Protein AF-F3FBZ5-F1 (afdb_monomer)

Organism: NCBI:txid629262

Mean predicted aligned error: 12.64 Å

Structure (mmCIF, N/CA/C/O backbone):
data_AF-F3FBZ5-F1
#
_entry.id   AF-F3FBZ5-F1
#
loop_
_atom_site.group_PDB
_atom_site.id
_atom_site.type_symbol
_atom_site.label_atom_id
_atom_site.label_alt_id
_atom_site.label_comp_id
_atom_site.label_asym_id
_atom_site.label_entity_id
_atom_site.label_seq_id
_atom_site.pdbx_PDB_ins_code
_atom_site.Cartn_x
_atom_site.Cartn_y
_atom_site.Cartn_z
_atom_site.occupancy
_atom_site.B_iso_or_equiv
_atom_site.auth_seq_id
_atom_site.auth_comp_id
_atom_site.auth_asym_id
_atom_site.auth_atom_id
_atom_site.pdbx_PDB_model_num
ATOM 1 N N . ASP A 1 1 ? -15.862 28.572 31.949 1.00 46.25 1 ASP A N 1
ATOM 2 C CA . ASP A 1 1 ? -16.581 29.637 32.684 1.00 46.25 1 ASP A CA 1
ATOM 3 C C . ASP A 1 1 ? -18.050 29.341 33.018 1.00 46.25 1 ASP A C 1
ATOM 5 O O . ASP A 1 1 ? -18.909 30.178 32.792 1.00 46.25 1 ASP A O 1
ATOM 9 N N . TYR A 1 2 ? -18.361 28.212 33.669 1.00 31.55 2 TYR A N 1
ATOM 10 C CA . TYR A 1 2 ? -19.702 27.983 34.256 1.00 31.55 2 TYR A CA 1
ATOM 11 C C . TYR A 1 2 ? -19.659 27.581 35.746 1.00 31.55 2 TYR A C 1
ATOM 13 O O . TYR A 1 2 ? -20.684 27.385 36.381 1.00 31.55 2 TYR A O 1
ATOM 21 N N . ILE A 1 3 ? -18.457 27.513 36.335 1.00 35.94 3 ILE A N 1
ATOM 22 C CA . ILE A 1 3 ? -18.234 27.136 37.746 1.00 35.94 3 ILE A CA 1
ATOM 23 C C . ILE A 1 3 ? -17.811 28.351 38.606 1.00 35.94 3 ILE A C 1
ATOM 25 O O . ILE A 1 3 ? -17.748 28.268 39.826 1.00 35.94 3 ILE A O 1
ATOM 29 N N . LYS A 1 4 ? -17.599 29.534 38.005 1.00 37.12 4 LYS A N 1
ATOM 30 C CA . LYS A 1 4 ? -17.203 30.766 38.724 1.00 37.12 4 LYS A CA 1
ATOM 31 C C . LYS A 1 4 ? -18.361 31.710 39.095 1.00 37.12 4 LYS A C 1
ATOM 33 O O . LYS A 1 4 ? -18.104 32.760 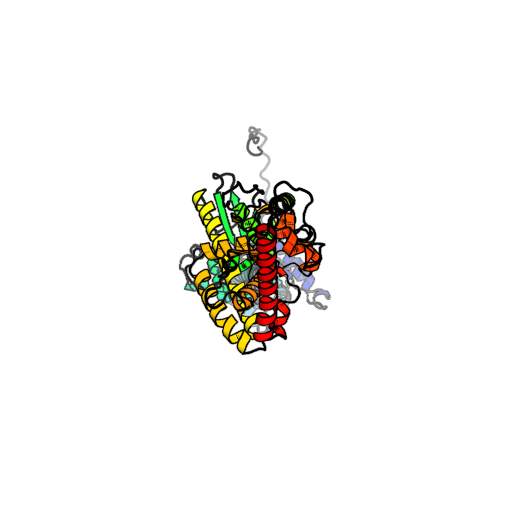39.676 1.00 37.12 4 LYS A O 1
ATOM 38 N N . SER A 1 5 ? -19.619 31.372 38.797 1.00 37.28 5 SER A N 1
ATOM 39 C CA . SER A 1 5 ? -20.770 32.271 39.019 1.00 37.28 5 SER A CA 1
ATOM 40 C C . SER A 1 5 ? -21.733 31.855 40.139 1.00 37.28 5 SER A C 1
ATOM 42 O O . SER A 1 5 ? -22.726 32.548 40.359 1.00 37.28 5 SER A O 1
ATOM 44 N N . TYR A 1 6 ? -21.453 30.799 40.910 1.00 31.30 6 TYR A N 1
ATOM 45 C CA . TYR A 1 6 ? -22.328 30.432 42.027 1.00 31.30 6 TYR A CA 1
ATOM 46 C C . TYR A 1 6 ? -21.930 31.165 43.319 1.00 31.30 6 TYR A C 1
ATOM 48 O O . TYR A 1 6 ? -20.992 30.777 44.012 1.00 31.30 6 TYR A O 1
ATOM 56 N N . LYS A 1 7 ? -22.649 32.248 43.647 1.00 34.09 7 LYS A N 1
ATOM 57 C CA . LYS A 1 7 ? -22.625 32.882 44.977 1.00 34.09 7 LYS A CA 1
ATOM 58 C C . LYS A 1 7 ? -23.801 32.350 45.809 1.00 34.09 7 LYS A C 1
ATOM 60 O O . LYS A 1 7 ? -24.941 32.498 45.365 1.00 34.09 7 LYS A O 1
ATOM 65 N N . PRO A 1 8 ? -23.580 31.785 47.008 1.00 29.28 8 PRO A N 1
ATOM 66 C CA . PRO A 1 8 ? -24.676 31.358 47.868 1.00 29.28 8 PRO A CA 1
ATOM 67 C C . PRO A 1 8 ? -25.412 32.591 48.414 1.00 29.28 8 PRO A C 1
ATOM 69 O O . PRO A 1 8 ? -24.795 33.520 48.938 1.00 29.28 8 PRO A O 1
ATOM 72 N N . LYS A 1 9 ? -26.741 32.623 48.265 1.00 29.53 9 LYS A N 1
ATOM 73 C CA . LYS A 1 9 ? -27.587 33.672 48.848 1.00 29.53 9 LYS A CA 1
ATOM 74 C C . LYS A 1 9 ? -27.689 33.492 50.364 1.00 29.53 9 LYS A C 1
ATOM 76 O O . LYS A 1 9 ? -27.865 32.382 50.858 1.00 29.53 9 LYS A O 1
ATOM 81 N N . ALA A 1 10 ? -27.591 34.618 51.067 1.00 31.08 10 ALA A N 1
ATOM 82 C CA . ALA A 1 10 ? -27.672 34.737 52.514 1.00 31.08 10 ALA A CA 1
ATOM 83 C C . ALA A 1 10 ? -29.004 34.224 53.089 1.00 31.08 10 ALA A C 1
ATOM 85 O O . ALA A 1 10 ? -30.070 34.374 52.491 1.00 31.08 10 ALA A O 1
ATOM 86 N N . SER A 1 11 ? -28.903 33.662 54.292 1.00 33.62 11 SER A N 1
ATOM 87 C CA . SER A 1 11 ? -29.987 33.144 55.122 1.00 33.62 11 SER A CA 1
ATOM 88 C C . SER A 1 11 ? -31.075 34.191 55.386 1.00 33.62 11 SER A C 1
ATOM 90 O O . SER A 1 11 ? -30.853 35.167 56.105 1.00 33.62 11 SER A O 1
ATOM 92 N N . SER A 1 12 ? -32.273 33.943 54.863 1.00 30.59 12 SER A N 1
ATOM 93 C CA . SER A 1 12 ? -33.505 34.590 55.309 1.00 30.59 12 SER A CA 1
ATOM 94 C C . SER A 1 12 ? -34.101 33.756 56.446 1.00 30.59 12 SER A C 1
ATOM 96 O O . SER A 1 12 ? -34.449 32.592 56.257 1.00 30.59 12 SER A O 1
ATOM 98 N N . LYS A 1 13 ? -34.188 34.347 57.645 1.00 39.72 13 LYS A N 1
ATOM 99 C CA . LYS A 1 13 ? -35.047 33.855 58.727 1.00 39.72 13 LYS A CA 1
ATOM 100 C C . LYS A 1 13 ? -36.498 33.968 58.257 1.00 39.72 13 LYS A C 1
ATOM 102 O O . LYS A 1 13 ? -37.010 35.079 58.151 1.00 39.72 13 LYS A O 1
ATOM 107 N N . ALA A 1 14 ? -37.154 32.835 58.040 1.00 30.44 14 ALA A N 1
ATOM 108 C CA . ALA A 1 14 ? -38.600 32.759 57.908 1.00 30.44 14 ALA A CA 1
ATOM 109 C C . ALA A 1 14 ? -39.141 31.652 58.819 1.00 30.44 14 ALA A C 1
ATOM 111 O O . ALA A 1 14 ? -38.542 30.589 58.954 1.00 30.44 14 ALA A O 1
ATOM 112 N N . ALA A 1 15 ? -40.234 32.022 59.480 1.00 28.08 15 ALA A N 1
ATOM 113 C CA . ALA A 1 15 ? -41.061 31.343 60.463 1.00 28.08 15 ALA A CA 1
ATOM 114 C C . ALA A 1 15 ? -41.006 29.808 60.517 1.00 28.08 15 ALA A C 1
ATOM 116 O O . ALA A 1 15 ? -41.005 29.125 59.498 1.00 28.08 15 ALA A O 1
ATOM 117 N N . ALA A 1 16 ? -41.093 29.293 61.746 1.00 42.84 16 ALA A N 1
ATOM 118 C CA . ALA A 1 16 ? -41.450 27.915 62.041 1.00 42.84 16 ALA A CA 1
ATOM 119 C C . ALA A 1 16 ? -42.744 27.533 61.299 1.00 42.84 16 ALA A C 1
ATOM 121 O O . ALA A 1 16 ? -43.846 27.833 61.756 1.00 42.84 16 ALA A O 1
ATOM 122 N N . SER A 1 17 ? -42.606 26.889 60.139 1.00 31.41 17 SER A N 1
ATOM 123 C CA . SER A 1 17 ? -43.688 26.133 59.525 1.00 31.41 17 SER A CA 1
ATOM 124 C C . SER A 1 17 ? -43.663 24.743 60.134 1.00 31.41 17 SER A C 1
ATOM 126 O O . SER A 1 17 ? -42.606 24.112 60.183 1.00 31.41 17 SER A O 1
ATOM 128 N N . ALA A 1 18 ? -44.824 24.305 60.611 1.00 34.53 18 ALA A N 1
ATOM 129 C CA . ALA A 1 18 ? -45.062 22.986 61.166 1.00 34.53 18 ALA A CA 1
ATOM 130 C C . ALA A 1 18 ? -44.298 21.897 60.403 1.00 34.53 18 ALA A C 1
ATOM 132 O O . ALA A 1 18 ? -44.297 21.869 59.170 1.00 34.53 18 ALA A O 1
ATOM 133 N N . THR A 1 19 ? -43.661 21.007 61.159 1.00 31.11 19 THR A N 1
ATOM 134 C CA . THR A 1 19 ? -43.176 19.716 60.680 1.00 31.11 19 THR A CA 1
ATOM 135 C C . THR A 1 19 ? -44.240 19.127 59.751 1.00 31.11 19 THR A C 1
ATOM 137 O O . THR A 1 19 ? -45.377 18.954 60.203 1.00 31.11 19 THR A O 1
ATOM 140 N N . PRO A 1 20 ? -43.941 18.843 58.469 1.00 36.41 20 PRO A N 1
ATOM 141 C CA . PRO A 1 20 ? -44.863 18.063 57.671 1.00 36.41 20 PRO A CA 1
ATOM 142 C C . PRO A 1 20 ? -44.982 16.723 58.388 1.00 36.41 20 PRO A C 1
ATOM 144 O O . PRO A 1 20 ? -43.991 16.020 58.591 1.00 36.41 20 PRO A O 1
ATOM 147 N N . VAL A 1 21 ? -46.188 16.417 58.858 1.00 38.22 21 VAL A N 1
ATOM 148 C CA . VAL A 1 21 ? -46.515 15.088 59.355 1.00 38.22 21 VAL A CA 1
ATOM 149 C C . VAL A 1 21 ? -46.357 14.165 58.154 1.00 38.22 21 VAL A C 1
ATOM 151 O O . VAL A 1 21 ? -47.223 14.112 57.285 1.00 38.22 21 VAL A O 1
ATOM 154 N N . VAL A 1 22 ? -45.202 13.506 58.066 1.00 35.50 22 VAL A N 1
ATOM 155 C CA . VAL A 1 22 ? -44.998 12.377 57.164 1.00 35.50 22 VAL A CA 1
ATOM 156 C C . VAL A 1 22 ? -46.048 11.343 57.577 1.00 35.50 22 VAL A C 1
ATOM 158 O O . VAL A 1 22 ? -46.073 10.965 58.755 1.00 35.50 22 VAL A O 1
ATOM 161 N N . PRO A 1 23 ? -46.970 10.937 56.685 1.00 35.12 23 PRO A N 1
ATOM 162 C CA . PRO A 1 23 ? -47.897 9.862 56.999 1.00 35.12 23 PRO A CA 1
ATOM 163 C C . PRO A 1 23 ? -47.077 8.628 57.392 1.00 35.12 23 PRO A C 1
ATOM 165 O O . PRO A 1 23 ? -46.009 8.420 56.816 1.00 35.12 23 PRO A O 1
ATOM 168 N N . PRO A 1 24 ? -47.524 7.806 58.353 1.00 39.53 24 PRO A N 1
ATOM 169 C CA . PRO A 1 24 ? -46.829 6.560 58.653 1.00 39.53 24 PRO A CA 1
ATOM 170 C C . PRO A 1 24 ? -46.652 5.752 57.358 1.00 39.53 24 PRO A C 1
ATOM 172 O O . PRO A 1 24 ? -47.611 5.607 56.602 1.00 39.53 24 PRO A O 1
ATOM 175 N N . ASP A 1 25 ? -45.443 5.225 57.131 1.00 46.66 25 ASP A N 1
ATOM 176 C CA . ASP A 1 25 ? -44.967 4.437 55.967 1.00 46.66 25 ASP A CA 1
ATOM 177 C C . ASP A 1 25 ? -45.866 3.248 55.535 1.00 46.66 25 ASP A C 1
ATOM 179 O O . ASP A 1 25 ? -45.538 2.490 54.626 1.00 46.66 25 ASP A O 1
ATOM 183 N N . SER A 1 26 ? -47.002 3.031 56.195 1.00 48.47 26 SER A N 1
ATOM 184 C CA . SER A 1 26 ? -47.896 1.891 56.023 1.00 48.47 26 SER A CA 1
ATOM 185 C C . SER A 1 26 ? -49.050 2.100 55.034 1.00 48.47 26 SER A C 1
ATOM 187 O O . SER A 1 26 ? -49.854 1.183 54.894 1.00 48.47 26 SER A O 1
ATOM 189 N N . THR A 1 27 ? -49.189 3.262 54.380 1.00 50.16 27 THR A N 1
ATOM 190 C CA . THR A 1 27 ? -50.349 3.546 53.498 1.00 50.16 27 THR A CA 1
ATOM 191 C C . THR A 1 27 ? -50.022 4.023 52.082 1.00 50.16 27 THR A C 1
ATOM 193 O O . THR A 1 27 ? -50.947 4.266 51.308 1.00 50.16 27 THR A O 1
ATOM 196 N N . ILE A 1 28 ? -48.746 4.140 51.704 1.00 59.41 28 ILE A N 1
ATOM 197 C CA . ILE A 1 28 ? -48.353 4.518 50.340 1.00 59.41 28 ILE A CA 1
ATOM 198 C C . ILE A 1 28 ? -47.790 3.280 49.637 1.00 59.41 28 ILE A C 1
ATOM 200 O O . ILE A 1 28 ? -46.712 2.801 49.984 1.00 59.41 28 ILE A O 1
ATOM 204 N N . ASP A 1 29 ? -48.529 2.765 48.650 1.00 69.06 29 ASP A N 1
ATOM 205 C CA . ASP A 1 29 ? -48.036 1.721 47.747 1.00 69.06 29 ASP A CA 1
ATOM 206 C C . ASP A 1 29 ? -46.796 2.254 47.016 1.00 69.06 29 ASP A C 1
ATOM 208 O O . ASP A 1 29 ? -46.857 3.301 46.356 1.00 69.06 29 ASP A O 1
ATOM 212 N N . SER A 1 30 ? -45.674 1.538 47.113 1.00 84.31 30 SER A N 1
ATOM 213 C CA . SER A 1 30 ? -44.502 1.841 46.291 1.00 84.31 30 SER A CA 1
ATOM 214 C C . SER A 1 30 ? -44.839 1.647 44.809 1.00 84.31 30 SER A C 1
ATOM 216 O O . SER A 1 30 ? -45.759 0.907 44.457 1.00 84.31 30 SER A O 1
ATOM 218 N N . GLU A 1 31 ? -44.085 2.274 43.906 1.00 87.81 31 GLU A N 1
ATOM 219 C CA . GLU A 1 31 ? -44.289 2.056 42.465 1.00 87.81 31 GLU A CA 1
ATOM 220 C C . GLU A 1 31 ? -44.129 0.577 42.075 1.00 87.81 31 GLU A C 1
ATOM 222 O O . GLU A 1 31 ? -44.831 0.092 41.189 1.00 87.81 31 GLU A O 1
ATOM 227 N N . LEU A 1 32 ? -43.286 -0.173 42.795 1.00 88.94 32 LEU A N 1
ATOM 228 C CA . LEU A 1 32 ? -43.174 -1.619 42.625 1.00 88.94 32 LEU A CA 1
ATOM 229 C C . LEU A 1 32 ? -44.436 -2.355 43.106 1.00 88.94 32 LEU A C 1
ATOM 231 O O . LEU A 1 32 ? -44.909 -3.246 42.405 1.00 88.94 32 LEU A O 1
ATOM 235 N N . ASP A 1 33 ? -45.023 -1.962 44.244 1.00 90.75 33 ASP A N 1
ATOM 236 C CA . ASP A 1 33 ? -46.295 -2.529 44.723 1.00 90.75 33 ASP A CA 1
ATOM 237 C C . ASP A 1 33 ? -47.406 -2.318 43.680 1.00 90.75 33 ASP A C 1
ATOM 239 O O . ASP A 1 33 ? -48.132 -3.255 43.342 1.00 90.75 33 ASP A O 1
ATOM 243 N N . LYS A 1 34 ? -47.495 -1.107 43.110 1.00 91.25 34 LYS A N 1
ATOM 244 C CA . LYS A 1 34 ? -48.460 -0.767 42.050 1.00 91.25 34 LYS A CA 1
ATOM 245 C C . LYS A 1 34 ? -48.224 -1.578 40.778 1.00 91.25 34 LYS A C 1
ATOM 247 O O . LYS A 1 34 ? -49.185 -2.075 40.193 1.00 91.25 34 LYS A O 1
ATOM 252 N N . ALA A 1 35 ? -46.968 -1.735 40.357 1.00 91.75 35 ALA A N 1
ATOM 253 C CA . ALA A 1 35 ? -46.614 -2.522 39.179 1.00 91.75 35 ALA A CA 1
ATOM 254 C C . ALA A 1 35 ? -46.997 -3.999 39.352 1.00 91.75 35 ALA A C 1
ATOM 256 O O . ALA A 1 35 ? -47.665 -4.565 38.487 1.00 91.75 35 ALA A O 1
ATOM 257 N N . MET A 1 36 ? -46.660 -4.603 40.495 1.00 93.19 36 MET A N 1
ATOM 258 C CA . MET A 1 36 ? -47.002 -5.998 40.792 1.00 93.19 36 MET A CA 1
ATOM 259 C C . MET A 1 36 ? -48.513 -6.200 40.945 1.00 93.19 36 MET A C 1
ATOM 261 O O . MET A 1 36 ? -49.038 -7.228 40.526 1.00 93.19 36 MET A O 1
ATOM 265 N N . LYS A 1 37 ? -49.232 -5.201 41.468 1.00 94.00 37 LYS A N 1
ATOM 266 C CA . LYS A 1 37 ? -50.700 -5.192 41.526 1.00 94.00 37 LYS A CA 1
ATOM 267 C C . LYS A 1 37 ? -51.357 -5.075 40.155 1.00 94.00 37 LYS A C 1
ATOM 269 O O . LYS A 1 37 ? -52.371 -5.710 39.895 1.00 94.00 37 LYS A O 1
ATOM 274 N N . SER A 1 38 ? -50.775 -4.293 39.253 1.00 92.06 38 SER A N 1
ATOM 275 C CA . SER A 1 38 ? -51.217 -4.256 37.858 1.00 92.06 38 SER A CA 1
ATOM 276 C C . SER A 1 38 ? -50.981 -5.606 37.172 1.00 92.06 38 SER A C 1
ATOM 278 O O . SER A 1 38 ? -51.856 -6.112 36.470 1.00 92.06 38 SER A O 1
ATOM 280 N N . LEU A 1 39 ? -49.827 -6.229 37.437 1.00 92.38 39 LEU A N 1
ATOM 281 C CA . LEU A 1 39 ? -49.468 -7.531 36.883 1.00 92.38 39 LEU A CA 1
ATOM 282 C C . LEU A 1 39 ? -50.390 -8.659 37.384 1.00 92.38 39 LEU A C 1
ATOM 284 O O . LEU A 1 39 ? -50.782 -9.504 36.580 1.00 92.38 39 LEU A O 1
ATOM 288 N N . SER A 1 40 ? -50.783 -8.650 38.664 1.00 93.25 40 SER A N 1
ATOM 289 C CA . SER A 1 40 ? -51.740 -9.619 39.227 1.00 93.25 40 SER A CA 1
ATOM 290 C C . SER A 1 40 ? -53.143 -9.470 38.636 1.00 93.25 40 SER A C 1
ATOM 292 O O . SER A 1 40 ? -53.798 -10.453 38.308 1.00 93.25 40 SER A O 1
ATOM 294 N N . VAL A 1 41 ? -53.611 -8.237 38.424 1.00 92.06 41 VAL A N 1
ATOM 295 C CA . VAL A 1 41 ? -54.899 -8.002 37.755 1.00 92.06 41 VAL A CA 1
ATOM 296 C C . VAL A 1 41 ? -54.837 -8.454 36.297 1.00 92.06 41 VAL A C 1
ATOM 298 O O . VAL A 1 41 ? -55.771 -9.091 35.811 1.00 92.06 41 VAL A O 1
ATOM 301 N N . TRP A 1 42 ? -53.739 -8.153 35.598 1.00 90.38 42 TRP A N 1
ATOM 302 C CA . TRP A 1 42 ? -53.556 -8.536 34.202 1.00 90.38 42 TRP A CA 1
ATOM 303 C C . TRP A 1 42 ? -53.537 -10.057 34.007 1.00 90.38 42 TRP A C 1
ATOM 305 O O . TRP A 1 42 ? -54.186 -10.548 33.080 1.00 90.38 42 TRP A O 1
ATOM 315 N N . SER A 1 43 ? -52.849 -10.814 34.866 1.00 88.19 43 SER A N 1
ATOM 316 C CA . SER A 1 43 ? -52.697 -12.266 34.695 1.00 88.19 43 SER A CA 1
ATOM 317 C C . SER A 1 43 ? -54.020 -13.032 34.812 1.00 88.19 43 SER A C 1
ATOM 319 O O . SER A 1 43 ? -54.164 -14.096 34.208 1.00 88.19 43 SER A O 1
ATOM 321 N N . LEU A 1 44 ? -55.021 -12.461 35.488 1.00 87.75 44 LEU A N 1
ATOM 322 C CA . LEU A 1 44 ? -56.380 -13.004 35.586 1.00 87.75 44 LEU A CA 1
ATOM 323 C C . LEU A 1 44 ? -57.267 -12.696 34.364 1.00 87.75 44 LEU A C 1
ATOM 325 O O . LEU A 1 44 ? -58.348 -13.272 34.228 1.00 87.75 44 LEU A O 1
ATOM 329 N N . THR A 1 45 ? -56.845 -11.800 33.466 1.00 84.94 45 THR A N 1
ATOM 330 C CA . THR A 1 45 ? -57.630 -11.441 32.274 1.00 84.94 45 THR A CA 1
ATOM 331 C C . THR A 1 45 ? -57.583 -12.527 31.198 1.00 84.94 45 THR A C 1
ATOM 333 O O . THR A 1 45 ? -56.635 -13.297 31.099 1.00 84.94 45 THR A O 1
ATOM 336 N N . SER A 1 46 ? -58.579 -12.568 30.308 1.00 77.25 46 SER A N 1
ATOM 337 C CA . SER A 1 46 ? -58.554 -13.469 29.143 1.00 77.25 46 SER A CA 1
ATOM 338 C C . SER A 1 46 ? -57.395 -13.180 28.180 1.00 77.25 46 SER A C 1
ATOM 340 O O . SER A 1 46 ? -56.971 -14.080 27.459 1.00 77.25 46 SER A O 1
ATOM 342 N N . GLN A 1 47 ? -56.860 -11.952 28.188 1.00 74.06 47 GLN A N 1
ATOM 343 C CA . GLN A 1 47 ? -55.725 -11.544 27.358 1.00 74.06 47 GLN A CA 1
ATOM 344 C C . GLN A 1 47 ? -54.402 -12.191 27.787 1.00 74.06 47 GLN A C 1
ATOM 346 O O . GLN A 1 47 ? -53.525 -12.341 26.945 1.00 74.06 47 GLN A O 1
ATOM 351 N N . SER A 1 48 ? -54.243 -12.593 29.055 1.00 74.44 48 SER A N 1
ATOM 352 C CA . SER A 1 48 ? -53.017 -13.261 29.526 1.00 74.44 48 SER A CA 1
ATOM 353 C C . SER A 1 48 ? -52.852 -14.680 28.975 1.00 74.44 48 SER A C 1
ATOM 355 O O . SER A 1 48 ? -51.753 -15.224 28.996 1.00 74.44 48 SER A O 1
ATOM 357 N N . LYS A 1 49 ? -53.944 -15.270 28.473 1.00 75.38 49 LYS A N 1
ATOM 358 C CA . LYS A 1 49 ? -54.013 -16.632 27.924 1.00 75.38 49 LYS A CA 1
ATOM 359 C C . LYS A 1 49 ? -54.039 -16.660 26.392 1.00 75.38 49 LYS A C 1
ATOM 361 O O . LYS A 1 49 ? -54.210 -17.729 25.811 1.00 75.38 49 LYS A O 1
ATOM 366 N N . GLN A 1 50 ? -53.953 -15.499 25.737 1.00 71.88 50 GLN A N 1
ATOM 367 C CA . GLN A 1 50 ? -53.984 -15.385 24.279 1.00 71.88 50 GLN A CA 1
ATOM 368 C C . GLN A 1 50 ? -52.568 -15.244 23.708 1.00 71.88 50 GLN A C 1
ATOM 370 O O . GLN A 1 50 ? -51.791 -14.449 24.233 1.00 71.88 50 GLN A O 1
ATOM 375 N N . PRO A 1 51 ? -52.243 -15.945 22.606 1.00 65.69 51 PRO A N 1
ATOM 376 C CA . PRO A 1 51 ? -50.962 -15.779 21.938 1.00 65.69 51 PRO A CA 1
ATOM 377 C C . PRO A 1 51 ? -50.865 -14.399 21.257 1.00 65.69 51 PRO A C 1
ATOM 379 O O . PRO A 1 51 ? -51.869 -13.901 20.735 1.00 65.69 51 PRO A O 1
ATOM 382 N N . PRO A 1 52 ? -49.665 -13.797 21.185 1.00 70.88 52 PRO A N 1
ATOM 383 C CA . PRO A 1 52 ? -48.395 -14.301 21.715 1.00 70.88 52 PRO A CA 1
ATOM 384 C C . PRO A 1 52 ? -48.286 -14.147 23.240 1.00 70.88 52 PRO A C 1
ATOM 386 O O . PRO A 1 52 ? -48.737 -13.145 23.799 1.00 70.88 52 PRO A O 1
ATOM 389 N N . ASP A 1 53 ? -47.636 -15.117 23.890 1.00 76.25 53 ASP A N 1
ATOM 390 C CA . ASP A 1 53 ? -47.343 -15.059 25.325 1.00 76.25 53 ASP A CA 1
ATOM 391 C C . ASP A 1 53 ? -46.556 -13.783 25.644 1.00 76.25 53 ASP A C 1
ATOM 393 O O . ASP A 1 53 ? -45.505 -13.507 25.059 1.00 76.25 53 ASP A O 1
ATOM 397 N N . ARG A 1 54 ? -47.081 -12.974 26.570 1.00 81.12 54 ARG A N 1
ATOM 398 C CA . ARG A 1 54 ? -46.411 -11.746 27.006 1.00 81.12 54 ARG A CA 1
ATOM 399 C C . ARG A 1 54 ? -45.395 -12.067 28.096 1.00 81.12 54 ARG A C 1
ATOM 401 O O . ARG A 1 54 ? -45.732 -12.709 29.087 1.00 81.12 54 ARG A O 1
ATOM 408 N N . ALA A 1 55 ? -44.180 -11.555 27.930 1.00 84.50 55 ALA A N 1
ATOM 409 C CA . ALA A 1 55 ? -43.146 -11.554 28.955 1.00 84.50 55 ALA A CA 1
ATOM 410 C C . ALA A 1 55 ? -42.988 -10.143 29.536 1.00 84.50 55 ALA A C 1
ATOM 412 O O . ALA A 1 55 ? -43.040 -9.150 28.808 1.00 84.50 55 ALA A O 1
ATOM 413 N N . PHE A 1 56 ? -42.782 -10.064 30.847 1.00 90.56 56 PHE A N 1
ATOM 414 C CA . PHE A 1 56 ? -42.540 -8.825 31.575 1.00 90.56 56 PHE A CA 1
ATOM 415 C C . PHE A 1 56 ? -41.114 -8.820 32.104 1.00 90.56 56 PHE A C 1
ATOM 417 O O . PHE A 1 56 ? -40.629 -9.832 32.608 1.00 90.56 56 PHE A O 1
ATOM 424 N N . SER A 1 57 ? -40.465 -7.663 32.040 1.00 89.50 57 SER A N 1
ATOM 425 C CA . SER A 1 57 ? -39.109 -7.479 32.549 1.00 89.50 57 SER A CA 1
ATOM 426 C C . SER A 1 57 ? -39.093 -6.406 33.628 1.00 89.50 57 SER A C 1
ATOM 428 O O . SER A 1 57 ? -39.577 -5.295 33.411 1.00 89.50 57 SER A O 1
ATOM 430 N N . LEU A 1 58 ? -38.507 -6.729 34.778 1.00 89.19 58 LEU A N 1
ATOM 431 C CA . LEU A 1 58 ? -38.206 -5.777 35.843 1.00 89.19 58 LEU A CA 1
ATOM 432 C C . LEU A 1 58 ? -36.693 -5.553 35.884 1.00 89.19 58 LEU A C 1
ATOM 434 O O . LEU A 1 58 ? -35.937 -6.496 36.105 1.00 89.19 58 LEU A O 1
ATOM 438 N N . ILE A 1 59 ? -36.259 -4.312 35.665 1.00 86.31 59 ILE A N 1
ATOM 439 C CA . ILE A 1 59 ? -34.841 -3.934 35.687 1.00 86.31 59 ILE A CA 1
ATOM 440 C C . ILE A 1 59 ? -34.536 -3.253 37.021 1.00 86.31 59 ILE A C 1
ATOM 442 O O . ILE A 1 59 ? -35.169 -2.255 37.364 1.00 86.31 59 ILE A O 1
ATOM 446 N N . LEU A 1 60 ? -33.573 -3.789 37.769 1.00 85.12 60 LEU A N 1
ATOM 447 C CA . LEU A 1 60 ? -33.175 -3.311 39.097 1.00 85.12 60 LEU A CA 1
ATOM 448 C C . LEU A 1 60 ? -31.685 -2.944 39.114 1.00 85.12 60 LEU A C 1
ATOM 450 O O . LEU A 1 60 ? -30.900 -3.493 38.347 1.00 85.12 60 LEU A O 1
ATOM 454 N N . LEU A 1 61 ? -31.288 -2.019 39.993 1.00 79.31 61 LEU A N 1
ATOM 455 C CA . LEU A 1 61 ? -29.905 -1.514 40.083 1.00 79.31 61 LEU A CA 1
ATOM 456 C C . LEU A 1 61 ? -28.919 -2.481 40.770 1.00 79.31 61 LEU A C 1
ATOM 458 O O . LEU A 1 61 ? -27.722 -2.232 40.726 1.00 79.31 61 LEU A O 1
ATOM 462 N N . GLY A 1 62 ? -29.421 -3.549 41.393 1.00 81.25 62 GLY A N 1
ATOM 463 C CA . GLY A 1 62 ? -28.646 -4.558 42.116 1.00 81.25 62 GLY A CA 1
ATOM 464 C C . GLY A 1 62 ? -29.575 -5.570 42.793 1.00 81.25 62 GLY A C 1
ATOM 465 O O . GLY A 1 62 ? -30.761 -5.286 42.999 1.00 81.25 62 GLY A O 1
ATOM 466 N N . LEU A 1 63 ? -29.068 -6.762 43.119 1.00 83.06 63 LEU A N 1
ATOM 467 C CA . LEU A 1 63 ? -29.857 -7.828 43.763 1.00 83.06 63 LEU A CA 1
ATOM 468 C C . LEU A 1 63 ? -29.965 -7.635 45.287 1.00 83.06 63 LEU A C 1
ATOM 470 O O . LEU A 1 63 ? -30.892 -8.124 45.929 1.00 83.06 63 LEU A O 1
ATOM 474 N N . GLU A 1 64 ? -29.054 -6.871 45.872 1.00 85.00 64 GLU A N 1
ATOM 475 C CA . GLU A 1 64 ? -28.985 -6.526 47.290 1.00 85.00 64 GLU A CA 1
ATOM 476 C C . GLU A 1 64 ? -29.986 -5.440 47.713 1.00 85.00 64 GLU A C 1
ATOM 478 O O . GLU A 1 64 ? -30.212 -5.234 48.906 1.00 85.00 64 GLU A O 1
ATOM 483 N N . VAL A 1 65 ? -30.616 -4.761 46.749 1.00 85.50 65 VAL A N 1
ATOM 484 C CA . VAL A 1 65 ? -31.585 -3.694 47.014 1.00 85.50 65 VAL A CA 1
ATOM 485 C C . VAL A 1 65 ? -32.765 -4.247 47.810 1.00 85.50 65 VAL A C 1
ATOM 487 O O . VAL A 1 65 ? -33.448 -5.175 47.372 1.00 85.50 65 VAL A O 1
ATOM 490 N N . VAL A 1 66 ? -33.032 -3.652 48.974 1.00 88.44 66 VAL A N 1
ATOM 491 C CA . VAL A 1 66 ? -34.229 -3.944 49.770 1.00 88.44 66 VAL A CA 1
ATOM 492 C C . VAL A 1 66 ? -35.437 -3.320 49.080 1.00 88.44 66 VAL A C 1
ATOM 494 O O . VAL A 1 66 ? -35.515 -2.103 48.932 1.00 88.44 66 VAL A O 1
ATOM 497 N N . ILE A 1 67 ? -36.382 -4.159 48.665 1.00 87.00 67 ILE A N 1
ATOM 498 C CA . ILE A 1 67 ? -37.596 -3.744 47.956 1.00 87.00 67 ILE A CA 1
ATOM 499 C C . ILE A 1 67 ? -38.802 -3.587 48.889 1.00 87.00 67 ILE A C 1
ATOM 501 O O . ILE A 1 67 ? -39.726 -2.839 48.576 1.00 87.00 67 ILE A O 1
ATOM 505 N N . LYS A 1 68 ? -38.809 -4.263 50.047 1.00 86.44 68 LYS A N 1
ATOM 506 C CA . LYS A 1 68 ? -39.879 -4.150 51.052 1.00 86.44 68 LYS A CA 1
ATOM 507 C C . LYS A 1 68 ? -39.406 -4.621 52.427 1.00 86.44 68 LYS A C 1
ATOM 509 O O . LYS A 1 68 ? -38.534 -5.477 52.519 1.00 86.44 68 LYS A O 1
ATOM 514 N N . GLY A 1 69 ? -40.050 -4.139 53.487 1.00 79.56 69 GLY A N 1
ATOM 515 C CA . GLY A 1 69 ? -39.972 -4.725 54.829 1.00 79.56 69 GLY A CA 1
ATOM 516 C C . GLY A 1 69 ? -39.049 -3.995 55.807 1.00 79.56 69 GLY A C 1
ATOM 517 O O . GLY A 1 69 ? -38.390 -3.015 55.473 1.00 79.56 69 GLY A O 1
ATOM 518 N N . LYS A 1 70 ? -39.066 -4.460 57.059 1.00 77.69 70 LYS A N 1
ATOM 519 C CA . LYS A 1 70 ? -38.231 -3.974 58.174 1.00 77.69 70 LYS A CA 1
ATOM 520 C C . LYS A 1 70 ? -37.028 -4.915 58.363 1.00 77.69 70 LYS A C 1
ATOM 522 O O . LYS A 1 70 ? -37.075 -6.020 57.836 1.00 77.69 70 LYS A O 1
ATOM 527 N N . PRO A 1 71 ? -35.991 -4.559 59.145 1.00 67.12 71 PRO A N 1
ATOM 528 C CA . PRO A 1 71 ? -34.760 -5.356 59.268 1.00 67.12 71 PRO A CA 1
ATOM 529 C C . PRO A 1 71 ? -34.933 -6.840 59.648 1.00 67.12 71 PRO A C 1
ATOM 531 O O . PRO A 1 71 ? -34.039 -7.631 59.374 1.00 67.12 71 PRO A O 1
ATOM 534 N N . SER A 1 72 ? -36.058 -7.231 60.258 1.00 68.75 72 SER A N 1
ATOM 535 C CA . SER A 1 72 ? -36.373 -8.626 60.603 1.00 68.75 72 SER A CA 1
ATOM 536 C C . SER A 1 72 ? -37.148 -9.401 59.527 1.00 68.75 72 SER A C 1
ATOM 538 O O . SER A 1 72 ? -37.126 -10.622 59.560 1.00 68.75 72 SER A O 1
ATOM 540 N N . ASP A 1 73 ? -37.806 -8.712 58.585 1.00 75.94 73 ASP A N 1
ATOM 541 C CA . ASP A 1 73 ? -38.712 -9.280 57.566 1.00 75.94 73 ASP A CA 1
ATOM 542 C C . ASP A 1 73 ? -38.537 -8.562 56.213 1.00 75.94 73 ASP A C 1
ATOM 544 O O . ASP A 1 73 ? -39.508 -8.165 55.560 1.00 75.94 73 ASP A O 1
ATOM 548 N N . PHE A 1 74 ? -37.292 -8.291 55.818 1.00 86.19 74 PHE A N 1
ATOM 549 C CA . PHE A 1 74 ? -37.016 -7.577 54.575 1.00 86.19 74 PHE A CA 1
ATOM 550 C C . PHE A 1 74 ? -36.995 -8.520 53.368 1.00 86.19 74 PHE A C 1
ATOM 552 O O . PHE A 1 74 ? -36.628 -9.694 53.442 1.00 86.19 74 PHE A O 1
ATOM 559 N N . ILE A 1 75 ? -37.381 -7.972 52.224 1.00 90.00 75 ILE A N 1
ATOM 560 C CA . ILE A 1 75 ? -37.350 -8.616 50.921 1.00 90.00 75 ILE A CA 1
ATOM 561 C C . ILE A 1 75 ? -36.338 -7.854 50.089 1.00 90.00 75 ILE A C 1
ATOM 563 O O . ILE A 1 75 ? -36.436 -6.633 49.957 1.00 90.00 75 ILE A O 1
ATOM 567 N N . THR A 1 76 ? -35.369 -8.569 49.535 1.00 90.00 76 THR A N 1
ATOM 568 C CA . THR A 1 76 ? -34.426 -8.020 48.564 1.00 90.00 76 THR A CA 1
ATOM 569 C C . THR A 1 76 ? -34.864 -8.360 47.148 1.00 90.00 76 THR A C 1
ATOM 571 O O . THR A 1 76 ? -35.654 -9.282 46.921 1.00 90.00 76 THR A O 1
ATOM 574 N N . ALA A 1 77 ? -34.314 -7.637 46.180 1.00 87.62 77 ALA A N 1
ATOM 575 C CA . ALA A 1 77 ? -34.416 -7.983 44.771 1.00 87.62 77 ALA A CA 1
ATOM 576 C C . ALA A 1 77 ? -33.952 -9.428 44.498 1.00 87.62 77 ALA A C 1
ATOM 578 O O . ALA A 1 77 ? -34.590 -10.123 43.710 1.00 87.62 77 ALA A O 1
ATOM 579 N N . ASN A 1 78 ? -32.922 -9.915 45.203 1.00 88.00 78 ASN A N 1
ATOM 580 C CA . ASN A 1 78 ? -32.452 -11.297 45.116 1.00 88.00 78 ASN A CA 1
ATOM 581 C C . ASN A 1 78 ? -33.523 -12.307 45.538 1.00 88.00 78 ASN A C 1
ATOM 583 O O . ASN A 1 78 ? -33.750 -13.293 44.844 1.00 88.00 78 ASN A O 1
ATOM 587 N N . HIS A 1 79 ? -34.218 -12.046 46.653 1.00 91.12 79 HIS A N 1
ATOM 588 C CA . HIS A 1 79 ? -35.299 -12.919 47.118 1.00 91.12 79 HIS A CA 1
ATO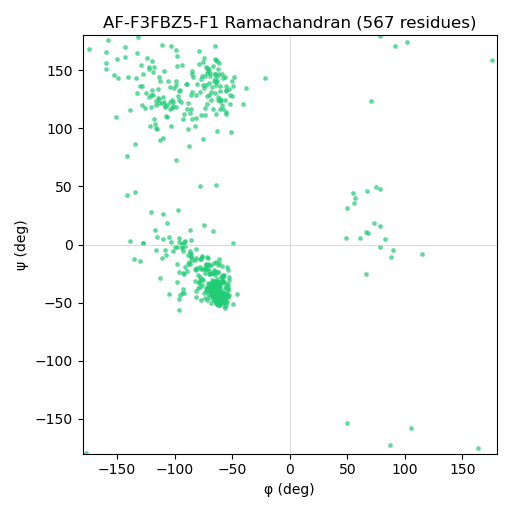M 589 C C . HIS A 1 79 ? -36.402 -13.030 46.061 1.00 91.12 79 HIS A C 1
ATOM 591 O O . HIS A 1 79 ? -36.879 -14.126 45.779 1.00 91.12 79 HIS A O 1
ATOM 597 N N . LEU A 1 80 ? -36.777 -11.908 45.438 1.00 90.50 80 LEU A N 1
ATOM 598 C CA . LEU A 1 80 ? -37.778 -11.895 44.373 1.00 90.50 80 LEU A CA 1
ATOM 599 C C . LEU A 1 80 ? -37.274 -12.575 43.085 1.00 90.50 80 LEU A C 1
ATOM 601 O O . LEU A 1 80 ? -38.039 -13.288 42.437 1.00 90.50 80 LEU A O 1
ATOM 605 N N . HIS A 1 81 ? -36.001 -12.391 42.724 1.00 89.44 81 HIS A N 1
ATOM 606 C CA . HIS A 1 81 ? -35.373 -13.009 41.551 1.00 89.44 81 HIS A CA 1
ATOM 607 C C . HIS A 1 81 ? -35.325 -14.537 41.674 1.00 89.44 81 HIS A C 1
ATOM 609 O O . HIS A 1 81 ? -35.837 -15.238 40.797 1.00 89.44 81 HIS A O 1
ATOM 615 N N . GLU A 1 82 ? -34.826 -15.060 42.796 1.00 88.88 82 GLU A N 1
ATOM 616 C CA . GLU A 1 82 ? -34.830 -16.500 43.080 1.00 88.88 82 GLU A CA 1
ATOM 617 C C . GLU A 1 82 ? -36.250 -17.068 43.133 1.00 88.88 82 GLU A C 1
ATOM 619 O O . GLU A 1 82 ? -36.517 -18.138 42.584 1.00 88.88 82 GLU A O 1
ATOM 624 N N . PHE A 1 83 ? -37.195 -16.330 43.722 1.00 91.12 83 PHE A N 1
ATOM 625 C CA . PHE A 1 83 ? -38.597 -16.736 43.757 1.00 91.12 83 PHE A CA 1
ATOM 626 C C . PHE A 1 83 ? -39.208 -16.855 42.350 1.00 91.12 83 PHE A C 1
ATOM 628 O O . PHE A 1 83 ? -39.887 -17.840 42.049 1.00 91.12 83 PHE A O 1
ATOM 635 N N . CYS A 1 84 ? -38.920 -15.908 41.450 1.00 90.81 84 CYS A N 1
ATOM 636 C CA . CYS A 1 84 ? -39.342 -15.990 40.048 1.00 90.81 84 CYS A CA 1
ATOM 637 C C . CYS A 1 84 ? -38.703 -17.188 39.331 1.00 90.81 84 CYS A C 1
ATOM 639 O O . CYS A 1 84 ? -39.387 -17.902 38.595 1.00 90.81 84 CYS A O 1
ATOM 641 N N . ARG A 1 85 ? -37.410 -17.449 39.568 1.00 89.12 85 ARG A N 1
ATOM 642 C CA . ARG A 1 85 ? -36.686 -18.592 38.988 1.00 89.12 85 ARG A CA 1
ATOM 643 C C . ARG A 1 85 ? -37.264 -19.928 39.453 1.00 89.12 85 ARG A C 1
ATOM 645 O O . ARG A 1 85 ? -37.458 -20.821 38.632 1.00 89.12 85 ARG A O 1
ATOM 652 N N . LEU A 1 86 ? -37.607 -20.043 40.737 1.00 90.12 86 LEU A N 1
ATOM 653 C CA . LEU A 1 86 ? -38.310 -21.203 41.291 1.00 90.12 86 LEU A CA 1
ATOM 654 C C . LEU A 1 86 ? -39.659 -21.412 40.594 1.00 90.12 86 LEU A C 1
ATOM 656 O O . LEU A 1 86 ? -39.934 -22.516 40.133 1.00 90.12 86 LEU A O 1
ATOM 660 N N . CYS A 1 87 ? -40.465 -20.355 40.433 1.00 90.19 87 CYS A N 1
ATOM 661 C CA . CYS A 1 87 ? -41.776 -20.427 39.773 1.00 90.19 87 CYS A CA 1
ATOM 662 C C . CYS A 1 87 ? -41.713 -20.922 38.316 1.00 90.19 87 CYS A C 1
ATOM 664 O O . CYS A 1 87 ? -42.680 -21.520 37.835 1.00 90.19 87 CYS A O 1
ATOM 666 N N . LYS A 1 88 ? -40.585 -20.701 37.624 1.00 89.25 88 LYS A N 1
ATOM 667 C CA . LYS A 1 88 ? -40.333 -21.139 36.240 1.00 89.25 88 LYS A CA 1
ATOM 668 C C . LYS A 1 88 ? -39.974 -22.620 36.099 1.00 89.25 88 LYS A C 1
ATOM 670 O O . LYS A 1 88 ? -40.009 -23.125 34.983 1.00 89.25 88 LYS A O 1
ATOM 675 N N . GLN A 1 89 ? -39.665 -23.325 37.187 1.00 89.38 89 GLN A N 1
ATOM 676 C CA . GLN A 1 89 ? -39.339 -24.750 37.127 1.00 89.38 89 GLN A CA 1
ATOM 677 C C . GLN A 1 89 ? -40.593 -25.590 36.837 1.00 89.38 89 GLN A C 1
ATOM 679 O O . GLN A 1 89 ? -41.612 -25.490 37.530 1.00 89.38 89 GLN A O 1
ATOM 684 N N . ASP A 1 90 ? -40.518 -26.453 35.821 1.00 81.88 90 ASP A N 1
ATOM 685 C CA . ASP A 1 90 ? -41.663 -27.269 35.397 1.00 81.88 90 ASP A CA 1
ATOM 686 C C . ASP A 1 90 ? -42.116 -28.260 36.481 1.00 81.88 90 ASP A C 1
ATOM 688 O O . ASP A 1 90 ? -43.317 -28.462 36.661 1.00 81.88 90 ASP A O 1
ATOM 692 N N . GLY A 1 91 ? -41.174 -28.795 37.265 1.00 84.44 91 GLY A N 1
ATOM 693 C CA . GLY A 1 91 ? -41.422 -29.750 38.354 1.00 84.44 91 GLY A CA 1
ATOM 694 C C . GLY A 1 91 ? -41.748 -29.141 39.723 1.00 84.44 91 GLY A C 1
ATOM 695 O O . GLY A 1 91 ? -41.693 -29.856 40.720 1.00 84.44 91 GLY A O 1
ATOM 696 N N . LEU A 1 92 ? -42.033 -27.839 39.811 1.00 85.69 92 LEU A N 1
ATOM 697 C CA . LEU A 1 92 ? -42.328 -27.186 41.089 1.00 85.69 92 LEU A CA 1
ATOM 698 C C . LEU A 1 92 ? -43.651 -27.693 41.694 1.00 85.69 92 LEU A C 1
ATOM 700 O O . LEU A 1 92 ? -44.724 -27.441 41.142 1.00 85.69 92 LEU A O 1
ATOM 704 N N . ASP A 1 93 ? -43.573 -28.333 42.861 1.00 88.44 93 ASP A N 1
ATOM 705 C CA . ASP A 1 93 ? -44.735 -28.706 43.675 1.00 88.44 93 ASP A CA 1
ATOM 706 C C . ASP A 1 93 ? -45.151 -27.544 44.594 1.00 88.44 93 ASP A C 1
ATOM 708 O O . ASP A 1 93 ? -44.406 -27.130 45.488 1.00 88.44 93 ASP A O 1
ATOM 712 N N . LEU A 1 94 ? -46.365 -27.024 44.383 1.00 87.88 94 LEU A N 1
ATOM 713 C CA . LEU A 1 94 ? -46.935 -25.930 45.172 1.00 87.88 94 LEU A CA 1
ATOM 714 C C . LEU A 1 94 ? -47.194 -26.323 46.633 1.00 87.88 94 LEU A C 1
ATOM 716 O O . LEU A 1 94 ? -47.076 -25.475 47.518 1.00 87.88 94 LEU A O 1
ATOM 720 N N . VAL A 1 95 ? -47.507 -27.594 46.907 1.00 86.06 95 VAL A N 1
ATOM 721 C CA . VAL A 1 95 ? -47.726 -28.085 48.275 1.00 86.06 95 VAL A CA 1
ATOM 722 C C . VAL A 1 95 ? -46.399 -28.067 49.028 1.00 86.06 95 VAL A C 1
ATOM 724 O O . VAL A 1 95 ? -46.301 -27.448 50.092 1.00 86.06 95 VAL A O 1
ATOM 727 N N . ALA A 1 96 ? -45.349 -28.636 48.431 1.00 85.06 96 ALA A N 1
ATOM 728 C CA . ALA A 1 96 ? -44.001 -28.584 48.985 1.00 85.06 96 ALA A CA 1
ATOM 729 C C . ALA A 1 96 ? -43.508 -27.138 49.169 1.00 85.06 96 ALA A C 1
ATOM 731 O O . ALA A 1 96 ? -42.979 -26.811 50.232 1.00 85.06 96 ALA A O 1
ATOM 732 N N . LEU A 1 97 ? -43.739 -26.252 48.191 1.00 85.25 97 LEU A N 1
ATOM 733 C CA . LEU A 1 97 ? -43.331 -24.847 48.268 1.00 85.25 97 LEU A CA 1
ATOM 734 C C . LEU A 1 97 ? -44.028 -24.101 49.413 1.00 85.25 97 LEU A C 1
ATOM 736 O O . LEU A 1 97 ? -43.364 -23.389 50.165 1.00 85.25 97 LEU A O 1
ATOM 740 N N . SER A 1 98 ? -45.335 -24.317 49.593 1.00 84.56 98 SER A N 1
ATOM 741 C CA . SER A 1 98 ? -46.113 -23.686 50.666 1.00 84.56 98 SER A CA 1
ATOM 742 C C . SER A 1 98 ? -45.647 -24.100 52.067 1.00 84.56 98 SER A C 1
ATOM 744 O O . SER A 1 98 ? -45.679 -23.288 52.989 1.00 84.56 98 SER A O 1
ATOM 746 N N . SER A 1 99 ? -45.152 -25.334 52.212 1.00 84.19 99 SER A N 1
ATOM 747 C CA . SER A 1 99 ? -44.658 -25.899 53.477 1.00 84.19 99 SER A CA 1
ATOM 748 C C . SER A 1 99 ? -43.157 -25.685 53.718 1.00 84.19 99 SER A C 1
ATOM 750 O O . SER A 1 99 ? -42.623 -26.098 54.749 1.00 84.19 99 SER A O 1
ATOM 752 N N . ARG A 1 100 ? -42.454 -25.046 52.774 1.00 82.50 100 ARG A N 1
ATOM 753 C CA . ARG A 1 100 ? -41.002 -24.874 52.833 1.00 82.50 100 ARG A CA 1
ATOM 754 C C . ARG A 1 100 ? -40.621 -23.919 53.977 1.00 82.50 100 ARG A C 1
ATOM 756 O O . ARG A 1 100 ? -41.154 -22.808 54.019 1.00 82.50 100 ARG A O 1
ATOM 763 N N . PRO A 1 101 ? -39.645 -24.271 54.839 1.00 80.38 101 PRO A N 1
ATOM 764 C CA . PRO A 1 101 ? -39.176 -23.413 55.936 1.00 80.38 101 PRO A CA 1
ATOM 765 C C . PRO A 1 101 ? -38.301 -22.230 55.466 1.00 80.38 101 PRO A C 1
ATOM 767 O O . PRO A 1 101 ? -37.577 -21.636 56.261 1.00 80.38 101 PRO A O 1
ATOM 770 N N . ASP A 1 102 ? -38.335 -21.891 54.175 1.00 84.81 102 ASP A N 1
ATOM 771 C CA . ASP A 1 102 ? -37.523 -20.832 53.581 1.00 84.81 102 ASP A CA 1
ATOM 772 C C . ASP A 1 102 ? -38.170 -19.457 53.806 1.00 84.81 102 ASP A C 1
ATOM 774 O O . ASP A 1 102 ? -39.128 -19.079 53.129 1.00 84.81 102 ASP A O 1
ATOM 778 N N . ILE A 1 103 ? -37.642 -18.713 54.781 1.00 86.06 103 ILE A N 1
ATOM 779 C CA . ILE A 1 103 ? -38.159 -17.399 55.195 1.00 86.06 103 ILE A CA 1
ATOM 780 C C . ILE A 1 103 ? -38.234 -16.403 54.016 1.00 86.06 103 ILE A C 1
ATOM 782 O O . ILE A 1 103 ? -39.276 -15.761 53.867 1.00 86.06 103 ILE A O 1
ATOM 786 N N . PRO A 1 104 ? -37.215 -16.278 53.137 1.00 88.81 104 PRO A N 1
ATOM 787 C CA . PRO A 1 104 ? -37.286 -15.397 51.969 1.00 88.81 104 PRO A CA 1
ATOM 788 C C . PRO A 1 104 ? -38.459 -15.697 51.028 1.00 88.81 104 PRO A C 1
ATOM 790 O O . PRO A 1 104 ? -39.215 -14.783 50.695 1.00 88.81 104 PRO A O 1
ATOM 793 N N . THR A 1 105 ? -38.655 -16.963 50.642 1.00 89.19 105 THR A N 1
ATOM 794 C CA . THR A 1 105 ? -39.774 -17.397 49.785 1.00 89.19 105 THR A CA 1
ATOM 795 C C . THR A 1 105 ? -41.123 -17.040 50.412 1.00 89.19 105 THR A C 1
ATOM 797 O O . THR A 1 105 ? -41.996 -16.487 49.740 1.00 89.19 105 THR A O 1
ATOM 800 N N . GLN A 1 106 ? -41.291 -17.307 51.712 1.00 90.00 106 GLN A N 1
ATOM 801 C CA . GLN A 1 106 ? -42.537 -17.012 52.427 1.00 90.00 106 GLN A CA 1
ATOM 802 C C . GLN A 1 106 ? -42.790 -15.505 52.549 1.00 90.00 106 GLN A C 1
ATOM 804 O O . GLN A 1 106 ? -43.928 -15.053 52.413 1.00 90.00 106 GLN A O 1
ATOM 809 N N . ASN A 1 107 ? -41.737 -14.706 52.739 1.00 90.75 107 ASN A N 1
ATOM 810 C CA . ASN A 1 107 ? -41.842 -13.250 52.792 1.00 90.75 107 ASN A CA 1
ATOM 811 C C . ASN A 1 107 ? -42.239 -12.655 51.436 1.00 90.75 107 ASN A C 1
ATOM 813 O O . ASN A 1 107 ? -43.119 -11.793 51.397 1.00 90.75 107 ASN A O 1
ATOM 817 N N . VAL A 1 108 ? -41.663 -13.141 50.328 1.00 92.38 108 VAL A N 1
ATOM 818 C CA . VAL A 1 108 ? -42.062 -12.733 48.969 1.00 92.38 108 VAL A CA 1
ATOM 819 C C . VAL A 1 108 ? -43.529 -13.071 48.715 1.00 92.38 108 VAL A C 1
ATOM 821 O O . VAL A 1 108 ? -44.292 -12.186 48.332 1.00 92.38 108 VAL A O 1
ATOM 824 N N . TYR A 1 109 ? -43.951 -14.307 48.996 1.00 92.62 109 TYR A N 1
ATOM 825 C CA . TYR A 1 109 ? -45.346 -14.720 48.832 1.00 92.62 109 TYR A CA 1
ATOM 826 C C . TYR A 1 109 ? -46.300 -13.853 49.661 1.00 92.62 109 TYR A C 1
ATOM 828 O O . TYR A 1 109 ? -47.254 -13.295 49.123 1.00 92.62 109 TYR A O 1
ATOM 836 N N . LYS A 1 110 ? -45.997 -13.657 50.951 1.00 90.94 110 LYS A N 1
ATOM 837 C CA . LYS A 1 110 ? -46.794 -12.811 51.847 1.00 90.94 110 LYS A CA 1
ATOM 838 C C . LYS A 1 110 ? -46.896 -11.379 51.329 1.00 90.94 110 LYS A C 1
ATOM 840 O O . LYS A 1 110 ? -47.963 -10.774 51.424 1.00 90.94 110 LYS A O 1
ATOM 845 N N . TRP A 1 111 ? -45.812 -10.821 50.793 1.00 92.00 111 TRP A N 1
ATOM 846 C CA . TRP A 1 111 ? -45.829 -9.485 50.204 1.00 92.00 111 TRP A CA 1
ATOM 847 C C . TRP A 1 111 ? -46.747 -9.415 48.981 1.00 92.00 111 TRP A C 1
ATOM 849 O O . TRP A 1 111 ? -47.631 -8.557 48.946 1.00 92.00 111 TRP A O 1
ATOM 859 N N . LEU A 1 112 ? -46.605 -10.358 48.046 1.00 92.81 112 LEU A N 1
ATOM 860 C CA . LEU A 1 112 ? -47.427 -10.434 46.841 1.00 92.81 112 LEU A CA 1
ATOM 861 C C . LEU A 1 112 ? -48.920 -10.567 47.178 1.00 92.81 112 LEU A C 1
ATOM 863 O O . LEU A 1 112 ? -49.743 -9.832 46.631 1.00 92.81 112 LEU A O 1
ATOM 867 N N . THR A 1 113 ? -49.291 -11.442 48.113 1.00 92.06 113 THR A N 1
ATOM 868 C CA . THR A 1 113 ? -50.707 -11.647 48.454 1.00 92.06 113 THR A CA 1
ATOM 869 C C . THR A 1 113 ? -51.296 -10.527 49.307 1.00 92.06 113 THR A C 1
ATOM 871 O O . THR A 1 113 ? -52.457 -10.168 49.136 1.00 92.06 113 THR A O 1
ATOM 874 N N . THR A 1 114 ? -50.512 -9.937 50.214 1.00 89.06 114 THR A N 1
ATOM 875 C CA . THR A 1 114 ? -51.019 -8.906 51.137 1.00 89.06 114 THR A CA 1
ATOM 876 C C . THR A 1 114 ? -51.085 -7.530 50.475 1.00 89.06 114 THR A C 1
ATOM 878 O O . THR A 1 114 ? -52.036 -6.788 50.707 1.00 89.06 114 THR A O 1
ATOM 881 N N . TRP A 1 115 ? -50.089 -7.175 49.656 1.00 87.31 115 TRP A N 1
ATOM 882 C CA . TRP A 1 115 ? -49.923 -5.810 49.138 1.00 87.31 115 TRP A CA 1
ATOM 883 C C . TRP A 1 115 ? -50.145 -5.710 47.627 1.00 87.31 115 TRP A C 1
ATOM 885 O O . TRP A 1 115 ? -50.613 -4.681 47.144 1.00 87.31 115 TRP A O 1
ATOM 895 N N . CYS A 1 116 ? -49.879 -6.779 46.872 1.00 90.38 116 CYS A N 1
ATOM 896 C CA . CYS A 1 116 ? -49.946 -6.761 45.407 1.00 90.38 116 CYS A CA 1
ATOM 897 C C . CYS A 1 116 ? -51.185 -7.477 44.837 1.00 90.38 116 CYS A C 1
ATOM 899 O O . CYS A 1 116 ? -51.311 -7.615 43.625 1.00 90.38 116 CYS A O 1
ATOM 901 N N . GLY A 1 117 ? -52.126 -7.921 45.676 1.00 89.06 117 GLY A N 1
ATOM 902 C CA . GLY A 1 117 ? -53.419 -8.451 45.222 1.00 89.06 117 GLY A CA 1
ATOM 903 C C . GLY A 1 117 ? -53.377 -9.845 44.584 1.00 89.06 117 GLY A C 1
ATOM 904 O O . GLY A 1 117 ? -54.318 -10.220 43.888 1.00 89.06 117 GLY A O 1
ATOM 905 N N . PHE A 1 118 ? -52.313 -10.618 44.809 1.00 94.00 118 PHE A N 1
ATOM 906 C CA . PHE A 1 118 ? -52.281 -12.032 44.431 1.00 94.00 118 PHE A CA 1
ATOM 907 C C . PHE A 1 118 ? -53.152 -12.871 45.381 1.00 94.00 118 PHE A C 1
ATOM 909 O O . PHE A 1 118 ? -53.231 -12.581 46.573 1.00 94.00 118 PHE A O 1
ATOM 916 N N . THR A 1 119 ? -53.814 -13.913 44.873 1.00 92.56 119 THR A N 1
ATOM 917 C CA . THR A 1 119 ? -54.840 -14.663 45.631 1.00 92.56 119 THR A CA 1
ATOM 918 C C . THR A 1 119 ? -54.290 -15.904 46.320 1.00 92.56 119 THR A C 1
ATOM 920 O O . THR A 1 119 ? -54.622 -16.168 47.473 1.00 92.56 119 THR A O 1
ATOM 923 N N . ASP A 1 120 ? -53.456 -16.665 45.618 1.00 91.56 120 ASP A N 1
ATOM 924 C CA . ASP A 1 120 ? -52.962 -17.970 46.045 1.00 91.56 120 ASP A CA 1
ATOM 925 C C . ASP A 1 120 ? -51.647 -18.330 45.330 1.00 91.56 120 ASP A C 1
ATOM 927 O O . ASP A 1 120 ? -51.152 -17.598 44.467 1.00 91.56 120 ASP A O 1
ATOM 931 N N . TRP A 1 121 ? -51.070 -19.472 45.704 1.00 91.88 121 TRP A N 1
ATOM 932 C CA . TRP A 1 121 ? -49.828 -19.995 45.134 1.00 91.88 121 TRP A CA 1
ATOM 933 C C . TRP A 1 121 ? -49.896 -20.272 43.630 1.00 91.88 121 TRP A C 1
ATOM 935 O O . TRP A 1 121 ? -48.882 -20.106 42.952 1.00 91.88 121 TRP A O 1
ATOM 945 N N . ASP A 1 122 ? -51.054 -20.669 43.099 1.00 90.62 122 ASP A N 1
ATOM 946 C CA . ASP A 1 122 ? -51.211 -20.960 41.672 1.00 90.62 122 ASP A CA 1
ATOM 947 C C . ASP A 1 122 ? -51.185 -19.663 40.858 1.00 90.62 122 ASP A C 1
ATOM 949 O O . ASP A 1 122 ? -50.385 -19.515 39.930 1.00 90.62 122 ASP A O 1
ATOM 953 N N . HIS A 1 123 ? -51.952 -18.664 41.300 1.00 91.94 123 HIS A N 1
ATOM 954 C CA . HIS A 1 123 ? -51.960 -17.326 40.724 1.00 91.94 123 HIS A CA 1
ATOM 955 C C . HIS A 1 123 ? -50.563 -16.684 40.779 1.00 91.94 123 HIS A C 1
ATOM 957 O O . HIS A 1 123 ? -50.085 -16.139 39.776 1.00 91.94 123 HIS A O 1
ATOM 963 N N . VAL A 1 124 ? -49.865 -16.789 41.915 1.00 92.81 124 VAL A N 1
ATOM 964 C CA . VAL A 1 124 ? -48.485 -16.300 42.048 1.00 92.81 124 VAL A CA 1
ATOM 965 C C . VAL A 1 124 ? -47.554 -17.021 41.076 1.00 92.81 124 VAL A C 1
ATOM 967 O O . VAL A 1 124 ? -46.870 -16.351 40.302 1.00 92.81 124 VAL A O 1
ATOM 970 N N . ARG A 1 125 ? -47.545 -18.361 41.055 1.00 90.62 125 ARG A N 1
ATOM 971 C CA . ARG A 1 125 ? -46.671 -19.142 40.166 1.00 90.62 125 ARG A CA 1
ATOM 972 C C . ARG A 1 125 ? -46.905 -18.769 38.709 1.00 90.62 125 ARG A C 1
ATOM 974 O O . ARG A 1 125 ? -45.950 -18.425 38.015 1.00 90.62 125 ARG A O 1
ATOM 981 N N . GLN A 1 126 ? -48.154 -18.815 38.250 1.00 88.44 126 GLN A N 1
ATOM 982 C CA . GLN A 1 126 ? -48.492 -18.570 36.851 1.00 88.44 126 GLN A CA 1
ATOM 983 C C . GLN A 1 126 ? -48.074 -17.167 36.408 1.00 88.44 126 GLN A C 1
ATOM 985 O O . GLN A 1 126 ? -47.544 -16.990 35.313 1.00 88.44 126 GLN A O 1
ATOM 990 N N . THR A 1 127 ? -48.245 -16.176 37.281 1.00 90.50 127 THR A N 1
ATOM 991 C CA . THR A 1 127 ? -47.855 -14.800 36.977 1.00 90.50 127 THR A CA 1
ATOM 992 C C . THR A 1 127 ? -46.338 -14.620 37.010 1.00 90.50 127 THR A C 1
ATOM 994 O O . THR A 1 127 ? -45.770 -14.057 36.077 1.00 90.50 127 THR A O 1
ATOM 997 N N . MET A 1 128 ? -45.648 -15.139 38.032 1.00 91.81 128 MET A N 1
ATOM 998 C CA . MET A 1 128 ? -44.189 -15.009 38.158 1.00 91.81 128 MET A CA 1
ATOM 999 C C . MET A 1 128 ? -43.429 -15.758 37.054 1.00 91.81 128 MET A C 1
ATOM 1001 O O . MET A 1 128 ? -42.327 -15.348 36.697 1.00 91.81 128 MET A O 1
ATOM 1005 N N . ARG A 1 129 ? -44.019 -16.795 36.435 1.00 88.56 129 ARG A N 1
ATOM 1006 C CA . ARG A 1 129 ? -43.459 -17.433 35.226 1.00 88.56 129 ARG A CA 1
ATOM 1007 C C . ARG A 1 129 ? -43.271 -16.450 34.069 1.00 88.56 129 ARG A C 1
ATOM 1009 O O . ARG A 1 129 ? -42.339 -16.619 33.288 1.00 88.56 129 ARG A O 1
ATOM 1016 N N . THR A 1 130 ? -44.123 -15.430 33.978 1.00 88.44 130 THR A N 1
ATOM 1017 C CA . THR A 1 130 ? -44.069 -14.408 32.919 1.00 88.44 130 THR A CA 1
ATOM 1018 C C . THR A 1 130 ? -43.124 -13.251 33.240 1.00 88.44 130 THR A C 1
ATOM 1020 O O . THR A 1 130 ? -42.819 -12.458 32.353 1.00 88.44 130 THR A O 1
ATOM 1023 N N . LEU A 1 131 ? -42.639 -13.153 34.484 1.00 90.81 131 LEU A N 1
ATOM 1024 C CA . LEU A 1 131 ? -41.750 -12.089 34.939 1.00 90.81 131 LEU A CA 1
ATOM 1025 C C . LEU A 1 131 ? -40.283 -12.537 34.881 1.00 90.81 131 LEU A C 1
ATOM 1027 O O . LEU A 1 131 ? -39.907 -13.605 35.366 1.00 90.81 131 LEU A O 1
ATOM 1031 N N . THR A 1 132 ? -39.424 -11.699 34.317 1.00 88.88 132 THR A N 1
ATOM 1032 C CA . THR A 1 132 ? -37.967 -11.854 34.343 1.00 88.88 132 THR A CA 1
ATOM 1033 C C . THR A 1 132 ? -37.357 -10.647 35.035 1.00 88.88 132 THR A C 1
ATOM 1035 O O . THR A 1 132 ? -37.725 -9.508 34.759 1.00 88.88 132 THR A O 1
ATOM 1038 N N . ILE A 1 133 ? -36.437 -10.891 35.964 1.00 86.75 133 ILE A N 1
ATOM 1039 C CA . ILE A 1 133 ? -35.780 -9.828 36.722 1.00 86.75 133 ILE A CA 1
ATOM 1040 C C . ILE A 1 133 ? -34.348 -9.721 36.238 1.00 86.75 133 ILE A C 1
ATOM 1042 O O . ILE A 1 133 ? -33.587 -10.672 36.388 1.00 86.75 133 ILE A O 1
ATOM 1046 N N . HIS A 1 134 ? -33.997 -8.559 35.700 1.00 83.19 134 HIS A N 1
ATOM 1047 C CA . HIS A 1 134 ? -32.641 -8.227 35.294 1.00 83.19 134 HIS A CA 1
ATOM 1048 C C . HIS A 1 134 ? -32.044 -7.288 36.335 1.00 83.19 134 HIS A C 1
ATOM 1050 O O . HIS A 1 134 ? -32.527 -6.171 36.524 1.00 83.19 134 HIS A O 1
ATOM 1056 N N . ALA A 1 135 ? -30.991 -7.727 37.012 1.00 84.00 135 ALA A N 1
ATOM 1057 C CA . ALA A 1 135 ? -30.209 -6.848 37.864 1.00 84.00 135 ALA A CA 1
ATOM 1058 C C . ALA A 1 135 ? -29.020 -6.307 37.071 1.00 84.00 135 ALA A C 1
ATOM 1060 O O . ALA A 1 135 ? -28.218 -7.066 36.531 1.00 84.00 135 ALA A O 1
ATOM 1061 N N . VAL A 1 136 ? -28.916 -4.985 36.981 1.00 80.44 136 VAL A N 1
ATOM 1062 C CA . VAL A 1 136 ? -27.780 -4.329 36.339 1.00 80.44 136 VAL A CA 1
ATOM 1063 C C . VAL A 1 136 ? -26.519 -4.688 37.119 1.00 80.44 136 VAL A C 1
ATOM 1065 O O . VAL A 1 136 ? -26.453 -4.471 38.324 1.00 80.44 136 VAL A O 1
ATOM 1068 N N . GLY A 1 137 ? -25.526 -5.246 36.429 1.00 73.12 137 GLY A N 1
ATOM 1069 C CA . GLY A 1 137 ? -24.275 -5.670 37.058 1.00 73.12 137 GLY A CA 1
ATOM 1070 C C . GLY A 1 137 ? -24.312 -7.046 37.731 1.00 73.12 137 GLY A C 1
ATOM 1071 O O . GLY A 1 137 ? -23.303 -7.423 38.321 1.00 73.12 137 GLY A O 1
ATOM 1072 N N . SER A 1 138 ? -25.409 -7.813 37.629 1.00 79.81 138 SER A N 1
ATOM 1073 C CA . SER A 1 138 ? -25.348 -9.251 37.934 1.00 79.81 138 SER A CA 1
ATOM 1074 C C . SER A 1 1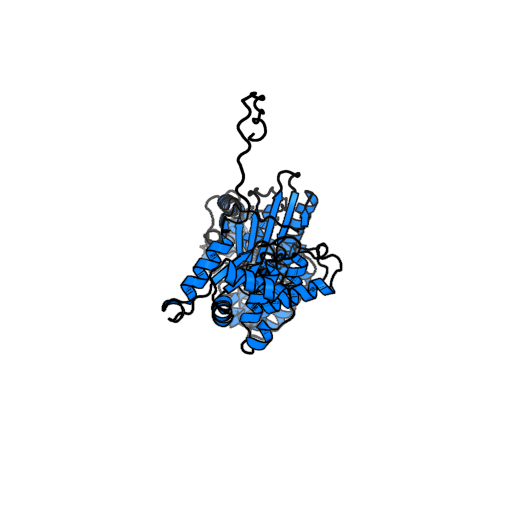38 ? -24.422 -9.973 36.953 1.00 79.81 138 SER A C 1
ATOM 1076 O O . SER A 1 138 ? -24.192 -9.485 35.847 1.00 79.81 138 SER A O 1
ATOM 1078 N N . GLU A 1 139 ? -23.917 -11.145 37.340 1.00 81.44 139 GLU A N 1
ATOM 1079 C CA . GLU A 1 139 ? -23.056 -11.968 36.482 1.00 81.44 139 GLU A CA 1
ATOM 1080 C C . GLU A 1 139 ? -23.736 -12.265 35.139 1.00 81.44 139 GLU A C 1
ATOM 1082 O O . GLU A 1 139 ? -23.209 -11.874 34.106 1.00 81.44 139 GLU A O 1
ATOM 1087 N N . GLU A 1 140 ? -24.975 -12.767 35.155 1.00 82.38 140 GLU A N 1
ATOM 1088 C CA . GLU A 1 140 ? -25.779 -13.005 33.943 1.00 82.38 140 GLU A CA 1
ATOM 1089 C C . GLU A 1 140 ? -25.931 -11.738 33.077 1.00 82.38 140 GLU A C 1
ATOM 1091 O O . GLU A 1 140 ? -25.769 -11.778 31.859 1.00 82.38 140 GLU A O 1
ATOM 1096 N N . ASN A 1 141 ? -26.167 -10.569 33.690 1.00 83.19 141 ASN A N 1
ATOM 1097 C CA . ASN A 1 141 ? -26.270 -9.315 32.944 1.00 83.19 141 ASN A CA 1
ATOM 1098 C C . ASN A 1 141 ? -24.934 -8.893 32.316 1.00 83.19 141 ASN A C 1
ATOM 1100 O O . ASN A 1 141 ? -24.915 -8.361 31.205 1.00 83.19 141 ASN A O 1
ATOM 1104 N N . LEU A 1 142 ? -23.825 -9.079 33.030 1.00 85.69 142 LEU A N 1
ATOM 1105 C CA . LEU A 1 142 ? -22.491 -8.766 32.530 1.00 85.69 142 LEU A CA 1
ATOM 1106 C C . LEU A 1 142 ? -22.084 -9.727 31.411 1.00 85.69 142 LEU A C 1
ATOM 1108 O O . LEU A 1 142 ? -21.533 -9.265 30.414 1.00 85.69 142 LEU A O 1
ATOM 1112 N N . GLU A 1 143 ? -22.405 -11.013 31.539 1.00 90.50 143 GLU A N 1
ATOM 1113 C CA . GLU A 1 143 ? -22.192 -12.035 30.512 1.00 90.50 143 GLU A CA 1
ATOM 1114 C C . GLU A 1 143 ? -22.971 -11.723 29.234 1.00 90.50 143 GLU A C 1
ATOM 1116 O O . GLU A 1 143 ? -22.379 -11.672 28.153 1.00 90.50 143 GLU A O 1
ATOM 1121 N N . ASP A 1 144 ? -24.272 -11.438 29.342 1.00 88.44 144 ASP A N 1
ATOM 1122 C CA . ASP A 1 144 ? -25.113 -11.096 28.192 1.00 88.44 144 ASP A CA 1
ATOM 1123 C C . ASP A 1 144 ? -24.596 -9.842 27.481 1.00 88.44 144 ASP A C 1
ATOM 1125 O O . ASP A 1 144 ? -24.449 -9.821 26.256 1.00 88.44 144 ASP A O 1
ATOM 1129 N N . ARG A 1 145 ? -24.240 -8.800 28.242 1.00 89.38 145 ARG A N 1
ATOM 1130 C CA . ARG A 1 145 ? -23.678 -7.563 27.682 1.00 89.38 145 ARG A CA 1
ATOM 1131 C C . ARG A 1 145 ? -22.298 -7.773 27.066 1.00 89.38 145 ARG A C 1
ATOM 1133 O O . ARG A 1 145 ? -21.984 -7.148 26.050 1.00 89.38 145 ARG A O 1
ATOM 1140 N N . ALA A 1 146 ? -21.466 -8.623 27.662 1.00 90.75 146 ALA A N 1
ATOM 1141 C CA . ALA A 1 146 ? -20.170 -8.981 27.103 1.00 90.75 146 ALA A CA 1
ATOM 1142 C C . ALA A 1 146 ? -20.350 -9.737 25.782 1.00 90.75 146 ALA A C 1
ATOM 1144 O O . ALA A 1 146 ? -19.728 -9.367 24.786 1.00 90.75 146 ALA A O 1
ATOM 1145 N N . CYS A 1 147 ? -21.258 -10.715 25.735 1.00 92.44 147 CYS A N 1
ATOM 1146 C CA . CYS A 1 147 ? -21.610 -11.443 24.519 1.00 92.44 147 CYS A CA 1
ATOM 1147 C C . CYS A 1 147 ? -22.171 -10.508 23.437 1.00 92.44 147 CYS A C 1
ATOM 1149 O O . CYS A 1 147 ? -21.776 -10.610 22.277 1.00 92.44 147 CYS A O 1
ATOM 1151 N N . GLU A 1 148 ? -23.040 -9.559 23.790 1.00 91.31 148 GLU A N 1
ATOM 1152 C CA . GLU A 1 148 ? -23.570 -8.571 22.843 1.00 91.31 148 GLU A CA 1
ATOM 1153 C C . GLU A 1 148 ? -22.449 -7.694 22.257 1.00 91.31 148 GLU A C 1
ATOM 1155 O O . GLU A 1 148 ? -22.379 -7.478 21.045 1.00 91.31 148 GLU A O 1
ATOM 1160 N N . SER A 1 149 ? -21.528 -7.225 23.105 1.00 90.44 149 SER A N 1
ATOM 1161 C CA . SER A 1 149 ? -20.379 -6.419 22.683 1.00 90.44 149 SER A CA 1
ATOM 1162 C C . SER A 1 149 ? -19.426 -7.211 21.778 1.00 90.44 149 SER A C 1
ATOM 1164 O O . SER A 1 149 ? -19.029 -6.729 20.714 1.00 90.44 149 SER A O 1
ATOM 1166 N N . LEU A 1 150 ? -19.107 -8.456 22.150 1.00 91.44 150 LEU A N 1
ATOM 1167 C CA . LEU A 1 150 ? -18.267 -9.359 21.361 1.00 91.44 150 LEU A CA 1
ATOM 1168 C C . LEU A 1 150 ? -18.925 -9.728 20.024 1.00 91.44 150 LEU A C 1
ATOM 1170 O O . LEU A 1 150 ? -18.241 -9.793 19.003 1.00 91.44 150 LEU A O 1
ATOM 1174 N N . GLY A 1 151 ? -20.251 -9.881 19.988 1.00 89.56 151 GLY A N 1
ATOM 1175 C CA . GLY A 1 151 ? -21.007 -10.206 18.773 1.00 89.56 151 GLY A CA 1
ATOM 1176 C C . GLY A 1 151 ? -20.845 -9.187 17.639 1.00 89.56 151 GLY A C 1
ATOM 1177 O O . GLY A 1 151 ? -21.072 -9.513 16.476 1.00 89.56 151 GLY A O 1
ATOM 1178 N N . ARG A 1 152 ? -20.379 -7.968 17.942 1.00 88.62 152 ARG A N 1
ATOM 1179 C CA . ARG A 1 152 ? -20.074 -6.937 16.934 1.00 88.62 152 ARG A CA 1
ATOM 1180 C C . ARG A 1 152 ? -18.796 -7.221 16.141 1.00 88.62 152 ARG A C 1
ATOM 1182 O O . ARG A 1 152 ? -18.648 -6.716 15.031 1.00 88.62 152 ARG A O 1
ATOM 1189 N N . HIS A 1 153 ? -17.864 -8.000 16.695 1.00 87.69 153 HIS A N 1
ATOM 1190 C CA . HIS A 1 153 ? -16.509 -8.159 16.148 1.00 87.69 153 HIS A CA 1
ATOM 1191 C C . HIS A 1 153 ? -16.050 -9.616 15.989 1.00 87.69 153 HIS A C 1
ATOM 1193 O O . HIS A 1 153 ? -15.085 -9.871 15.263 1.00 87.69 153 HIS A O 1
ATOM 1199 N N . PHE A 1 154 ? -16.746 -10.571 16.606 1.00 90.75 154 PHE A N 1
ATOM 1200 C CA . PHE A 1 154 ? -16.408 -11.997 16.607 1.00 90.75 154 PHE A CA 1
ATOM 1201 C C . PHE A 1 154 ? -17.559 -12.840 16.040 1.00 90.75 154 PHE A C 1
ATOM 1203 O O . PHE A 1 154 ? -18.715 -12.423 16.090 1.00 90.75 154 PHE A O 1
ATOM 1210 N N . ASN A 1 155 ? -17.239 -13.989 15.434 1.00 88.38 155 ASN A N 1
ATOM 1211 C CA . ASN A 1 155 ? -18.244 -14.844 14.781 1.00 88.38 155 ASN A CA 1
ATOM 1212 C C . ASN A 1 155 ? -19.156 -15.550 15.799 1.00 88.38 155 ASN A C 1
ATOM 1214 O O . ASN A 1 155 ? -20.364 -15.610 15.597 1.00 88.38 155 ASN A O 1
ATOM 1218 N N . ASP A 1 156 ? -18.571 -16.058 16.887 1.00 92.50 156 ASP A N 1
ATOM 1219 C CA . ASP A 1 156 ? -19.274 -16.711 17.995 1.00 92.50 156 ASP A CA 1
ATOM 1220 C C . ASP A 1 156 ? -18.968 -15.951 19.286 1.00 92.50 156 ASP A C 1
ATOM 1222 O O . ASP A 1 156 ? -17.874 -16.059 19.846 1.00 92.50 156 ASP A O 1
ATOM 1226 N N . SER A 1 157 ? -19.914 -15.127 19.737 1.00 93.00 157 SER A N 1
ATOM 1227 C CA . SER A 1 157 ? -19.715 -14.277 20.908 1.00 93.00 157 SER A CA 1
ATOM 1228 C C . SER A 1 157 ? -19.595 -15.063 22.207 1.00 93.00 157 SER A C 1
ATOM 1230 O O . SER A 1 157 ? -18.830 -14.646 23.075 1.00 93.00 157 SER A O 1
ATOM 1232 N N . ARG A 1 158 ? -20.288 -16.200 22.336 1.00 92.69 158 ARG A N 1
ATOM 1233 C CA . ARG A 1 158 ? -20.298 -16.996 23.567 1.00 92.69 158 ARG A CA 1
ATOM 1234 C C . ARG A 1 158 ? -19.013 -17.804 23.705 1.00 92.69 158 ARG A C 1
ATOM 1236 O O . ARG A 1 158 ? -18.346 -17.687 24.728 1.00 92.69 158 ARG A O 1
ATOM 1243 N N . ALA A 1 159 ? -18.584 -18.495 22.648 1.00 92.94 159 ALA A N 1
ATOM 1244 C CA . ALA A 1 159 ? -17.290 -19.181 22.654 1.00 92.94 159 ALA A CA 1
ATOM 1245 C C . ALA A 1 159 ? -16.118 -18.193 22.823 1.00 92.94 159 ALA A C 1
ATOM 1247 O O . ALA A 1 159 ? -15.134 -18.476 23.509 1.00 92.94 159 ALA A O 1
ATOM 1248 N N . THR A 1 160 ? -16.224 -16.997 22.230 1.00 93.19 160 THR A N 1
ATOM 1249 C CA . THR A 1 160 ? -15.223 -15.934 22.417 1.00 93.19 160 THR A CA 1
ATOM 1250 C C . THR A 1 160 ? -15.200 -15.433 23.860 1.00 93.19 160 THR A C 1
ATOM 1252 O O . THR A 1 160 ? -14.117 -15.209 24.401 1.00 93.19 160 THR A O 1
ATOM 1255 N N . PHE A 1 161 ? -16.367 -15.269 24.490 1.00 93.00 161 PHE A N 1
ATOM 1256 C CA . PHE A 1 161 ? -16.476 -14.870 25.891 1.00 93.00 161 PHE A CA 1
ATOM 1257 C C . PHE A 1 161 ? -15.827 -15.902 26.820 1.00 93.00 161 PHE A C 1
ATOM 1259 O O . PHE A 1 161 ? -14.981 -15.536 27.632 1.00 93.00 161 PHE A O 1
ATOM 1266 N N . GLU A 1 162 ? -16.126 -17.189 26.638 1.00 91.81 162 GLU A N 1
ATOM 1267 C CA . GLU A 1 162 ? -15.506 -18.279 27.404 1.00 91.81 162 GLU A CA 1
ATOM 1268 C C . GLU A 1 162 ? -13.978 -18.279 27.257 1.00 91.81 162 GLU A C 1
ATOM 1270 O O . GLU A 1 162 ? -13.248 -18.361 28.249 1.00 91.81 162 GLU A O 1
ATOM 1275 N N . LYS A 1 163 ? -13.473 -18.105 26.027 1.00 91.38 163 LYS A N 1
ATOM 1276 C CA . LYS A 1 163 ? -12.031 -18.002 25.761 1.00 91.38 163 LYS A CA 1
ATOM 1277 C C . LYS A 1 163 ? -11.407 -16.780 26.441 1.00 91.38 163 LYS A C 1
ATOM 1279 O O . LYS A 1 163 ? -10.304 -16.875 26.976 1.00 91.38 163 LYS A O 1
ATOM 1284 N N . LEU A 1 164 ? -12.098 -15.639 26.429 1.00 90.38 164 LEU A N 1
ATOM 1285 C CA . LEU A 1 164 ? -11.651 -14.407 27.080 1.00 90.38 164 LEU A CA 1
ATOM 1286 C C . LEU A 1 164 ? -11.562 -14.578 28.600 1.00 90.38 164 LEU A C 1
ATOM 1288 O O . LEU A 1 164 ? -10.530 -14.247 29.182 1.00 90.38 164 LEU A O 1
ATOM 1292 N N . VAL A 1 165 ? -12.613 -15.110 29.229 1.00 89.69 165 VAL A N 1
ATOM 1293 C CA . VAL A 1 165 ? -12.645 -15.369 30.676 1.00 89.69 165 VAL A CA 1
ATOM 1294 C C . VAL A 1 165 ? -11.537 -16.346 31.054 1.00 89.69 165 VAL A C 1
ATOM 1296 O O . VAL A 1 165 ? -10.747 -16.043 31.944 1.00 89.69 165 VAL A O 1
ATOM 1299 N N . GLY A 1 166 ? -11.399 -17.452 30.315 1.00 89.44 166 GLY A N 1
ATOM 1300 C CA . GLY A 1 166 ? -10.324 -18.420 30.524 1.00 89.44 166 GLY A CA 1
ATOM 1301 C C . GLY A 1 166 ? -8.939 -17.778 30.455 1.00 89.44 166 GLY A C 1
ATOM 1302 O O . GLY A 1 166 ? -8.132 -17.965 31.363 1.00 89.44 166 GLY A O 1
ATOM 1303 N N . TYR A 1 167 ? -8.682 -16.955 29.433 1.00 87.88 167 TYR A N 1
ATOM 1304 C CA . TYR A 1 167 ? -7.414 -16.240 29.294 1.00 87.88 167 TYR A CA 1
ATOM 1305 C C . TYR A 1 167 ? -7.139 -15.294 30.467 1.00 87.88 167 TYR A C 1
ATOM 1307 O O . TYR A 1 167 ? -6.019 -15.277 30.979 1.00 87.88 167 TYR A O 1
ATOM 1315 N N . ILE A 1 168 ? -8.136 -14.527 30.918 1.00 87.62 168 ILE A N 1
ATOM 1316 C CA . ILE A 1 168 ? -7.988 -13.624 32.067 1.00 87.62 168 ILE A CA 1
ATOM 1317 C C . ILE A 1 168 ? -7.663 -14.424 33.332 1.00 87.62 168 ILE A C 1
ATOM 1319 O O . ILE A 1 168 ? -6.707 -14.089 34.028 1.00 87.62 168 ILE A O 1
ATOM 1323 N N . SER A 1 169 ? -8.403 -15.505 33.593 1.00 86.00 169 SER A N 1
ATOM 1324 C CA . SER A 1 169 ? -8.225 -16.336 34.786 1.00 86.00 169 SER A CA 1
ATOM 1325 C C . SER A 1 169 ? -6.870 -17.044 34.843 1.00 86.00 169 SER A C 1
ATOM 1327 O O . SER A 1 169 ? -6.348 -17.254 35.935 1.00 86.00 169 SER A O 1
ATOM 1329 N N . THR A 1 170 ? -6.285 -17.423 33.700 1.00 85.38 170 THR A N 1
ATOM 1330 C CA . THR A 1 170 ? -5.007 -18.156 33.672 1.00 85.38 170 THR A CA 1
ATOM 1331 C C . THR A 1 170 ? -3.776 -17.265 33.563 1.00 85.38 170 THR A C 1
ATOM 1333 O O . THR A 1 170 ? -2.686 -17.700 33.928 1.00 85.38 170 THR A O 1
ATOM 1336 N N . SER A 1 171 ? -3.907 -16.057 33.008 1.00 77.50 171 SER A N 1
ATOM 1337 C CA . SER A 1 171 ? -2.739 -15.286 32.551 1.00 77.50 171 SER A CA 1
ATOM 1338 C C . SER A 1 171 ? -2.248 -14.239 33.545 1.00 77.50 171 SER A C 1
ATOM 1340 O O . SER A 1 171 ? -1.131 -13.751 33.400 1.00 77.50 171 SER A O 1
ATOM 1342 N N . THR A 1 172 ? -3.052 -13.862 34.539 1.00 75.56 172 THR A N 1
ATOM 1343 C CA . THR A 1 172 ? -2.659 -12.849 35.523 1.00 75.56 172 THR A CA 1
ATOM 1344 C C . THR A 1 172 ? -3.484 -12.954 36.802 1.00 75.56 172 THR A C 1
ATOM 1346 O O . THR A 1 172 ? -4.650 -13.335 36.774 1.00 75.56 172 THR A O 1
ATOM 1349 N N . THR A 1 173 ? -2.898 -12.551 37.926 1.00 72.38 173 THR A N 1
ATOM 1350 C CA . THR A 1 173 ? -3.641 -12.254 39.161 1.00 72.38 173 THR A CA 1
ATOM 1351 C C . THR A 1 173 ? -4.132 -10.804 39.210 1.00 72.38 173 THR A C 1
ATOM 1353 O O . THR A 1 173 ? -4.986 -10.477 40.027 1.00 72.38 173 THR A O 1
ATOM 1356 N N . ASP A 1 174 ? -3.596 -9.933 38.349 1.00 77.75 174 ASP A N 1
ATOM 1357 C CA . ASP A 1 174 ? -4.022 -8.542 38.173 1.00 77.75 174 ASP A CA 1
ATOM 1358 C C . ASP A 1 174 ? -4.559 -8.344 36.755 1.00 77.75 174 ASP A C 1
ATOM 1360 O O . ASP A 1 174 ? -3.796 -8.259 35.787 1.00 77.75 174 ASP A O 1
ATOM 1364 N N . VAL A 1 175 ? -5.884 -8.275 36.629 1.00 71.75 175 VAL A N 1
ATOM 1365 C CA . VAL A 1 175 ? -6.583 -8.131 35.342 1.00 71.75 175 VAL A CA 1
ATOM 1366 C C . VAL A 1 175 ? -6.134 -6.869 34.593 1.00 71.75 175 VAL A C 1
ATOM 1368 O O . VAL A 1 175 ? -6.127 -6.865 33.363 1.00 71.75 175 VAL A O 1
ATOM 1371 N N . ASN A 1 176 ? -5.670 -5.831 35.301 1.00 75.44 176 ASN A N 1
ATOM 1372 C CA . ASN A 1 176 ? -5.186 -4.595 34.682 1.00 75.44 176 ASN A CA 1
ATOM 1373 C C . ASN A 1 176 ? -3.850 -4.766 33.945 1.00 75.44 176 ASN A C 1
ATOM 1375 O O . ASN A 1 176 ? -3.492 -3.921 33.126 1.00 75.44 176 ASN A O 1
ATOM 1379 N N . ALA A 1 177 ? -3.114 -5.851 34.204 1.00 78.38 177 ALA A N 1
ATOM 1380 C CA . ALA A 1 177 ? -1.865 -6.144 33.509 1.00 78.38 177 ALA A CA 1
ATOM 1381 C C . ALA A 1 177 ? -2.090 -6.607 32.058 1.00 78.38 177 ALA A C 1
ATOM 1383 O O . ALA A 1 177 ? -1.183 -6.512 31.228 1.00 78.38 177 ALA A O 1
ATOM 1384 N N . ILE A 1 178 ? -3.289 -7.102 31.725 1.00 77.62 178 ILE A N 1
ATOM 1385 C CA . ILE A 1 178 ? -3.605 -7.540 30.367 1.00 77.62 178 ILE A CA 1
ATOM 1386 C C . ILE A 1 178 ? -4.090 -6.337 29.553 1.00 77.62 178 ILE A C 1
ATOM 1388 O O . ILE A 1 178 ? -5.181 -5.809 29.762 1.00 77.62 178 ILE A O 1
ATOM 1392 N N . SER A 1 179 ? -3.302 -5.935 28.556 1.00 78.56 179 SER A N 1
ATOM 1393 C CA . SER A 1 179 ? -3.707 -4.875 27.633 1.00 78.56 179 SER A CA 1
ATOM 1394 C C . SER A 1 179 ? -4.832 -5.330 26.694 1.00 78.56 179 SER A C 1
ATOM 1396 O O . SER A 1 179 ? -4.908 -6.493 26.289 1.00 78.56 179 SER A O 1
ATOM 1398 N N . CYS A 1 180 ? -5.673 -4.385 26.260 1.00 79.69 180 CYS A N 1
ATOM 1399 C CA . CYS A 1 180 ? -6.704 -4.644 25.246 1.00 79.69 180 CYS A CA 1
ATOM 1400 C C . CYS A 1 180 ? -6.110 -5.229 23.952 1.00 79.69 180 CYS A C 1
ATOM 1402 O O . CYS A 1 180 ? -6.733 -6.068 23.304 1.00 79.69 180 CYS A O 1
ATOM 1404 N N . HIS A 1 181 ? -4.893 -4.810 23.584 1.00 80.38 181 HIS A N 1
ATOM 1405 C CA . HIS A 1 181 ? -4.183 -5.335 22.417 1.00 80.38 181 HIS A CA 1
ATOM 1406 C C . HIS A 1 181 ? -3.793 -6.808 22.601 1.00 80.38 181 HIS A C 1
ATOM 1408 O O . HIS A 1 181 ? -4.075 -7.621 21.722 1.00 80.38 181 HIS A O 1
ATOM 1414 N N . ALA A 1 182 ? -3.247 -7.177 23.766 1.00 80.19 182 ALA A N 1
ATOM 1415 C CA . ALA A 1 182 ? -2.924 -8.566 24.085 1.00 80.19 182 ALA A CA 1
ATOM 1416 C C . ALA A 1 182 ? -4.174 -9.463 24.069 1.00 80.19 182 ALA A C 1
ATOM 1418 O O . ALA A 1 182 ? -4.134 -10.554 23.498 1.00 80.19 182 ALA A O 1
ATOM 1419 N N . MET A 1 183 ? -5.301 -8.983 24.613 1.00 83.25 183 MET A N 1
ATOM 1420 C CA . MET A 1 183 ? -6.588 -9.691 24.531 1.00 83.25 183 MET A CA 1
ATOM 1421 C C . MET A 1 183 ? -7.039 -9.880 23.082 1.00 83.25 183 MET A C 1
ATOM 1423 O O . MET A 1 183 ? -7.351 -10.994 22.668 1.00 83.25 183 MET A O 1
ATOM 1427 N N . ALA A 1 184 ? -7.040 -8.808 22.286 1.00 84.12 184 ALA A N 1
ATOM 1428 C CA . ALA A 1 184 ? -7.456 -8.871 20.888 1.00 84.12 184 ALA A CA 1
ATOM 1429 C C . ALA A 1 184 ? -6.573 -9.825 20.065 1.00 84.12 184 ALA A C 1
ATOM 1431 O O . ALA A 1 184 ? -7.078 -10.526 19.190 1.00 84.12 184 ALA A O 1
ATOM 1432 N N . ASN A 1 185 ? -5.275 -9.896 20.372 1.00 82.88 185 ASN A N 1
ATOM 1433 C CA . ASN A 1 185 ? -4.352 -10.828 19.731 1.00 82.88 185 ASN A CA 1
ATOM 1434 C C . ASN A 1 185 ? -4.631 -12.285 20.136 1.00 82.88 185 ASN A C 1
ATOM 1436 O O . ASN A 1 185 ? -4.590 -13.175 19.291 1.00 82.88 185 ASN A O 1
ATOM 1440 N N . HIS A 1 186 ? -4.980 -12.542 21.401 1.00 85.19 186 HIS A N 1
ATOM 1441 C CA . HIS A 1 186 ? -5.373 -13.878 21.867 1.00 85.19 186 HIS A CA 1
ATOM 1442 C C . HIS A 1 186 ? -6.680 -14.378 21.214 1.00 85.19 186 HIS A C 1
ATOM 1444 O O . HIS A 1 186 ? -6.864 -15.574 20.953 1.00 85.19 186 HIS A O 1
ATOM 1450 N N . LEU A 1 187 ? -7.594 -13.452 20.915 1.00 88.19 187 LEU A N 1
ATOM 1451 C CA . LEU A 1 187 ? -8.890 -13.735 20.296 1.00 88.19 187 LEU A CA 1
ATOM 1452 C C . LEU A 1 187 ? -8.878 -13.668 18.759 1.00 88.19 187 LEU A C 1
ATOM 1454 O O . LEU A 1 187 ? -9.929 -13.845 18.142 1.00 88.19 187 LEU A O 1
ATOM 1458 N N . LYS A 1 188 ? -7.723 -13.429 18.122 1.00 86.19 188 LYS A N 1
ATOM 1459 C CA . LYS A 1 188 ? -7.634 -13.108 16.685 1.00 86.19 188 LYS A CA 1
ATOM 1460 C C . LYS A 1 188 ? -8.324 -14.117 15.761 1.00 86.19 188 LYS A C 1
ATOM 1462 O O . LYS A 1 188 ? -8.974 -13.699 14.807 1.00 86.19 188 LYS A O 1
ATOM 1467 N N . ASP A 1 189 ? -8.245 -15.411 16.073 1.00 86.12 189 ASP A N 1
ATOM 1468 C CA . ASP A 1 189 ? -8.785 -16.485 15.226 1.00 86.12 189 ASP A CA 1
ATOM 1469 C C . ASP A 1 189 ? -10.321 -16.559 15.263 1.00 86.12 189 ASP A C 1
ATOM 1471 O O . ASP A 1 189 ? -10.943 -17.085 14.345 1.00 86.12 189 ASP A O 1
ATOM 1475 N N . ALA A 1 190 ? -10.949 -16.009 16.308 1.00 88.88 190 ALA A N 1
ATOM 1476 C CA . ALA A 1 190 ? -12.406 -15.942 16.436 1.00 88.88 190 ALA A CA 1
ATOM 1477 C C . ALA A 1 190 ? -13.002 -14.680 15.782 1.00 88.88 190 ALA A C 1
ATOM 1479 O O . ALA A 1 190 ? -14.228 -14.534 15.690 1.00 88.88 190 ALA A O 1
ATOM 1480 N N . ARG A 1 191 ? -12.146 -13.735 15.364 1.00 88.25 191 ARG A N 1
ATOM 1481 C CA . ARG A 1 191 ? -12.566 -12.454 14.791 1.00 88.25 191 ARG A CA 1
ATOM 1482 C C . ARG A 1 191 ? -13.297 -12.687 13.473 1.00 88.25 191 ARG A C 1
ATOM 1484 O O . ARG A 1 191 ? -12.904 -13.529 12.666 1.00 88.25 191 ARG A O 1
ATOM 1491 N N . ARG A 1 192 ? -14.333 -11.891 13.216 1.00 87.62 192 ARG A N 1
ATOM 1492 C CA . ARG A 1 192 ? -15.004 -11.904 11.913 1.00 87.62 192 ARG A CA 1
ATOM 1493 C C . ARG A 1 192 ? -14.030 -11.502 10.802 1.00 87.62 192 ARG A C 1
ATOM 1495 O O . ARG A 1 192 ? -13.161 -10.648 10.996 1.00 87.62 192 ARG A O 1
ATOM 1502 N N . SER A 1 193 ? -14.202 -12.080 9.618 1.00 82.88 193 SER A N 1
ATOM 1503 C CA . SER A 1 193 ? -13.375 -11.769 8.443 1.00 82.88 193 SER A CA 1
ATOM 1504 C C . SER A 1 193 ? -13.650 -10.382 7.850 1.00 82.88 193 SER A C 1
ATOM 1506 O O . SER A 1 193 ? -12.808 -9.850 7.134 1.00 82.88 193 SER A O 1
ATOM 1508 N N . ASP A 1 194 ? -14.823 -9.805 8.126 1.00 85.62 194 ASP A N 1
ATOM 1509 C CA . ASP A 1 194 ? -15.246 -8.465 7.695 1.00 85.62 194 ASP A CA 1
ATOM 1510 C C . ASP A 1 194 ? -14.924 -7.363 8.720 1.00 85.62 194 ASP A C 1
ATOM 1512 O O . ASP A 1 194 ? -15.120 -6.174 8.440 1.00 85.62 194 ASP A O 1
ATOM 1516 N N . ALA A 1 195 ? -14.417 -7.743 9.898 1.00 86.38 195 ALA A N 1
ATOM 1517 C CA . ALA A 1 195 ? -14.074 -6.808 10.956 1.00 86.38 195 ALA A CA 1
ATOM 1518 C C . ALA A 1 195 ? -12.996 -5.825 10.484 1.00 86.38 195 ALA A C 1
ATOM 1520 O O . ALA A 1 195 ? -11.964 -6.218 9.937 1.00 86.38 195 ALA A O 1
ATOM 1521 N N . VAL A 1 196 ? -13.229 -4.537 10.744 1.00 90.06 196 VAL A N 1
ATOM 1522 C CA . VAL A 1 196 ? -12.289 -3.470 10.392 1.00 90.06 196 VAL A CA 1
ATOM 1523 C C . VAL A 1 196 ? -10.972 -3.668 11.138 1.00 90.06 196 VAL A C 1
ATOM 1525 O O . VAL A 1 196 ? -10.944 -3.705 12.371 1.00 90.06 196 VAL A O 1
ATOM 1528 N N . THR A 1 197 ? -9.865 -3.679 10.403 1.00 90.56 197 THR A N 1
ATOM 1529 C CA . THR A 1 197 ? -8.521 -3.525 10.969 1.00 90.56 197 THR A CA 1
ATOM 1530 C C . THR A 1 197 ? -7.941 -2.178 10.581 1.00 90.56 197 THR A C 1
ATOM 1532 O O . THR A 1 197 ? -8.270 -1.622 9.532 1.00 90.56 197 THR A O 1
ATOM 1535 N N . TRP A 1 198 ? -7.093 -1.606 11.428 1.00 93.44 198 TRP A N 1
ATOM 1536 C CA . TRP A 1 198 ? -6.626 -0.245 11.205 1.00 93.44 198 TRP A CA 1
ATOM 1537 C C . TRP A 1 198 ? -5.226 0.029 11.749 1.00 93.44 198 TRP A C 1
ATOM 1539 O O . TRP A 1 198 ? -4.719 -0.662 12.634 1.00 93.44 198 TRP A O 1
ATOM 1549 N N . THR A 1 199 ? -4.624 1.084 11.214 1.00 95.31 199 THR A N 1
ATOM 1550 C CA . THR A 1 199 ? -3.423 1.748 11.733 1.00 95.31 199 THR A CA 1
ATOM 1551 C C . THR A 1 199 ? -3.738 3.228 11.841 1.00 95.31 199 THR A C 1
ATOM 1553 O O . THR A 1 199 ? -4.329 3.771 10.914 1.00 95.31 199 THR A O 1
ATOM 1556 N N . GLN A 1 200 ? -3.357 3.883 12.932 1.00 95.50 200 GLN A N 1
ATOM 1557 C CA . GLN A 1 200 ? -3.457 5.327 13.089 1.00 95.50 200 GLN A CA 1
ATOM 1558 C C . GLN A 1 200 ? -2.088 5.924 13.386 1.00 95.50 200 GLN A C 1
ATOM 1560 O O . GLN A 1 200 ? -1.439 5.515 14.346 1.00 95.50 200 GLN A O 1
ATOM 1565 N N . TYR A 1 201 ? -1.712 6.924 12.593 1.00 95.31 201 TYR A N 1
ATOM 1566 C CA . TYR A 1 201 ? -0.682 7.894 12.937 1.00 95.31 201 TYR A CA 1
ATOM 1567 C C . TYR A 1 201 ? -1.375 9.182 13.373 1.00 95.31 201 TYR A C 1
ATOM 1569 O O . TYR A 1 201 ? -2.118 9.790 12.601 1.00 95.31 201 TYR A O 1
ATOM 1577 N N . LEU A 1 202 ? -1.165 9.569 14.626 1.00 93.88 202 LEU A N 1
ATOM 1578 C CA . LEU A 1 202 ? -1.741 10.765 15.232 1.00 93.88 202 LEU A CA 1
ATOM 1579 C C . LEU A 1 202 ? -0.618 11.733 15.592 1.00 93.88 202 LEU A C 1
ATOM 1581 O O . LEU A 1 202 ? 0.245 11.394 16.402 1.00 93.88 202 LEU A O 1
ATOM 1585 N N . MET A 1 203 ? -0.645 12.935 15.019 1.00 90.56 203 MET A N 1
ATOM 1586 C CA . MET A 1 203 ? 0.257 14.012 15.419 1.00 90.56 203 MET A CA 1
ATOM 1587 C C . MET A 1 203 ? -0.301 14.701 16.668 1.00 90.56 203 MET A C 1
ATOM 1589 O O . MET A 1 203 ? -1.461 15.108 16.684 1.00 90.56 203 MET A O 1
ATOM 1593 N N . LYS A 1 204 ? 0.512 14.853 17.718 1.00 83.94 204 LYS A N 1
ATOM 1594 C CA . LYS A 1 204 ? 0.153 15.567 18.952 1.00 83.94 204 LYS A CA 1
ATOM 1595 C C . LYS A 1 204 ? 0.812 16.957 18.953 1.00 83.94 204 LYS A C 1
ATOM 1597 O O . LYS A 1 204 ? 1.995 17.074 19.275 1.00 83.94 204 LYS A O 1
ATOM 1602 N N . PRO A 1 205 ? 0.075 18.044 18.653 1.00 65.88 205 PRO A N 1
ATOM 1603 C CA . PRO A 1 205 ? 0.670 19.380 18.534 1.00 65.88 205 PRO A CA 1
ATOM 1604 C C . PRO A 1 205 ? 1.201 19.922 19.869 1.00 65.88 205 PRO A C 1
ATOM 1606 O O . PRO A 1 205 ? 2.172 20.669 19.906 1.00 65.88 205 PRO A O 1
ATOM 1609 N N . GLN A 1 206 ? 0.565 19.533 20.977 1.00 62.19 206 GLN A N 1
ATOM 1610 C CA . GLN A 1 206 ? 0.789 20.099 22.312 1.00 62.19 206 GLN A CA 1
ATOM 1611 C C . GLN A 1 206 ? 2.089 19.615 22.987 1.00 62.19 206 GLN A C 1
ATOM 1613 O O . GLN A 1 206 ? 2.474 20.172 24.009 1.00 62.19 206 GLN A O 1
ATOM 1618 N N . ALA A 1 207 ? 2.774 18.613 22.422 1.00 55.47 207 ALA A N 1
ATOM 1619 C CA . ALA A 1 207 ? 3.955 17.963 23.002 1.00 55.47 207 ALA A CA 1
ATOM 1620 C C . ALA A 1 207 ? 5.214 18.065 22.112 1.00 55.47 207 ALA A C 1
ATOM 1622 O O . ALA A 1 207 ? 6.074 17.192 22.156 1.00 55.47 207 ALA A O 1
ATOM 1623 N N . GLY A 1 208 ? 5.331 19.118 21.291 1.00 52.97 208 GLY A N 1
ATOM 1624 C CA . GLY A 1 208 ? 6.528 19.351 20.471 1.00 52.97 208 GLY A CA 1
ATOM 1625 C C . GLY A 1 208 ? 6.611 18.483 19.210 1.00 52.97 208 GLY A C 1
ATOM 1626 O O . GLY A 1 208 ? 7.659 17.912 18.926 1.00 52.97 208 GLY A O 1
ATOM 1627 N N . SER A 1 209 ? 5.516 18.402 18.442 1.00 69.00 209 SER A N 1
ATOM 1628 C CA . SER A 1 209 ? 5.414 17.599 17.208 1.00 69.00 209 SER A CA 1
ATOM 1629 C C . SER A 1 209 ? 5.728 16.111 17.414 1.00 69.00 209 SER A C 1
ATOM 1631 O O . SER A 1 209 ? 6.380 15.488 16.574 1.00 69.00 209 SER A O 1
ATOM 1633 N N . SER A 1 210 ? 5.258 15.539 18.525 1.00 86.94 210 SER A N 1
ATOM 1634 C CA . SER A 1 210 ? 5.333 14.098 18.753 1.00 86.94 210 SER A CA 1
ATOM 1635 C C . SER A 1 210 ? 4.244 13.355 17.978 1.00 86.94 210 SER A C 1
ATOM 1637 O O . SER A 1 210 ? 3.186 13.905 17.649 1.00 86.94 210 SER A O 1
ATOM 1639 N N . TRP A 1 211 ? 4.504 12.085 17.685 1.00 91.38 211 TRP A N 1
ATOM 1640 C CA . TRP A 1 211 ? 3.576 11.203 16.984 1.00 91.38 211 TRP A CA 1
ATOM 1641 C C . TRP A 1 211 ? 3.184 10.024 17.860 1.00 91.38 211 TRP A C 1
ATOM 1643 O O . TRP A 1 211 ? 3.945 9.578 18.711 1.00 91.38 211 TRP A O 1
ATOM 1653 N N . MET A 1 212 ? 1.999 9.483 17.621 1.00 92.44 212 MET A N 1
ATOM 1654 C CA . MET A 1 212 ? 1.558 8.220 18.194 1.00 92.44 212 MET A CA 1
ATOM 1655 C C . MET A 1 212 ? 1.148 7.275 17.074 1.00 92.44 212 MET A C 1
ATOM 1657 O O . MET A 1 212 ? 0.348 7.644 16.213 1.00 92.44 212 MET A O 1
ATOM 1661 N N . VAL A 1 213 ? 1.674 6.053 17.127 1.00 93.81 213 VAL A N 1
ATOM 1662 C CA . VAL A 1 213 ? 1.334 4.953 16.227 1.00 93.81 213 VAL A CA 1
ATOM 1663 C C . VAL A 1 213 ? 0.547 3.912 17.008 1.00 93.81 213 VAL A C 1
ATOM 1665 O O . VAL A 1 213 ? 1.023 3.385 18.013 1.00 93.81 213 VAL A O 1
ATOM 1668 N N . ALA A 1 214 ? -0.661 3.605 16.555 1.00 92.12 214 ALA A N 1
ATOM 1669 C CA . ALA A 1 214 ? -1.517 2.605 17.183 1.00 92.12 214 ALA A CA 1
ATOM 1670 C C . ALA A 1 214 ? -2.293 1.820 16.128 1.00 92.12 214 ALA A C 1
ATOM 1672 O O . ALA A 1 214 ? -2.449 2.266 14.989 1.00 92.12 214 ALA A O 1
ATOM 1673 N N . GLY A 1 215 ? -2.804 0.648 16.491 1.00 91.44 215 GLY A N 1
ATOM 1674 C CA . GLY A 1 215 ? -3.686 -0.083 15.594 1.00 91.44 215 GLY A CA 1
ATOM 1675 C C . GLY A 1 215 ? -3.901 -1.542 15.919 1.00 91.44 215 GLY A C 1
ATOM 1676 O O . GLY A 1 215 ? -3.428 -2.080 16.914 1.00 91.44 215 GLY A O 1
ATOM 1677 N N . THR A 1 216 ? -4.625 -2.179 15.011 1.00 90.00 216 THR A N 1
ATOM 1678 C CA . THR A 1 216 ? -4.948 -3.607 15.008 1.00 90.00 216 THR A CA 1
ATOM 1679 C C . THR A 1 216 ? -4.325 -4.340 13.816 1.00 90.00 216 THR A C 1
ATOM 1681 O O . THR A 1 216 ? -4.588 -5.522 13.601 1.00 90.00 216 THR A O 1
ATOM 1684 N N . HIS A 1 217 ? -3.484 -3.656 13.034 1.00 87.94 217 HIS A N 1
ATOM 1685 C CA . HIS A 1 217 ? -2.833 -4.190 11.834 1.00 87.94 217 HIS A CA 1
ATOM 1686 C C . HIS A 1 217 ? -1.968 -5.430 12.093 1.00 87.94 217 HIS A C 1
ATOM 1688 O O . HIS A 1 217 ? -1.888 -6.313 11.240 1.00 87.94 217 HIS A O 1
ATOM 1694 N N . ASN A 1 218 ? -1.373 -5.523 13.282 1.00 81.00 218 ASN A N 1
ATOM 1695 C CA . ASN A 1 218 ? -0.511 -6.625 13.695 1.00 81.00 218 ASN A CA 1
ATOM 1696 C C . ASN A 1 218 ? -1.253 -7.765 14.411 1.00 81.00 218 ASN A C 1
ATOM 1698 O O . ASN A 1 218 ? -0.629 -8.761 14.763 1.00 81.00 218 ASN A O 1
ATOM 1702 N N . LEU A 1 219 ? -2.583 -7.686 14.565 1.00 77.00 219 LEU A N 1
ATOM 1703 C CA . LEU A 1 219 ? -3.377 -8.787 15.133 1.00 77.00 219 LEU A CA 1
ATOM 1704 C C . LEU A 1 219 ? -3.357 -10.052 14.264 1.00 77.00 219 LEU A C 1
ATOM 1706 O O . LEU A 1 219 ? -3.736 -11.115 14.732 1.00 77.00 219 LEU A O 1
ATOM 1710 N N . ASN A 1 220 ? -2.926 -9.952 13.005 1.00 64.50 220 ASN A N 1
ATOM 1711 C CA . ASN A 1 220 ? -2.750 -11.106 12.121 1.00 64.50 220 ASN A CA 1
ATOM 1712 C C . ASN A 1 220 ? -1.303 -11.650 12.142 1.00 64.50 220 ASN A C 1
ATOM 1714 O O . ASN A 1 220 ? -1.005 -12.594 11.417 1.00 64.50 220 ASN A O 1
ATOM 1718 N N . GLY A 1 221 ? -0.402 -11.049 12.929 1.00 58.12 221 GLY A N 1
ATOM 1719 C CA . GLY A 1 221 ? 1.011 -11.419 13.010 1.00 58.12 221 GLY A CA 1
ATOM 1720 C C . GLY A 1 221 ? 1.278 -12.664 13.862 1.00 58.12 221 GLY A C 1
ATOM 1721 O O . GLY A 1 221 ? 0.421 -13.143 14.617 1.00 58.12 221 GLY A O 1
ATOM 1722 N N . THR A 1 222 ? 2.490 -13.206 13.739 1.00 49.28 222 THR A N 1
ATOM 1723 C CA . THR A 1 222 ? 3.011 -14.239 14.640 1.00 49.28 222 THR A CA 1
ATOM 1724 C C . THR A 1 222 ? 3.271 -13.645 16.025 1.00 49.28 222 THR A C 1
ATOM 1726 O O . THR A 1 222 ? 3.638 -12.487 16.172 1.00 49.28 222 THR A O 1
ATOM 1729 N N . THR A 1 223 ? 3.050 -14.447 17.064 1.00 46.00 223 THR A N 1
ATOM 1730 C CA . THR A 1 223 ? 3.074 -14.086 18.494 1.00 46.00 223 THR A CA 1
ATOM 1731 C C . THR A 1 223 ? 4.452 -13.685 19.042 1.00 46.00 223 THR A C 1
ATOM 1733 O O . THR A 1 223 ? 4.621 -13.622 20.259 1.00 46.00 223 THR A O 1
ATOM 1736 N N . SER A 1 224 ? 5.456 -13.453 18.189 1.00 44.19 224 SER A N 1
ATOM 1737 C CA . SER A 1 224 ? 6.785 -13.061 18.654 1.00 44.19 224 SER A CA 1
ATOM 1738 C C . SER A 1 224 ? 6.779 -11.617 19.165 1.00 44.19 224 SER A C 1
ATOM 1740 O O . SER A 1 224 ? 5.962 -10.795 18.756 1.00 44.19 224 SER A O 1
ATOM 1742 N N . LEU A 1 225 ? 7.696 -11.340 20.096 1.00 47.47 225 LEU A N 1
ATOM 1743 C CA . LEU A 1 225 ? 7.938 -10.072 20.800 1.00 47.47 225 LEU A CA 1
ATOM 1744 C C . LEU A 1 225 ? 8.404 -8.939 19.857 1.00 47.47 225 LEU A C 1
ATOM 1746 O O . LEU A 1 225 ? 9.441 -8.319 20.081 1.00 47.47 225 LEU A O 1
ATOM 1750 N N . SER A 1 226 ? 7.685 -8.693 18.764 1.00 50.03 226 SER A N 1
ATOM 1751 C CA . SER A 1 226 ? 7.907 -7.534 17.906 1.00 50.03 226 SER A CA 1
ATOM 1752 C C . SER A 1 226 ? 7.591 -6.260 18.688 1.00 50.03 226 SER A C 1
ATOM 1754 O O . SER A 1 226 ? 6.698 -6.234 19.543 1.00 50.03 226 SER A O 1
ATOM 1756 N N . VAL A 1 227 ? 8.324 -5.187 18.390 1.00 60.41 227 VAL A N 1
ATOM 1757 C CA . VAL A 1 227 ? 7.964 -3.845 18.851 1.00 60.41 227 VAL A CA 1
ATOM 1758 C C . VAL A 1 227 ? 6.560 -3.565 18.327 1.00 60.41 227 VAL A C 1
ATOM 1760 O O . VAL A 1 227 ? 6.353 -3.531 17.116 1.00 60.41 227 VAL A O 1
ATOM 1763 N N . ALA A 1 228 ? 5.592 -3.392 19.230 1.00 67.25 228 ALA A N 1
ATOM 1764 C CA . ALA A 1 228 ? 4.209 -3.150 18.845 1.00 67.25 228 ALA A CA 1
ATOM 1765 C C . ALA A 1 228 ? 4.131 -2.020 17.800 1.00 67.25 228 ALA A C 1
ATOM 1767 O O . ALA A 1 228 ? 4.656 -0.922 18.011 1.00 67.25 228 ALA A O 1
ATOM 1768 N N . HIS A 1 229 ? 3.458 -2.300 16.681 1.00 81.38 229 HIS A N 1
ATOM 1769 C CA . HIS A 1 229 ? 3.248 -1.360 15.580 1.00 81.38 229 HIS A CA 1
ATOM 1770 C C . HIS A 1 229 ? 4.525 -0.982 14.816 1.00 81.38 229 HIS A C 1
ATOM 1772 O O . HIS A 1 229 ? 4.776 0.200 14.552 1.00 81.38 229 HIS A O 1
ATOM 1778 N N . ALA A 1 230 ? 5.347 -1.976 14.476 1.00 89.75 230 ALA A N 1
ATOM 1779 C CA . ALA A 1 230 ? 6.518 -1.778 13.630 1.00 89.75 230 ALA A CA 1
ATOM 1780 C C . ALA A 1 230 ? 6.123 -1.349 12.204 1.00 89.75 230 ALA A C 1
ATOM 1782 O O . ALA A 1 230 ? 5.117 -1.801 11.654 1.00 89.75 230 ALA A O 1
ATOM 1783 N N . ALA A 1 231 ? 6.953 -0.517 11.568 1.00 94.38 231 ALA A N 1
ATOM 1784 C CA . ALA A 1 231 ? 6.718 -0.024 10.209 1.00 94.38 231 ALA A CA 1
ATOM 1785 C C . ALA A 1 231 ? 6.516 -1.156 9.179 1.00 94.38 231 ALA A C 1
ATOM 1787 O O . ALA A 1 231 ? 5.668 -1.045 8.295 1.00 94.38 231 ALA A O 1
ATOM 1788 N N . SER A 1 232 ? 7.239 -2.272 9.319 1.00 93.50 232 SER A N 1
ATOM 1789 C CA . SER A 1 232 ? 7.084 -3.459 8.467 1.00 93.50 232 SER A CA 1
ATOM 1790 C C . SER A 1 232 ? 5.701 -4.100 8.582 1.00 93.50 232 SER A C 1
ATOM 1792 O O . SER A 1 232 ? 5.116 -4.479 7.570 1.00 93.50 232 SER A O 1
ATOM 1794 N N . GLU A 1 233 ? 5.139 -4.166 9.791 1.00 91.75 233 GLU A N 1
ATOM 1795 C CA . GLU A 1 233 ? 3.789 -4.684 10.032 1.00 91.75 233 GLU A CA 1
ATOM 1796 C C . GLU A 1 233 ? 2.731 -3.751 9.434 1.00 91.75 233 GLU A C 1
ATOM 1798 O O . GLU A 1 233 ? 1.751 -4.217 8.854 1.00 91.75 233 GLU A O 1
ATOM 1803 N N . VAL A 1 234 ? 2.939 -2.433 9.530 1.00 94.94 234 VAL A N 1
ATOM 1804 C CA . VAL A 1 234 ? 2.057 -1.427 8.921 1.00 94.94 234 VAL A CA 1
ATOM 1805 C C . VAL A 1 234 ? 2.055 -1.553 7.398 1.00 94.94 234 VAL A C 1
ATOM 1807 O O . VAL A 1 234 ? 0.986 -1.648 6.793 1.00 94.94 234 VAL A O 1
ATOM 1810 N N . VAL A 1 235 ? 3.236 -1.578 6.774 1.00 96.12 235 VAL A N 1
ATOM 1811 C CA . VAL A 1 235 ? 3.371 -1.708 5.316 1.00 96.12 235 VAL A CA 1
ATOM 1812 C C . VAL A 1 235 ? 2.786 -3.037 4.851 1.00 96.12 235 VAL A C 1
ATOM 1814 O O . VAL A 1 235 ? 1.911 -3.046 3.986 1.00 96.12 235 VAL A O 1
ATOM 1817 N N . GLY A 1 236 ? 3.184 -4.151 5.473 1.00 93.94 236 GLY A N 1
ATOM 1818 C CA . GLY A 1 236 ? 2.663 -5.481 5.164 1.00 93.94 236 GLY A CA 1
ATOM 1819 C C . GLY A 1 236 ? 1.138 -5.535 5.254 1.00 93.94 236 GLY A C 1
ATOM 1820 O O . GLY A 1 236 ? 0.479 -6.054 4.353 1.00 93.94 236 GLY A O 1
ATOM 1821 N N . HIS A 1 237 ? 0.554 -4.918 6.281 1.00 93.31 237 HIS A N 1
ATOM 1822 C CA . HIS A 1 237 ? -0.893 -4.841 6.429 1.00 93.31 237 HIS A CA 1
ATOM 1823 C C . HIS A 1 237 ? -1.582 -4.094 5.283 1.00 93.31 237 HIS A C 1
ATOM 1825 O O . HIS A 1 237 ? -2.621 -4.541 4.812 1.00 93.31 237 HIS A O 1
ATOM 1831 N N . HIS A 1 238 ? -1.044 -2.973 4.804 1.00 95.44 238 HIS A N 1
ATOM 1832 C CA . HIS A 1 238 ? -1.741 -2.138 3.813 1.00 95.44 238 HIS A CA 1
ATOM 1833 C C . HIS A 1 238 ? -1.402 -2.467 2.353 1.00 95.44 238 HIS A C 1
ATOM 1835 O O . HIS A 1 238 ? -2.221 -2.202 1.468 1.00 95.44 238 HIS A O 1
ATOM 1841 N N . TRP A 1 239 ? -0.232 -3.054 2.093 1.00 95.31 239 TRP A N 1
ATOM 1842 C CA . TRP A 1 239 ? 0.292 -3.315 0.745 1.00 95.31 239 TRP A CA 1
ATOM 1843 C C . TRP A 1 239 ? 0.268 -4.795 0.319 1.00 95.31 239 TRP A C 1
ATOM 1845 O O . TRP A 1 239 ? 0.481 -5.087 -0.862 1.00 95.31 239 TRP A O 1
ATOM 1855 N N . THR A 1 240 ? -0.031 -5.732 1.226 1.00 91.06 240 THR A N 1
ATOM 1856 C CA . THR A 1 240 ? -0.211 -7.159 0.883 1.00 91.06 240 THR A CA 1
ATOM 1857 C C . THR A 1 240 ? -1.631 -7.432 0.385 1.00 91.06 240 THR A C 1
ATOM 1859 O O . THR A 1 240 ? -2.600 -6.854 0.884 1.00 91.06 240 THR A O 1
ATOM 1862 N N . ALA A 1 241 ? -1.776 -8.340 -0.582 1.00 86.50 241 ALA A N 1
ATOM 1863 C CA . ALA A 1 241 ? -3.073 -8.774 -1.103 1.00 86.50 241 ALA A CA 1
ATOM 1864 C C . ALA A 1 241 ? -3.930 -9.520 -0.050 1.00 86.50 241 ALA A C 1
ATOM 1866 O O . ALA A 1 241 ? -3.470 -9.843 1.046 1.00 86.50 241 ALA A O 1
ATOM 1867 N N . GLY A 1 242 ? -5.199 -9.784 -0.380 1.00 79.38 242 GLY A N 1
ATOM 1868 C CA . GLY A 1 242 ? -6.095 -10.615 0.443 1.00 79.38 242 GLY A CA 1
ATOM 1869 C C . GLY A 1 242 ? -6.691 -9.920 1.672 1.00 79.38 242 GLY A C 1
ATOM 1870 O O . GLY A 1 242 ? -7.181 -10.578 2.584 1.00 79.38 242 GLY A O 1
ATOM 1871 N N . GLY A 1 243 ? -6.626 -8.590 1.727 1.00 76.38 243 GLY A N 1
ATOM 1872 C CA . GLY A 1 243 ? -7.189 -7.789 2.805 1.00 76.38 243 GLY A CA 1
ATOM 1873 C C . GLY A 1 243 ? -8.564 -7.250 2.542 1.00 76.38 243 GLY A C 1
ATOM 1874 O O . GLY A 1 243 ? -8.754 -6.595 1.528 1.00 76.38 243 GLY A O 1
ATOM 1875 N N . ASN A 1 244 ? -9.459 -7.389 3.514 1.00 81.50 244 ASN A N 1
ATOM 1876 C CA . ASN A 1 244 ? -10.735 -6.693 3.495 1.00 81.50 244 ASN A CA 1
ATOM 1877 C C . ASN A 1 244 ? -10.792 -5.667 4.627 1.00 81.50 244 ASN A C 1
ATOM 1879 O O . ASN A 1 244 ? -10.278 -5.900 5.719 1.00 81.50 244 ASN A O 1
ATOM 1883 N N . ASN A 1 245 ? -11.435 -4.535 4.345 1.00 89.62 245 ASN A N 1
ATOM 1884 C CA . ASN A 1 245 ? -11.817 -3.522 5.325 1.00 89.62 245 ASN A CA 1
ATOM 1885 C C . ASN A 1 245 ? -10.664 -2.985 6.201 1.00 89.62 245 ASN A C 1
ATOM 1887 O O . ASN A 1 245 ? -10.801 -2.812 7.413 1.00 89.62 245 ASN A O 1
ATOM 1891 N N . ARG A 1 246 ? -9.518 -2.697 5.578 1.00 93.81 246 ARG A N 1
ATOM 1892 C CA . ARG A 1 246 ? -8.347 -2.121 6.250 1.00 93.81 246 ARG A CA 1
ATOM 1893 C C . ARG A 1 246 ? -8.411 -0.593 6.196 1.00 93.81 246 ARG A C 1
ATOM 1895 O O . ARG A 1 246 ? -8.772 -0.021 5.165 1.00 93.81 246 ARG A O 1
ATOM 1902 N N . LYS A 1 247 ? -8.069 0.092 7.287 1.00 96.19 247 LYS A N 1
ATOM 1903 C CA . LYS A 1 247 ? -8.094 1.565 7.370 1.00 96.19 247 LYS A CA 1
ATOM 1904 C C . LYS A 1 247 ? -6.742 2.116 7.820 1.00 96.19 247 LYS A C 1
ATOM 1906 O O . LYS A 1 247 ? -6.302 1.854 8.937 1.00 96.19 247 LYS A O 1
ATOM 1911 N N . LEU A 1 248 ? -6.090 2.898 6.970 1.00 97.50 248 LEU A N 1
ATOM 1912 C CA . LEU A 1 248 ? -4.940 3.722 7.335 1.00 97.50 248 LEU A CA 1
ATOM 1913 C C . LEU A 1 248 ? -5.456 5.104 7.741 1.00 97.50 248 LEU A C 1
ATOM 1915 O O . LEU A 1 248 ? -5.972 5.823 6.901 1.00 97.50 248 LEU A O 1
ATOM 1919 N N . ARG A 1 249 ? -5.347 5.474 9.013 1.00 97.44 249 ARG A N 1
ATOM 1920 C CA . ARG A 1 249 ? -5.780 6.766 9.559 1.00 97.44 249 ARG A CA 1
ATOM 1921 C C . ARG A 1 249 ? -4.571 7.676 9.736 1.00 97.44 249 ARG A C 1
ATOM 1923 O O . ARG A 1 249 ? -3.678 7.351 10.516 1.00 97.44 249 ARG A O 1
ATOM 1930 N N . LEU A 1 250 ? -4.551 8.815 9.055 1.00 95.69 250 LEU A N 1
ATOM 1931 C CA . LEU A 1 250 ? -3.522 9.838 9.216 1.00 95.69 250 LEU A CA 1
ATOM 1932 C C . LEU A 1 250 ? -4.183 11.099 9.760 1.00 95.69 250 LEU A C 1
ATOM 1934 O O . LEU A 1 250 ? -4.827 11.860 9.037 1.00 95.69 250 LEU A O 1
ATOM 1938 N N . HIS A 1 251 ? -4.037 11.303 11.064 1.00 93.88 251 HIS A N 1
ATOM 1939 C CA . HIS A 1 251 ? -4.546 12.486 11.744 1.00 93.88 251 HIS A CA 1
ATOM 1940 C C . HIS A 1 251 ? -3.406 13.485 11.922 1.00 93.88 251 HIS A C 1
ATOM 1942 O O . HIS A 1 251 ? -2.818 13.642 12.993 1.00 93.88 251 HIS A O 1
ATOM 1948 N N . ALA A 1 252 ? -3.036 14.077 10.791 1.00 90.62 252 ALA A N 1
ATOM 1949 C CA . ALA A 1 252 ? -2.031 15.114 10.676 1.00 90.62 252 ALA A CA 1
ATOM 1950 C C . ALA A 1 252 ? -2.339 15.983 9.460 1.00 90.62 252 ALA A C 1
ATOM 1952 O O . ALA A 1 252 ? -2.822 15.497 8.436 1.00 90.62 252 ALA A O 1
ATOM 1953 N N . THR A 1 253 ? -2.038 17.271 9.569 1.00 87.19 253 THR A N 1
ATOM 1954 C CA . THR A 1 253 ? -2.120 18.189 8.436 1.00 87.19 253 THR A CA 1
ATOM 1955 C C . THR A 1 253 ? -1.015 17.874 7.438 1.00 87.19 253 THR A C 1
ATOM 1957 O O . THR A 1 253 ? 0.128 17.642 7.845 1.00 87.19 253 THR A O 1
ATOM 1960 N N . TYR A 1 254 ? -1.339 17.910 6.145 1.00 88.38 254 TYR A N 1
ATOM 1961 C CA . TYR A 1 254 ? -0.333 17.782 5.097 1.00 88.38 254 TYR A CA 1
ATOM 1962 C C . TYR A 1 254 ? 0.762 18.842 5.273 1.00 88.38 254 TYR A C 1
ATOM 1964 O O . TYR A 1 254 ? 0.479 20.022 5.482 1.00 88.38 254 TYR A O 1
ATOM 1972 N N . CYS A 1 255 ? 2.013 18.402 5.184 1.00 84.12 255 CYS A N 1
ATOM 1973 C CA . CYS A 1 255 ? 3.182 19.264 5.169 1.00 84.12 255 CYS A CA 1
ATOM 1974 C C . CYS A 1 255 ? 4.024 18.861 3.954 1.00 84.12 255 CYS A C 1
ATOM 1976 O O . CYS A 1 255 ? 4.426 17.692 3.894 1.00 84.12 255 CYS A O 1
ATOM 1978 N N . PRO A 1 256 ? 4.270 19.778 2.998 1.00 79.19 256 PRO A N 1
ATOM 1979 C CA . PRO A 1 256 ? 5.093 19.484 1.836 1.00 79.19 256 PRO A CA 1
ATOM 1980 C C . PRO A 1 256 ? 6.471 18.976 2.265 1.00 79.19 256 PRO A C 1
ATOM 1982 O O . PRO A 1 256 ? 7.063 19.525 3.204 1.00 79.19 256 PRO A O 1
ATOM 1985 N N . PRO A 1 257 ? 6.995 17.929 1.618 1.00 72.19 257 PRO A N 1
ATOM 1986 C CA . PRO A 1 257 ? 8.323 17.453 1.934 1.00 72.19 257 PRO A CA 1
ATOM 1987 C C . PRO A 1 257 ? 9.366 18.524 1.593 1.00 72.19 257 PRO A C 1
ATOM 1989 O O . PRO A 1 257 ? 9.323 19.173 0.552 1.00 72.19 257 PRO A O 1
ATOM 1992 N N . THR A 1 258 ? 10.342 18.714 2.478 1.00 71.25 258 THR A N 1
ATOM 1993 C CA . THR A 1 258 ? 11.493 19.560 2.164 1.00 71.25 258 THR A CA 1
ATOM 1994 C C . THR A 1 258 ? 12.459 18.809 1.243 1.00 71.25 258 THR A C 1
ATOM 1996 O O . THR A 1 258 ? 12.689 17.607 1.448 1.00 71.25 258 THR A O 1
ATOM 1999 N N . PRO A 1 259 ? 13.083 19.493 0.264 1.00 66.38 259 PRO A N 1
ATOM 2000 C CA . PRO A 1 259 ? 14.070 18.874 -0.612 1.00 66.38 259 PRO A CA 1
ATOM 2001 C C . PRO A 1 259 ? 15.144 18.126 0.184 1.00 66.38 259 PRO A C 1
ATOM 2003 O O . PRO A 1 259 ? 15.578 18.566 1.253 1.00 66.38 259 PRO A O 1
ATOM 2006 N N . ASN A 1 260 ? 15.562 16.966 -0.326 1.00 64.62 260 ASN A N 1
ATOM 2007 C CA . ASN A 1 260 ? 16.597 16.102 0.256 1.00 64.62 260 ASN A CA 1
ATOM 2008 C C . ASN A 1 260 ? 16.313 15.549 1.666 1.00 64.62 260 ASN A C 1
ATOM 2010 O O . ASN A 1 260 ? 17.157 14.836 2.222 1.00 64.62 260 ASN A O 1
ATOM 2014 N N . THR A 1 261 ? 15.126 15.782 2.229 1.00 68.88 261 THR A N 1
ATOM 2015 C CA . THR A 1 261 ? 14.735 15.276 3.549 1.00 68.88 261 THR A CA 1
ATOM 2016 C C . THR A 1 261 ? 13.660 14.206 3.404 1.00 68.88 261 THR A C 1
ATOM 2018 O O . THR A 1 261 ? 12.622 14.428 2.789 1.00 68.88 261 THR A O 1
ATOM 2021 N N . VAL A 1 262 ? 13.896 13.035 3.994 1.00 67.94 262 VAL A N 1
ATOM 2022 C CA . VAL A 1 262 ? 12.904 11.953 4.062 1.00 67.94 262 VAL A CA 1
ATOM 2023 C C . VAL A 1 262 ? 12.046 12.182 5.301 1.00 67.94 262 VAL A C 1
ATOM 2025 O O . VAL A 1 262 ? 12.347 11.712 6.397 1.00 67.94 262 VAL A O 1
ATOM 2028 N N . ALA A 1 263 ? 11.017 13.009 5.142 1.00 82.75 263 ALA A N 1
ATOM 2029 C CA . ALA A 1 263 ? 10.110 13.362 6.223 1.00 82.75 263 ALA A CA 1
ATOM 2030 C C . ALA A 1 263 ? 8.999 12.316 6.367 1.00 82.75 263 ALA A C 1
ATOM 2032 O O . ALA A 1 263 ? 8.519 11.768 5.379 1.00 82.75 263 ALA A O 1
ATOM 2033 N N . LEU A 1 264 ? 8.551 12.086 7.598 1.00 89.75 264 LEU A N 1
ATOM 2034 C CA . LEU A 1 264 ? 7.499 11.119 7.902 1.00 89.75 264 LEU A CA 1
ATOM 2035 C C . LEU A 1 264 ? 6.198 11.324 7.080 1.00 89.75 264 LEU A C 1
ATOM 2037 O O . LEU A 1 264 ? 5.666 10.334 6.580 1.00 89.75 264 LEU A O 1
ATOM 2041 N N . PRO A 1 265 ? 5.725 12.565 6.814 1.00 89.62 265 PRO A N 1
ATOM 2042 C CA . PRO A 1 265 ? 4.605 12.793 5.895 1.00 89.62 265 PRO A CA 1
ATOM 2043 C C . PRO A 1 265 ? 4.827 12.268 4.468 1.00 89.62 265 PRO A C 1
ATOM 2045 O O . PRO A 1 265 ? 3.873 11.822 3.839 1.00 89.62 265 PRO A O 1
ATOM 2048 N N . SER A 1 266 ? 6.067 12.268 3.965 1.00 89.31 266 SER A N 1
ATOM 2049 C CA . SER A 1 266 ? 6.403 11.714 2.644 1.00 89.31 266 SER A CA 1
ATOM 2050 C C . SER A 1 266 ? 6.259 10.189 2.624 1.00 89.31 266 SER A C 1
ATOM 2052 O O . SER A 1 266 ? 5.643 9.632 1.715 1.00 89.31 266 SER A O 1
ATOM 2054 N N . ALA A 1 267 ? 6.725 9.510 3.678 1.00 93.81 267 ALA A N 1
ATOM 2055 C CA . ALA A 1 267 ? 6.533 8.069 3.833 1.00 93.81 267 ALA A CA 1
ATOM 2056 C C . ALA A 1 267 ? 5.042 7.699 3.907 1.00 93.81 267 ALA A C 1
ATOM 2058 O O . ALA A 1 267 ? 4.608 6.727 3.287 1.00 93.81 267 ALA A O 1
ATOM 2059 N N . PHE A 1 268 ? 4.238 8.499 4.614 1.00 94.94 268 PHE A N 1
ATOM 2060 C CA . PHE A 1 268 ? 2.787 8.325 4.664 1.00 94.94 268 PHE A CA 1
ATOM 2061 C C . PHE A 1 268 ? 2.117 8.536 3.315 1.00 94.94 268 PHE A C 1
ATOM 2063 O O . PHE A 1 268 ? 1.271 7.730 2.929 1.00 94.94 268 PHE A O 1
ATOM 2070 N N . LEU A 1 269 ? 2.510 9.590 2.596 1.00 94.88 269 LEU A N 1
ATOM 2071 C CA . LEU A 1 269 ? 1.996 9.879 1.267 1.00 94.88 269 LEU A CA 1
ATOM 2072 C C . LEU A 1 269 ? 2.273 8.703 0.324 1.00 94.88 269 LEU A C 1
ATOM 2074 O O . LEU A 1 269 ? 1.350 8.195 -0.307 1.00 94.88 269 LEU A O 1
ATOM 2078 N N . ARG A 1 270 ? 3.512 8.197 0.304 1.00 95.75 270 ARG A N 1
ATOM 2079 C CA . ARG A 1 270 ? 3.878 7.004 -0.468 1.00 95.75 270 ARG A CA 1
ATOM 2080 C C . ARG A 1 270 ? 3.026 5.793 -0.087 1.00 95.75 270 ARG A C 1
ATOM 2082 O O . ARG A 1 270 ? 2.462 5.147 -0.969 1.00 95.75 270 ARG A O 1
ATOM 2089 N N . LEU A 1 271 ? 2.894 5.495 1.207 1.00 97.56 271 LEU A N 1
ATOM 2090 C CA . LEU A 1 271 ? 2.082 4.375 1.689 1.00 97.56 271 LEU A CA 1
ATOM 2091 C C . LEU A 1 271 ? 0.621 4.495 1.216 1.00 97.56 271 LEU A C 1
ATOM 2093 O O . LEU A 1 271 ? 0.047 3.516 0.732 1.00 97.56 271 LEU A O 1
ATOM 2097 N N . ALA A 1 272 ? 0.041 5.694 1.327 1.00 97.25 272 ALA A N 1
ATOM 2098 C CA . ALA A 1 272 ? -1.340 5.994 0.965 1.00 97.25 272 ALA A CA 1
ATOM 2099 C C . ALA A 1 272 ? -1.598 5.944 -0.552 1.00 97.25 272 ALA A C 1
ATOM 2101 O O . ALA A 1 272 ? -2.682 5.528 -0.968 1.00 97.25 272 ALA A O 1
ATOM 2102 N N . LEU A 1 273 ? -0.620 6.328 -1.379 1.00 97.38 273 LEU A N 1
ATOM 2103 C CA . LEU A 1 273 ? -0.725 6.277 -2.843 1.00 97.38 273 LEU A CA 1
ATOM 2104 C C . LEU A 1 273 ? -0.890 4.843 -3.355 1.00 97.38 273 LEU A C 1
ATOM 2106 O O . LEU A 1 273 ? -1.638 4.604 -4.298 1.00 97.38 273 LEU A O 1
ATOM 2110 N N . HIS A 1 274 ? -0.245 3.870 -2.707 1.00 97.31 274 HIS A N 1
ATOM 2111 C CA . HIS A 1 274 ? -0.187 2.488 -3.198 1.00 97.31 274 HIS A CA 1
ATOM 2112 C C . HIS A 1 274 ? -0.992 1.478 -2.375 1.00 97.31 274 HIS A C 1
ATOM 2114 O O . HIS A 1 274 ? -0.690 0.283 -2.380 1.00 97.31 274 HIS A O 1
ATOM 2120 N N . LEU A 1 275 ? -2.041 1.930 -1.682 1.00 95.88 275 LEU A N 1
ATOM 2121 C CA . LEU A 1 275 ? -2.950 1.032 -0.966 1.00 95.88 275 LEU A CA 1
ATOM 2122 C C . LEU A 1 275 ? -3.528 -0.043 -1.901 1.00 95.88 275 LEU A C 1
ATOM 2124 O O . LEU A 1 275 ? -4.018 0.265 -2.994 1.00 95.88 275 LEU A O 1
ATOM 2128 N N . LYS A 1 276 ? -3.493 -1.305 -1.451 1.00 92.81 276 LYS A N 1
ATOM 2129 C CA . LYS A 1 276 ? -4.144 -2.427 -2.140 1.00 92.81 276 LYS A CA 1
ATOM 2130 C C . LYS A 1 276 ? -5.662 -2.398 -1.957 1.00 92.81 276 LYS A C 1
ATOM 2132 O O . LYS A 1 276 ? -6.185 -1.788 -1.025 1.00 92.81 276 LYS A O 1
ATOM 2137 N N . SER A 1 277 ? -6.363 -3.106 -2.841 1.00 90.56 277 SER A N 1
ATOM 2138 C CA . SER A 1 277 ? -7.812 -3.304 -2.772 1.00 90.56 277 SER A CA 1
ATOM 2139 C C . SER A 1 277 ? -8.247 -3.764 -1.378 1.00 90.56 277 SER A C 1
ATOM 2141 O O . SER A 1 277 ? -7.597 -4.614 -0.773 1.00 90.56 277 SER A O 1
ATOM 2143 N N . GLY A 1 278 ? -9.335 -3.177 -0.873 1.00 90.12 278 GLY A N 1
ATOM 2144 C CA . GLY A 1 278 ? -9.841 -3.417 0.483 1.00 90.12 278 GLY A CA 1
ATOM 2145 C C . GLY A 1 278 ? -9.234 -2.516 1.568 1.00 90.12 278 GLY A C 1
ATOM 2146 O O . GLY A 1 278 ? -9.790 -2.452 2.668 1.00 90.12 278 GLY A O 1
ATOM 2147 N N . SER A 1 279 ? -8.172 -1.763 1.262 1.00 94.81 279 SER A N 1
ATOM 2148 C CA . SER A 1 279 ? -7.593 -0.737 2.137 1.00 94.81 279 SER A CA 1
ATOM 2149 C C . SER A 1 279 ? -8.076 0.667 1.759 1.00 94.81 279 SER A C 1
ATOM 2151 O O . SER A 1 279 ? -8.178 0.998 0.582 1.00 94.81 279 SER A O 1
ATOM 2153 N N . HIS A 1 280 ? -8.346 1.512 2.757 1.00 95.94 280 HIS A N 1
ATOM 2154 C CA . HIS A 1 280 ? -8.696 2.925 2.561 1.00 95.94 280 HIS A CA 1
ATOM 2155 C C . HIS A 1 280 ? -7.801 3.822 3.411 1.00 95.94 280 HIS A C 1
ATOM 2157 O O . HIS A 1 280 ? -7.449 3.448 4.534 1.00 95.94 280 HIS A O 1
ATOM 2163 N N . CYS A 1 281 ? -7.494 5.015 2.908 1.00 97.56 281 CYS A N 1
ATOM 2164 C CA . CYS A 1 281 ? -6.831 6.055 3.681 1.00 97.56 281 CYS A CA 1
ATOM 2165 C C . CYS A 1 281 ? -7.873 7.033 4.229 1.00 97.56 281 CYS A C 1
ATOM 2167 O O . CYS A 1 281 ? -8.699 7.542 3.480 1.00 97.56 281 CYS A O 1
ATOM 2169 N N . LEU A 1 282 ? -7.846 7.277 5.532 1.00 97.75 282 LEU A N 1
ATOM 2170 C CA . LEU A 1 282 ? -8.654 8.270 6.224 1.00 97.75 282 LEU A CA 1
ATOM 2171 C C . LEU A 1 282 ? -7.719 9.422 6.597 1.00 97.75 282 LEU A C 1
ATOM 2173 O O . LEU A 1 282 ? -6.837 9.244 7.440 1.00 97.75 282 LEU A O 1
ATOM 2177 N N . LEU A 1 283 ? -7.881 10.567 5.945 1.00 96.56 283 LEU A N 1
ATOM 2178 C CA . LEU A 1 283 ? -6.947 11.690 5.997 1.00 96.56 283 LEU A CA 1
ATOM 2179 C C . LEU A 1 283 ? -7.599 12.890 6.675 1.00 96.56 283 LEU A C 1
ATOM 2181 O O . LEU A 1 283 ? -8.714 13.260 6.328 1.00 96.56 283 LEU A O 1
ATOM 2185 N N . LEU A 1 284 ? -6.892 13.542 7.595 1.00 95.19 284 LEU A N 1
ATOM 2186 C CA . LEU A 1 284 ? -7.288 14.868 8.062 1.00 95.19 284 LEU A CA 1
ATOM 2187 C C . LEU A 1 284 ? -6.971 15.908 6.975 1.00 95.19 284 LEU A C 1
ATOM 2189 O O . LEU A 1 284 ? -5.798 16.195 6.724 1.00 95.19 284 LEU A O 1
ATOM 2193 N N . GLY A 1 285 ? -8.002 16.493 6.361 1.00 94.56 285 GLY A N 1
ATOM 2194 C CA . GLY A 1 285 ? -7.831 17.485 5.300 1.00 94.56 285 GLY A CA 1
ATOM 2195 C C . GLY A 1 285 ? -7.403 16.838 3.987 1.00 94.56 285 GLY A C 1
ATOM 2196 O O . GLY A 1 285 ? -6.432 17.274 3.367 1.00 94.56 285 GLY A O 1
ATOM 2197 N N . GLU A 1 286 ? -8.111 15.786 3.579 1.00 95.75 286 GLU A N 1
ATOM 2198 C CA . GLU A 1 286 ? -7.821 14.992 2.376 1.00 95.75 286 GLU A CA 1
ATOM 2199 C C . GLU A 1 286 ? -7.525 15.825 1.110 1.00 95.75 286 GLU A C 1
ATOM 2201 O O . GLU A 1 286 ? -6.525 15.521 0.450 1.00 95.75 286 GLU A O 1
ATOM 2206 N N . PRO A 1 287 ? -8.255 16.920 0.800 1.00 95.00 287 PRO A N 1
ATOM 2207 C CA . PRO A 1 287 ? -7.980 17.705 -0.404 1.00 95.00 287 PRO A CA 1
ATOM 2208 C C . PRO A 1 287 ? -6.561 18.285 -0.452 1.00 95.00 287 PRO A C 1
ATOM 2210 O O . PRO A 1 287 ? -5.966 18.371 -1.525 1.00 95.00 287 PRO A O 1
ATOM 2213 N N . LEU A 1 288 ? -5.984 18.641 0.704 1.00 94.31 288 LEU A N 1
ATOM 2214 C CA . LEU A 1 288 ? -4.614 19.160 0.788 1.00 94.31 288 LEU A CA 1
ATOM 2215 C C . LEU A 1 288 ? -3.580 18.066 0.526 1.00 94.31 288 LEU A C 1
ATOM 2217 O O . LEU A 1 288 ? -2.578 18.319 -0.137 1.00 94.31 288 LEU A O 1
ATOM 2221 N N . TRP A 1 289 ? -3.833 16.849 1.011 1.00 94.75 289 TRP A N 1
ATOM 2222 C CA . TRP A 1 289 ? -2.997 15.690 0.705 1.00 94.75 289 TRP A CA 1
ATOM 2223 C C . TRP A 1 289 ? -3.041 15.361 -0.786 1.00 94.75 289 TRP A C 1
ATOM 2225 O O . TRP A 1 289 ? -1.996 15.107 -1.381 1.00 94.75 289 TRP A O 1
ATOM 2235 N N . ARG A 1 290 ? -4.226 15.408 -1.408 1.00 94.75 290 ARG A N 1
ATOM 2236 C CA . ARG A 1 290 ? -4.391 15.146 -2.845 1.00 94.75 290 ARG A CA 1
ATOM 2237 C C . ARG A 1 290 ? -3.729 16.209 -3.709 1.00 94.75 290 ARG A C 1
ATOM 2239 O O . ARG A 1 290 ? -3.013 15.868 -4.647 1.00 94.75 290 ARG A O 1
ATOM 2246 N N . GLN A 1 291 ? -3.903 17.482 -3.365 1.00 93.06 291 GLN A N 1
ATOM 2247 C CA . GLN A 1 291 ? -3.202 18.577 -4.032 1.00 93.06 291 GLN A CA 1
ATOM 2248 C C . GLN A 1 291 ? -1.683 18.446 -3.867 1.00 93.06 291 GLN A C 1
ATOM 2250 O O . GLN A 1 291 ? -0.944 18.582 -4.837 1.00 93.06 291 GLN A O 1
ATOM 2255 N N . GLY A 1 292 ? -1.222 18.136 -2.653 1.00 91.69 292 GLY A N 1
ATOM 2256 C CA . GLY A 1 292 ? 0.181 17.871 -2.358 1.00 91.69 292 GLY A CA 1
ATOM 2257 C C . GLY A 1 292 ? 0.757 16.753 -3.222 1.00 91.69 292 GLY A C 1
ATOM 2258 O O . GLY A 1 292 ? 1.769 16.955 -3.882 1.00 91.69 292 GLY A O 1
ATOM 2259 N N . ALA A 1 293 ? 0.062 15.616 -3.299 1.00 93.00 293 ALA A N 1
ATOM 2260 C CA . ALA A 1 293 ? 0.425 14.508 -4.176 1.00 93.00 293 ALA A CA 1
ATOM 2261 C C . ALA A 1 293 ? 0.516 14.941 -5.646 1.00 93.00 293 ALA A C 1
ATOM 2263 O O . ALA A 1 293 ? 1.470 14.588 -6.332 1.00 93.00 293 ALA A O 1
ATOM 2264 N N . GLY A 1 294 ? -0.457 15.729 -6.118 1.00 92.31 294 GLY A N 1
ATOM 2265 C CA . GLY A 1 294 ? -0.478 16.269 -7.475 1.00 92.31 294 GLY A CA 1
ATOM 2266 C C . GLY A 1 294 ? 0.738 17.136 -7.789 1.00 92.31 294 GLY A C 1
ATOM 2267 O O . GLY A 1 294 ? 1.337 16.960 -8.847 1.00 92.31 294 GLY A O 1
ATOM 2268 N N . ASN A 1 295 ? 1.129 18.007 -6.858 1.00 89.44 295 ASN A N 1
ATOM 2269 C CA . ASN A 1 295 ? 2.290 18.885 -7.007 1.00 89.44 295 ASN A CA 1
ATOM 2270 C C . ASN A 1 295 ? 3.616 18.107 -7.003 1.00 89.44 295 ASN A C 1
ATOM 2272 O O . ASN A 1 295 ? 4.498 18.412 -7.795 1.00 89.44 295 ASN A O 1
ATOM 2276 N N . GLU A 1 296 ? 3.753 17.093 -6.142 1.00 89.19 296 GLU A N 1
ATOM 2277 C CA . GLU A 1 296 ? 4.985 16.293 -6.027 1.00 89.19 296 GLU A CA 1
ATOM 2278 C C . GLU A 1 296 ? 5.177 15.291 -7.179 1.00 89.19 296 GLU A C 1
ATOM 2280 O O . GLU A 1 296 ? 6.285 14.815 -7.409 1.00 89.19 296 GLU A O 1
ATOM 2285 N N . LEU A 1 297 ? 4.102 14.919 -7.881 1.00 91.25 297 LEU A N 1
ATOM 2286 C CA . LEU A 1 297 ? 4.118 13.875 -8.915 1.00 91.25 297 LEU A CA 1
ATOM 2287 C C . LEU A 1 297 ? 3.792 14.378 -10.324 1.00 91.25 297 LEU A C 1
ATOM 2289 O O . LEU A 1 297 ? 3.774 13.578 -11.260 1.00 91.25 297 LEU A O 1
ATOM 2293 N N . GLY A 1 298 ? 3.440 15.658 -10.475 1.00 89.06 298 GLY A N 1
ATOM 2294 C CA . GLY A 1 298 ? 2.854 16.182 -11.713 1.00 89.06 298 GLY A CA 1
ATOM 2295 C C . GLY A 1 298 ? 1.597 15.418 -12.140 1.00 89.06 298 GLY A C 1
ATOM 2296 O O . GLY A 1 298 ? 1.360 15.212 -13.325 1.00 89.06 298 GLY A O 1
ATOM 2297 N N . ARG A 1 299 ? 0.800 14.979 -11.156 1.00 89.94 299 ARG A N 1
ATOM 2298 C CA . ARG A 1 299 ? -0.464 14.230 -11.305 1.00 89.94 299 ARG A CA 1
ATOM 2299 C C . ARG A 1 299 ? -0.387 12.795 -11.857 1.00 89.94 299 ARG A C 1
ATOM 2301 O O . ARG A 1 299 ? -1.442 12.205 -12.063 1.00 89.94 299 ARG A O 1
ATOM 2308 N N . THR A 1 300 ? 0.792 12.184 -12.005 1.00 94.62 300 THR A N 1
ATOM 2309 C CA . THR A 1 300 ? 0.906 10.781 -12.459 1.00 94.62 300 THR A CA 1
ATOM 2310 C C . THR A 1 300 ? 1.867 9.933 -11.622 1.00 94.62 300 THR A C 1
ATOM 2312 O O . THR A 1 300 ? 2.923 10.386 -11.175 1.00 94.62 300 THR A O 1
ATOM 2315 N N . LEU A 1 301 ? 1.512 8.659 -11.420 1.00 95.62 301 LEU A N 1
ATOM 2316 C CA . LEU A 1 301 ? 2.409 7.642 -10.864 1.00 95.62 301 LEU A CA 1
ATOM 2317 C C . LEU A 1 301 ? 3.260 6.967 -11.947 1.00 95.62 301 LEU A C 1
ATOM 2319 O O . LEU A 1 301 ? 4.148 6.179 -11.615 1.00 95.62 301 LEU A O 1
ATOM 2323 N N . GLY A 1 302 ? 2.992 7.261 -13.219 1.00 95.38 302 GLY A N 1
ATOM 2324 C CA . GLY A 1 302 ? 3.648 6.649 -14.364 1.00 95.38 302 GLY A CA 1
ATOM 2325 C C . GLY A 1 302 ? 2.736 5.802 -15.242 1.00 95.38 302 GLY A C 1
ATOM 2326 O O . GLY A 1 302 ? 3.184 5.336 -16.291 1.00 95.38 302 GLY A O 1
ATOM 2327 N N . ILE A 1 303 ? 1.492 5.553 -14.819 1.00 95.69 303 ILE A N 1
ATOM 2328 C CA . ILE A 1 303 ? 0.571 4.632 -15.495 1.00 95.69 303 ILE A CA 1
ATOM 2329 C C . ILE A 1 303 ? -0.344 5.426 -16.424 1.00 95.69 303 ILE A C 1
ATOM 2331 O O . ILE A 1 303 ? -0.364 5.173 -17.626 1.00 95.69 303 ILE A O 1
ATOM 2335 N N . SER A 1 304 ? -1.064 6.405 -15.879 1.00 94.19 304 SER A N 1
ATOM 2336 C CA . SER A 1 304 ? -2.052 7.220 -16.590 1.00 94.19 304 SER A CA 1
ATOM 2337 C C . SER A 1 304 ? -2.043 8.673 -16.112 1.00 94.19 304 SER A C 1
ATOM 2339 O O . SER A 1 304 ? -1.425 9.015 -15.100 1.00 94.19 304 SER A O 1
ATOM 2341 N N . GLU A 1 305 ? -2.757 9.538 -16.827 1.00 91.88 305 GLU A N 1
ATOM 2342 C CA . GLU A 1 305 ? -2.950 10.943 -16.446 1.00 91.88 305 GLU A CA 1
ATOM 2343 C C . GLU A 1 305 ? -3.898 11.119 -15.245 1.00 91.88 305 GLU A C 1
ATOM 2345 O O . GLU A 1 305 ? -3.875 12.151 -14.577 1.00 91.88 305 GLU A O 1
ATOM 2350 N N . SER A 1 306 ? -4.705 10.098 -14.939 1.00 91.25 306 SER A N 1
ATOM 2351 C CA . SER A 1 306 ? -5.722 10.095 -13.880 1.00 91.25 306 SER A CA 1
ATOM 2352 C C . SER A 1 306 ? -5.329 9.247 -12.662 1.00 91.25 306 SER A C 1
ATOM 2354 O O . SER A 1 306 ? -6.181 8.867 -11.859 1.00 91.25 306 SER A O 1
ATOM 2356 N N . ASP A 1 307 ? -4.039 8.926 -12.495 1.00 94.19 307 ASP A N 1
ATOM 2357 C CA . ASP A 1 307 ? -3.549 8.024 -11.435 1.00 94.19 307 ASP A CA 1
ATOM 2358 C C . ASP A 1 307 ? -3.930 8.480 -10.016 1.00 94.19 307 ASP A C 1
ATOM 2360 O O . ASP A 1 307 ? -4.031 7.659 -9.099 1.00 94.19 307 ASP A O 1
ATOM 2364 N N . LEU A 1 308 ? -4.131 9.788 -9.830 1.00 93.56 308 LEU A N 1
ATOM 2365 C CA . LEU A 1 308 ? -4.465 10.392 -8.543 1.00 93.56 308 LEU A CA 1
ATOM 2366 C C . LEU A 1 308 ? -5.962 10.653 -8.346 1.00 93.56 308 LEU A C 1
ATOM 2368 O O . LEU A 1 308 ? -6.333 11.128 -7.274 1.00 93.56 308 LEU A O 1
ATOM 2372 N N . ASP A 1 309 ? -6.822 10.368 -9.323 1.00 90.25 309 ASP A N 1
ATOM 2373 C CA . ASP A 1 309 ? -8.242 10.735 -9.250 1.00 90.25 309 ASP A CA 1
ATOM 2374 C C . ASP A 1 309 ? -9.036 9.711 -8.415 1.00 90.25 309 ASP A C 1
ATOM 2376 O O . ASP A 1 309 ? -9.758 10.074 -7.485 1.00 90.25 309 ASP A O 1
ATOM 2380 N N . GLU A 1 310 ? -8.808 8.413 -8.635 1.00 86.81 310 GLU A N 1
ATOM 2381 C CA . GLU A 1 310 ? -9.553 7.311 -7.994 1.00 86.81 310 GLU A CA 1
ATOM 2382 C C . GLU A 1 310 ? -8.848 6.702 -6.763 1.00 86.81 310 GLU A C 1
ATOM 2384 O O . GLU A 1 310 ? -8.978 5.513 -6.444 1.00 86.81 310 GLU A O 1
ATOM 2389 N N . LEU A 1 311 ? -8.057 7.500 -6.042 1.00 94.88 311 LEU A N 1
ATOM 2390 C CA . LEU A 1 311 ? -7.431 7.047 -4.798 1.00 94.88 311 LEU A CA 1
ATOM 2391 C C . LEU A 1 311 ? -8.497 6.804 -3.710 1.00 94.88 311 LEU A C 1
ATOM 2393 O O . LEU A 1 311 ? -9.359 7.667 -3.522 1.00 94.88 311 LEU A O 1
ATOM 2397 N N . PRO A 1 312 ? -8.430 5.687 -2.945 1.00 95.31 312 PRO A N 1
ATOM 2398 C CA . PRO A 1 312 ? -9.396 5.333 -1.896 1.00 95.31 312 PRO A CA 1
ATOM 2399 C C . PRO A 1 312 ? -9.151 6.148 -0.615 1.00 95.31 312 PRO A C 1
ATOM 2401 O O . PRO A 1 312 ? -8.968 5.608 0.481 1.00 95.31 312 PRO A O 1
ATOM 2404 N N . TRP A 1 313 ? -9.053 7.460 -0.786 1.00 97.19 313 TRP A N 1
ATOM 2405 C CA . TRP A 1 313 ? -8.791 8.451 0.239 1.00 97.19 313 TRP A CA 1
ATOM 2406 C C . TRP A 1 313 ? -10.101 9.118 0.624 1.00 97.19 313 TRP A C 1
ATOM 2408 O O . TRP A 1 313 ? -10.921 9.446 -0.230 1.00 97.19 313 TRP A O 1
ATOM 2418 N N . ILE A 1 314 ? -10.312 9.272 1.922 1.00 96.88 314 ILE A N 1
ATOM 2419 C CA . ILE A 1 314 ? -11.550 9.783 2.495 1.00 96.88 314 ILE A CA 1
ATOM 2420 C C . ILE A 1 314 ? -11.162 10.838 3.523 1.00 96.88 314 ILE A C 1
ATOM 2422 O O . ILE A 1 314 ? -10.314 10.578 4.383 1.00 96.88 314 ILE A O 1
ATOM 2426 N N . ASP A 1 315 ? -11.788 12.011 3.449 1.00 96.44 315 ASP A N 1
ATOM 2427 C CA . ASP A 1 315 ? -11.624 13.031 4.479 1.00 96.44 315 ASP A CA 1
ATOM 2428 C C . ASP A 1 315 ? -12.189 12.539 5.814 1.00 96.44 315 ASP A C 1
ATOM 2430 O O . ASP A 1 315 ? -13.299 12.008 5.893 1.00 96.44 315 ASP A O 1
ATOM 2434 N N . ASN A 1 316 ? -11.395 12.670 6.870 1.00 94.06 316 ASN A N 1
ATOM 2435 C CA . ASN A 1 316 ? -11.734 12.191 8.196 1.00 94.06 316 ASN A CA 1
ATOM 2436 C C . ASN A 1 316 ? -11.067 13.053 9.268 1.00 94.06 316 ASN A C 1
ATOM 2438 O O . ASN A 1 316 ? -9.864 12.958 9.524 1.00 94.06 316 ASN A O 1
ATOM 2442 N N . SER A 1 317 ? -11.889 13.829 9.967 1.00 91.31 317 SER A N 1
ATOM 2443 C CA . SER A 1 317 ? -11.468 14.655 11.098 1.00 91.31 317 SER A CA 1
ATOM 2444 C C . SER A 1 317 ? -11.456 13.904 12.436 1.00 91.31 317 SER A C 1
ATOM 2446 O O . SER A 1 317 ? -10.896 14.406 13.413 1.00 91.31 317 SER A O 1
ATOM 2448 N N . GLU A 1 318 ? -12.015 12.691 12.494 1.00 91.69 318 GLU A N 1
ATOM 2449 C CA . GLU A 1 318 ? -12.142 11.909 13.725 1.00 91.69 318 GLU A CA 1
ATOM 2450 C C . GLU A 1 318 ? -10.876 11.095 14.037 1.00 91.69 318 GLU A C 1
ATOM 2452 O O . GLU A 1 318 ? -10.584 10.072 13.402 1.00 91.69 318 GLU A O 1
ATOM 2457 N N . ALA A 1 319 ? -10.137 11.525 15.062 1.00 90.31 319 ALA A N 1
ATOM 2458 C CA . ALA A 1 319 ? -9.051 10.748 15.655 1.00 90.31 319 ALA A CA 1
ATOM 2459 C C . ALA A 1 319 ? -9.594 9.700 16.637 1.00 90.31 319 ALA A C 1
ATOM 2461 O O . ALA A 1 319 ? -10.456 9.995 17.466 1.00 90.31 319 ALA A O 1
ATOM 2462 N N . LEU A 1 320 ? -9.036 8.489 16.607 1.00 90.62 320 LEU A N 1
ATOM 2463 C CA . LEU A 1 320 ? -9.296 7.486 17.636 1.00 90.62 320 LEU A CA 1
ATOM 2464 C C . LEU A 1 320 ? -8.480 7.789 18.892 1.00 90.62 320 LEU A C 1
ATOM 2466 O O . LEU A 1 320 ? -7.260 7.961 18.819 1.00 90.62 320 LEU A O 1
ATOM 2470 N N . SER A 1 321 ? -9.143 7.769 20.047 1.00 87.19 321 SER A N 1
ATOM 2471 C CA . SER A 1 321 ? -8.467 7.720 21.342 1.00 87.19 321 SER A CA 1
ATOM 2472 C C . SER A 1 321 ? -7.985 6.294 21.597 1.00 87.19 321 SER A C 1
ATOM 2474 O O . SER A 1 321 ? -8.789 5.374 21.754 1.00 87.19 321 SER A O 1
ATOM 2476 N N . CYS A 1 322 ? -6.670 6.098 21.581 1.00 84.19 322 CYS A N 1
ATOM 2477 C CA . CYS A 1 322 ? -6.053 4.785 21.730 1.00 84.19 322 CYS A CA 1
ATOM 2478 C C . CYS A 1 322 ? -5.524 4.633 23.157 1.00 84.19 322 CYS A C 1
ATOM 2480 O O . CYS A 1 322 ? -4.703 5.434 23.596 1.00 84.19 322 CYS A O 1
ATOM 2482 N N . ALA A 1 323 ? -5.961 3.588 23.865 1.00 76.25 323 ALA A N 1
ATOM 2483 C CA . ALA A 1 323 ? -5.470 3.283 25.212 1.00 76.25 323 ALA A CA 1
ATOM 2484 C C . ALA A 1 323 ? -3.986 2.862 25.226 1.00 76.25 323 ALA A C 1
ATOM 2486 O O . ALA A 1 323 ? -3.308 3.005 26.237 1.00 76.25 323 ALA A O 1
ATOM 2487 N N . SER A 1 324 ? -3.483 2.350 24.099 1.00 78.56 324 SER A N 1
ATOM 2488 C CA . SER A 1 324 ? -2.100 1.914 23.909 1.00 78.56 324 SER A CA 1
ATOM 2489 C C . SER A 1 324 ? -1.599 2.301 22.520 1.00 78.56 324 SER A C 1
ATOM 2491 O O . SER A 1 324 ? -2.351 2.225 21.546 1.00 78.56 324 SER A O 1
ATOM 2493 N N . GLY A 1 325 ? -0.322 2.657 22.423 1.00 84.56 325 GLY A N 1
ATOM 2494 C CA . GLY A 1 325 ? 0.369 2.917 21.164 1.00 84.56 325 GLY A CA 1
ATOM 2495 C C . GLY A 1 325 ? 1.856 3.172 21.395 1.00 84.56 325 GLY A C 1
ATOM 2496 O O . GLY A 1 325 ? 2.288 3.368 22.531 1.00 84.56 325 GLY A O 1
ATOM 2497 N N . ARG A 1 326 ? 2.633 3.173 20.313 1.00 90.31 326 ARG A N 1
ATOM 2498 C CA . ARG A 1 326 ? 4.047 3.554 20.318 1.00 90.31 326 ARG A CA 1
ATOM 2499 C C . ARG A 1 326 ? 4.153 5.057 20.098 1.00 90.31 326 ARG A C 1
ATOM 2501 O O . ARG A 1 326 ? 3.653 5.572 19.100 1.00 90.31 326 ARG A O 1
ATOM 2508 N N . GLU A 1 327 ? 4.778 5.757 21.033 1.00 91.06 327 GLU A N 1
ATOM 2509 C CA . GLU A 1 327 ? 5.035 7.191 20.913 1.00 91.06 327 GLU A CA 1
ATOM 2510 C C . GLU A 1 327 ? 6.378 7.436 20.213 1.00 91.06 327 GLU A C 1
ATOM 2512 O O . GLU A 1 327 ? 7.352 6.736 20.477 1.00 91.06 327 GLU A O 1
ATOM 2517 N N . LEU A 1 328 ? 6.406 8.410 19.302 1.00 91.75 328 LEU A N 1
ATOM 2518 C CA . LEU A 1 328 ? 7.608 8.980 18.695 1.00 91.75 328 LEU A CA 1
ATOM 2519 C C . LEU A 1 328 ? 7.722 10.393 19.262 1.00 91.75 328 LEU A C 1
ATOM 2521 O O . LEU A 1 328 ? 7.083 11.332 18.779 1.00 91.75 328 LEU A O 1
ATOM 2525 N N . SER A 1 329 ? 8.445 10.518 20.365 1.00 90.44 329 SER A N 1
ATOM 2526 C CA . SER A 1 329 ? 8.549 11.743 21.152 1.00 90.44 329 SER A CA 1
ATOM 2527 C C . SER A 1 329 ? 9.500 12.765 20.532 1.00 90.44 329 SER A C 1
ATOM 2529 O O . SER A 1 329 ? 9.427 13.945 20.867 1.00 90.44 329 SER A O 1
ATOM 2531 N N . THR A 1 330 ? 10.395 12.338 19.639 1.00 88.81 330 THR A N 1
ATOM 2532 C CA . THR A 1 330 ? 11.451 13.185 19.074 1.00 88.81 330 THR A CA 1
ATOM 2533 C C . THR A 1 330 ? 11.424 13.250 17.546 1.00 88.81 330 THR A C 1
ATOM 2535 O O . THR A 1 330 ? 10.910 12.374 16.851 1.00 88.81 330 THR A O 1
ATOM 2538 N N . ILE A 1 331 ? 12.062 14.289 16.997 1.00 86.69 331 ILE A N 1
ATOM 2539 C CA . ILE A 1 331 ? 12.272 14.437 15.547 1.00 86.69 331 ILE A CA 1
ATOM 2540 C C . ILE A 1 331 ? 13.127 13.285 14.990 1.00 86.69 331 ILE A C 1
ATOM 2542 O O . ILE A 1 331 ? 12.917 12.873 13.850 1.00 86.69 331 ILE A O 1
ATOM 2546 N N . LEU A 1 332 ? 14.088 12.772 15.772 1.00 89.12 332 LEU A N 1
ATOM 2547 C CA . LEU A 1 332 ? 14.924 11.638 15.365 1.00 89.12 332 LEU A CA 1
ATOM 2548 C C . LEU A 1 332 ? 14.081 10.370 15.219 1.00 89.12 332 LEU A C 1
ATOM 2550 O O . LEU A 1 332 ? 14.108 9.765 14.156 1.00 89.12 332 LEU A O 1
ATOM 2554 N N . GLU A 1 333 ? 13.230 10.055 16.195 1.00 91.69 333 GLU A N 1
ATOM 2555 C CA . GLU A 1 333 ? 12.326 8.898 16.111 1.00 91.69 333 GLU A CA 1
ATOM 2556 C C . GLU A 1 333 ? 11.338 9.010 14.942 1.00 91.69 333 GLU A C 1
ATOM 2558 O O . GLU A 1 333 ? 11.045 8.016 14.282 1.00 91.69 333 GLU A O 1
ATOM 2563 N N . ALA A 1 334 ?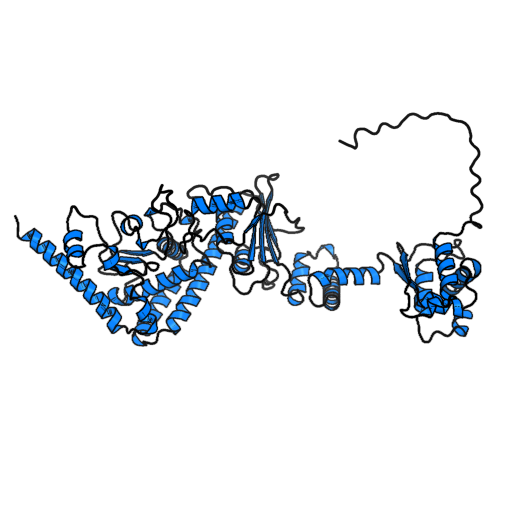 10.852 10.216 14.626 1.00 90.69 334 ALA A N 1
ATOM 2564 C CA . ALA A 1 334 ? 10.014 10.431 13.445 1.00 90.69 334 ALA A CA 1
ATOM 2565 C C . ALA A 1 334 ? 10.778 10.190 12.124 1.00 90.69 334 ALA A C 1
ATOM 2567 O O . ALA A 1 334 ? 10.208 9.680 11.157 1.00 90.69 334 ALA A O 1
ATOM 2568 N N . ARG A 1 335 ? 12.072 10.538 12.064 1.00 90.81 335 ARG A N 1
ATOM 2569 C CA . ARG A 1 335 ? 12.942 10.249 10.907 1.00 90.81 335 ARG A CA 1
ATOM 2570 C C . ARG A 1 335 ? 13.289 8.766 10.807 1.00 90.81 335 ARG A C 1
ATOM 2572 O O . ARG A 1 335 ? 13.321 8.233 9.696 1.00 90.81 335 ARG A O 1
ATOM 2579 N N . ASP A 1 336 ? 13.508 8.107 11.937 1.00 92.44 336 ASP A N 1
ATOM 2580 C CA . ASP A 1 336 ? 13.763 6.670 11.998 1.00 92.44 336 ASP A CA 1
ATOM 2581 C C . ASP A 1 336 ? 12.528 5.887 11.548 1.00 92.44 336 ASP A C 1
ATOM 2583 O O . ASP A 1 336 ? 12.648 4.985 10.720 1.00 92.44 336 ASP A O 1
ATOM 2587 N N . GLU A 1 337 ? 11.333 6.293 11.990 1.00 94.69 337 GLU A N 1
ATOM 2588 C CA . GLU A 1 337 ? 10.061 5.735 11.521 1.00 94.69 337 GLU A CA 1
ATOM 2589 C C . GLU A 1 337 ? 9.885 5.923 10.011 1.00 94.69 337 GLU A C 1
ATOM 2591 O O . GLU A 1 337 ? 9.552 4.975 9.303 1.00 94.69 337 GLU A O 1
ATOM 2596 N N . SER A 1 338 ? 10.152 7.128 9.500 1.00 93.75 338 SER A N 1
ATOM 2597 C CA . SER A 1 338 ? 10.092 7.424 8.064 1.00 93.75 338 SER A CA 1
ATOM 2598 C C . SER A 1 338 ? 11.024 6.506 7.263 1.00 93.75 338 SER A C 1
ATOM 2600 O O . SER A 1 338 ? 10.618 5.871 6.289 1.00 93.75 338 SER A O 1
ATOM 2602 N N . SER A 1 339 ? 12.269 6.361 7.726 1.00 93.75 339 SER A N 1
ATOM 2603 C CA . SER A 1 339 ? 13.273 5.490 7.106 1.00 93.75 339 SER A CA 1
ATOM 2604 C C . SER A 1 339 ? 12.873 4.013 7.180 1.00 93.75 339 SER A C 1
ATOM 2606 O O . SER A 1 339 ? 13.065 3.271 6.217 1.00 93.75 339 SER A O 1
ATOM 2608 N N . ALA A 1 340 ? 12.291 3.578 8.301 1.00 95.31 340 ALA A N 1
ATOM 2609 C CA . ALA A 1 340 ? 11.794 2.219 8.482 1.00 95.31 340 ALA A CA 1
ATOM 2610 C C . ALA A 1 340 ? 10.602 1.913 7.564 1.00 95.31 340 ALA A C 1
ATOM 2612 O O . ALA A 1 340 ? 10.559 0.833 6.976 1.00 95.31 340 ALA A O 1
ATOM 2613 N N . LEU A 1 341 ? 9.680 2.865 7.382 1.00 96.88 341 LEU A N 1
ATOM 2614 C CA . LEU A 1 341 ? 8.569 2.758 6.435 1.00 96.88 341 LEU A CA 1
ATOM 2615 C C . LEU A 1 341 ? 9.077 2.650 4.996 1.00 96.88 341 LEU A C 1
ATOM 2617 O O . LEU A 1 341 ? 8.667 1.739 4.283 1.00 96.88 341 LEU A O 1
ATOM 2621 N N . HIS A 1 342 ? 9.992 3.525 4.565 1.00 95.25 342 HIS A N 1
ATOM 2622 C CA . HIS A 1 342 ? 10.560 3.451 3.215 1.00 95.25 342 HIS A CA 1
ATOM 2623 C C . HIS A 1 342 ? 11.289 2.138 2.950 1.00 95.25 342 HIS A C 1
ATOM 2625 O O . HIS A 1 342 ? 11.074 1.535 1.899 1.00 95.25 342 HIS A O 1
ATOM 2631 N N . ARG A 1 343 ? 12.087 1.662 3.913 1.00 95.19 343 ARG A N 1
ATOM 2632 C CA . ARG A 1 343 ? 12.769 0.370 3.807 1.00 95.19 343 ARG A CA 1
ATOM 2633 C C . ARG A 1 343 ? 11.767 -0.772 3.662 1.00 95.19 343 ARG A C 1
ATOM 2635 O O . ARG A 1 343 ? 11.846 -1.514 2.693 1.00 95.19 343 ARG A O 1
ATOM 2642 N N . ALA A 1 344 ? 10.772 -0.841 4.548 1.00 96.81 344 ALA A N 1
ATOM 2643 C CA . ALA A 1 344 ? 9.732 -1.865 4.490 1.00 96.81 344 ALA A CA 1
ATOM 2644 C C . ALA A 1 344 ? 8.916 -1.815 3.183 1.00 96.81 344 ALA A C 1
ATOM 2646 O O . ALA A 1 344 ? 8.565 -2.856 2.633 1.00 96.81 344 ALA A O 1
ATOM 2647 N N . MET A 1 345 ? 8.633 -0.616 2.663 1.00 98.00 345 MET A N 1
ATOM 2648 C CA . MET A 1 345 ? 7.974 -0.426 1.367 1.00 98.00 345 MET A CA 1
ATOM 2649 C C . MET A 1 345 ? 8.840 -0.931 0.205 1.00 98.00 345 MET A C 1
ATOM 2651 O O . MET A 1 345 ? 8.325 -1.633 -0.666 1.00 98.00 345 MET A O 1
ATOM 2655 N N . ASN A 1 346 ? 10.140 -0.620 0.190 1.00 96.94 346 ASN A N 1
ATOM 2656 C CA . ASN A 1 346 ? 11.068 -1.109 -0.836 1.00 96.94 346 ASN A CA 1
ATOM 2657 C C . ASN A 1 346 ? 11.239 -2.631 -0.762 1.00 96.94 346 ASN A C 1
ATOM 2659 O O . ASN A 1 346 ? 11.191 -3.286 -1.799 1.00 96.94 346 ASN A O 1
ATOM 2663 N N . ASP A 1 347 ? 11.378 -3.189 0.443 1.00 97.12 347 ASP A N 1
ATOM 2664 C CA . ASP A 1 347 ? 11.510 -4.632 0.662 1.00 97.12 347 ASP A CA 1
ATOM 2665 C C . ASP A 1 347 ? 10.285 -5.393 0.147 1.00 97.12 347 ASP A C 1
ATOM 2667 O O . ASP A 1 347 ? 10.428 -6.357 -0.603 1.00 97.12 347 ASP A O 1
ATOM 2671 N N . LEU A 1 348 ? 9.075 -4.921 0.465 1.00 97.12 348 LEU A N 1
ATOM 2672 C CA . LEU A 1 348 ? 7.847 -5.571 0.011 1.00 97.12 348 LEU A CA 1
ATOM 2673 C C . LEU A 1 348 ? 7.656 -5.464 -1.511 1.00 97.12 348 LEU A C 1
ATOM 2675 O O . LEU A 1 348 ? 7.219 -6.421 -2.149 1.00 97.12 348 LEU A O 1
ATOM 2679 N N . VAL A 1 349 ? 7.967 -4.311 -2.115 1.00 97.88 349 VAL A N 1
ATOM 2680 C CA . VAL A 1 349 ? 7.919 -4.157 -3.583 1.00 97.88 349 VAL A CA 1
ATOM 2681 C C . VAL A 1 349 ? 8.919 -5.097 -4.245 1.00 97.88 349 VAL A C 1
ATOM 2683 O O . VAL A 1 349 ? 8.586 -5.742 -5.236 1.00 97.88 349 VAL A O 1
ATOM 2686 N N . TRP A 1 350 ? 10.118 -5.213 -3.683 1.00 97.88 350 TRP A N 1
ATOM 2687 C CA . TRP A 1 350 ? 11.150 -6.106 -4.183 1.00 97.88 350 TRP A CA 1
ATOM 2688 C C . TRP A 1 350 ? 10.731 -7.575 -4.131 1.00 97.88 350 TRP A C 1
ATOM 2690 O O . TRP A 1 350 ? 10.823 -8.261 -5.146 1.00 97.88 350 TRP A O 1
ATOM 2700 N N . GLU A 1 351 ? 10.180 -8.033 -3.007 1.00 97.00 351 GLU A N 1
ATOM 2701 C CA . GLU A 1 351 ? 9.633 -9.388 -2.869 1.00 97.00 351 GLU A CA 1
ATOM 2702 C C . GLU A 1 351 ? 8.549 -9.666 -3.928 1.00 97.00 351 GLU A C 1
ATOM 2704 O O . GLU A 1 351 ? 8.559 -10.702 -4.602 1.00 97.00 351 GLU A O 1
ATOM 2709 N N . GLN A 1 352 ? 7.638 -8.707 -4.141 1.00 96.69 352 GLN A N 1
ATOM 2710 C CA . GLN A 1 352 ? 6.597 -8.816 -5.166 1.00 96.69 352 GLN A CA 1
ATOM 2711 C C . GLN A 1 352 ? 7.190 -8.909 -6.576 1.00 96.69 352 GLN A C 1
ATOM 2713 O O . GLN A 1 352 ? 6.749 -9.748 -7.363 1.00 96.69 352 GLN A O 1
ATOM 2718 N N . LEU A 1 353 ? 8.186 -8.081 -6.902 1.00 97.94 353 LEU A N 1
ATOM 2719 C CA . LEU A 1 353 ? 8.873 -8.118 -8.195 1.00 97.94 353 LEU A CA 1
ATOM 2720 C C . LEU A 1 353 ? 9.601 -9.446 -8.399 1.00 97.94 353 LEU A C 1
ATOM 2722 O O . LEU A 1 353 ? 9.484 -10.037 -9.471 1.00 97.94 353 LEU A O 1
ATOM 2726 N N . GLN A 1 354 ? 10.277 -9.964 -7.372 1.00 98.00 354 GLN A N 1
ATOM 2727 C CA . GLN A 1 354 ? 10.951 -11.256 -7.448 1.00 98.00 354 GLN A CA 1
ATOM 2728 C C . GLN A 1 354 ? 9.982 -12.395 -7.752 1.00 98.00 354 GLN A C 1
ATOM 2730 O O . GLN A 1 354 ? 10.233 -13.199 -8.655 1.00 98.00 354 GLN A O 1
ATOM 2735 N N . SER A 1 355 ? 8.851 -12.435 -7.046 1.00 96.44 355 SER A N 1
ATOM 2736 C CA . SER A 1 355 ? 7.795 -13.420 -7.282 1.00 96.44 355 SER A CA 1
ATOM 2737 C C . SER A 1 355 ? 7.219 -13.311 -8.700 1.00 96.44 355 SER A C 1
ATOM 2739 O O . SER A 1 355 ? 7.112 -14.314 -9.415 1.00 96.44 355 SER A O 1
ATOM 2741 N N . ARG A 1 356 ? 6.907 -12.088 -9.146 1.00 96.88 356 ARG A N 1
ATOM 2742 C CA . ARG A 1 356 ? 6.342 -11.805 -10.473 1.00 96.88 356 ARG A CA 1
ATOM 2743 C C . ARG A 1 356 ? 7.292 -12.184 -11.606 1.00 96.88 356 ARG A C 1
ATOM 2745 O O . ARG A 1 356 ? 6.903 -12.942 -12.490 1.00 96.88 356 ARG A O 1
ATOM 2752 N N . ILE A 1 357 ? 8.545 -11.734 -11.554 1.00 97.25 357 ILE A N 1
ATOM 2753 C CA . ILE A 1 357 ? 9.555 -12.028 -12.580 1.00 97.25 357 ILE A CA 1
ATOM 2754 C C . ILE A 1 357 ? 9.817 -13.532 -12.649 1.00 97.25 357 ILE A C 1
ATOM 2756 O O . ILE A 1 357 ? 9.784 -14.101 -13.735 1.00 97.25 357 ILE A O 1
ATOM 2760 N N . THR A 1 358 ? 9.974 -14.206 -11.506 1.00 96.25 358 THR A N 1
ATOM 2761 C CA . THR A 1 358 ? 10.151 -15.669 -11.470 1.00 96.25 358 THR A CA 1
ATOM 2762 C C . THR A 1 358 ? 8.955 -16.391 -12.099 1.00 96.25 358 THR A C 1
ATOM 2764 O O . THR A 1 358 ? 9.128 -17.293 -12.915 1.00 96.25 358 THR A O 1
ATOM 2767 N N . THR A 1 359 ? 7.732 -15.948 -11.794 1.00 95.56 359 THR A N 1
ATOM 2768 C CA . THR A 1 359 ? 6.507 -16.487 -12.407 1.00 95.56 359 THR A CA 1
ATOM 2769 C C . THR A 1 359 ? 6.494 -16.283 -13.924 1.00 95.56 359 THR A C 1
ATOM 2771 O O . THR A 1 359 ? 6.103 -17.184 -14.665 1.00 95.56 359 THR A O 1
ATOM 2774 N N . ARG A 1 360 ? 6.950 -15.123 -14.412 1.00 94.81 360 ARG A N 1
ATOM 2775 C CA . ARG A 1 360 ? 7.060 -14.838 -15.850 1.00 94.81 360 ARG A CA 1
ATOM 2776 C C . ARG A 1 360 ? 8.125 -15.683 -16.532 1.00 94.81 360 ARG A C 1
ATOM 2778 O O . ARG A 1 360 ? 7.857 -16.201 -17.613 1.00 94.81 360 ARG A O 1
ATOM 2785 N N . LEU A 1 361 ? 9.283 -15.875 -15.907 1.00 95.12 361 LEU A N 1
ATOM 2786 C C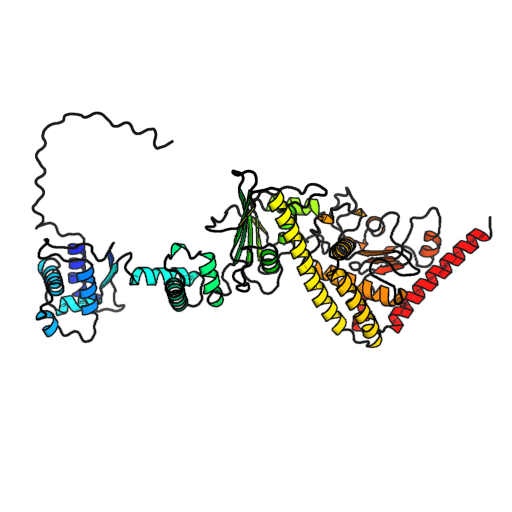A . LEU A 1 361 ? 10.338 -16.733 -16.447 1.00 95.12 361 LEU A CA 1
ATOM 2787 C C . LEU A 1 361 ? 9.872 -18.188 -16.574 1.00 95.12 361 LEU A C 1
ATOM 2789 O O . LEU A 1 361 ? 10.095 -18.804 -17.610 1.00 95.12 361 LEU A O 1
ATOM 2793 N N . ASN A 1 362 ? 9.107 -18.694 -15.602 1.00 93.12 362 ASN A N 1
ATOM 2794 C CA . ASN A 1 362 ? 8.504 -20.031 -15.672 1.00 93.12 362 ASN A CA 1
ATOM 2795 C C . ASN A 1 362 ? 7.517 -20.210 -16.841 1.00 93.12 362 ASN A C 1
ATOM 2797 O O . ASN A 1 362 ? 7.162 -21.339 -17.170 1.00 93.12 362 ASN A O 1
ATOM 2801 N N . SER A 1 363 ? 7.053 -19.118 -17.459 1.00 91.81 363 SER A N 1
ATOM 2802 C CA . SER A 1 363 ? 6.175 -19.157 -18.634 1.00 91.81 363 SER A CA 1
ATOM 2803 C C . SER A 1 363 ? 6.915 -19.094 -19.977 1.00 91.81 363 SER A C 1
ATOM 2805 O O . SER A 1 363 ? 6.262 -19.163 -21.018 1.00 91.81 363 SER A O 1
ATOM 2807 N N . VAL A 1 364 ? 8.251 -18.973 -19.977 1.00 94.12 364 VAL A N 1
ATOM 2808 C CA . VAL A 1 364 ? 9.058 -18.950 -21.207 1.00 94.12 364 VAL A CA 1
ATOM 2809 C C . VAL A 1 364 ? 9.095 -20.342 -21.835 1.00 94.12 364 VAL A C 1
ATOM 2811 O O . VAL A 1 364 ? 9.554 -21.302 -21.222 1.00 94.12 364 VAL A O 1
ATOM 2814 N N . SER A 1 365 ? 8.627 -20.447 -23.079 1.00 89.75 365 SER A N 1
ATOM 2815 C CA . SER A 1 365 ? 8.545 -21.719 -23.806 1.00 89.75 365 SER A CA 1
ATOM 2816 C C . SER A 1 365 ? 9.880 -22.180 -24.396 1.00 89.75 365 SER A C 1
ATOM 2818 O O . SER A 1 365 ? 10.115 -23.378 -24.524 1.00 89.75 365 SER A O 1
ATOM 2820 N N . ASP A 1 366 ? 10.741 -21.241 -24.797 1.00 95.00 366 ASP A N 1
ATOM 2821 C CA . ASP A 1 366 ? 12.030 -21.548 -25.418 1.00 95.00 366 ASP A CA 1
ATOM 2822 C C . ASP A 1 366 ? 13.073 -21.889 -24.348 1.00 95.00 366 ASP A C 1
ATOM 2824 O O . ASP A 1 366 ? 13.531 -21.024 -23.600 1.00 95.00 366 ASP A O 1
ATOM 2828 N N . THR A 1 367 ? 13.452 -23.166 -24.266 1.00 94.75 367 THR A N 1
ATOM 2829 C CA . THR A 1 367 ? 14.415 -23.653 -23.268 1.00 94.75 367 THR A CA 1
ATOM 2830 C C . THR A 1 367 ? 15.784 -22.962 -23.358 1.00 94.75 367 THR A C 1
ATOM 2832 O O . THR A 1 367 ? 16.302 -22.595 -22.304 1.00 94.75 367 THR A O 1
ATOM 2835 N N . PRO A 1 368 ? 16.376 -22.722 -24.550 1.00 95.50 368 PRO A N 1
ATOM 2836 C CA . PRO A 1 368 ? 17.620 -21.961 -24.663 1.00 95.50 368 PRO A CA 1
ATOM 2837 C C . PRO A 1 368 ? 17.520 -20.544 -24.095 1.00 95.50 368 PRO A C 1
ATOM 2839 O O . PRO A 1 368 ? 18.404 -20.135 -23.348 1.00 95.50 368 PRO A O 1
ATOM 2842 N N . LEU A 1 369 ? 16.444 -19.809 -24.399 1.00 94.56 369 LEU A N 1
ATOM 2843 C CA . LEU A 1 369 ? 16.215 -18.470 -23.855 1.00 94.56 369 LEU A CA 1
ATOM 2844 C C . LEU A 1 369 ? 16.057 -18.490 -22.328 1.00 94.56 369 LEU A C 1
ATOM 2846 O O . LEU A 1 369 ? 16.641 -17.656 -21.637 1.00 94.56 369 LEU A O 1
ATOM 2850 N N . LEU A 1 370 ? 15.314 -19.454 -21.782 1.00 95.50 370 LEU A N 1
ATOM 2851 C CA . LEU A 1 370 ? 15.179 -19.602 -20.332 1.00 95.50 370 LEU A CA 1
ATOM 2852 C C . LEU A 1 370 ? 16.530 -19.904 -19.659 1.00 95.50 370 LEU A C 1
ATOM 2854 O O . LEU A 1 370 ? 16.843 -19.305 -18.631 1.00 95.50 370 LEU A O 1
ATOM 2858 N N . ALA A 1 371 ? 17.347 -20.770 -20.266 1.00 95.38 371 ALA A N 1
ATOM 2859 C CA . ALA A 1 371 ? 18.644 -21.189 -19.733 1.00 95.38 371 ALA A CA 1
ATOM 2860 C C . ALA A 1 371 ? 19.653 -20.038 -19.582 1.00 95.38 371 ALA A C 1
ATOM 2862 O O . ALA A 1 371 ? 20.564 -20.140 -18.764 1.00 95.38 371 ALA A O 1
ATOM 2863 N N . VAL A 1 372 ? 19.489 -18.945 -20.333 1.00 94.31 372 VAL A N 1
ATOM 2864 C CA . VAL A 1 372 ? 20.321 -17.735 -20.213 1.00 94.31 372 VAL A CA 1
ATOM 2865 C C . VAL A 1 372 ? 19.666 -16.637 -19.367 1.00 94.31 372 VAL A C 1
ATOM 2867 O O . VAL A 1 372 ? 20.364 -15.912 -18.659 1.00 94.31 372 VAL A O 1
ATOM 2870 N N . LEU A 1 373 ? 18.331 -16.527 -19.376 1.00 95.06 373 LEU A N 1
ATOM 2871 C CA . LEU A 1 373 ? 17.603 -15.548 -18.560 1.00 95.06 373 LEU A CA 1
ATOM 2872 C C . LEU A 1 373 ? 17.652 -15.888 -17.068 1.00 95.06 373 LEU A C 1
ATOM 2874 O O . LEU A 1 373 ? 17.880 -15.006 -16.241 1.00 95.06 373 LEU A O 1
ATOM 2878 N N . GLU A 1 374 ? 17.426 -17.153 -16.710 1.00 95.56 374 GLU A N 1
ATOM 2879 C CA . GLU A 1 374 ? 17.281 -17.574 -15.315 1.00 95.56 374 GLU A CA 1
ATOM 2880 C C . GLU A 1 374 ? 18.564 -17.363 -14.485 1.00 95.56 374 GLU A C 1
ATOM 2882 O O . GLU A 1 374 ? 18.463 -16.779 -13.400 1.00 95.56 374 GLU A O 1
ATOM 2887 N N . PRO A 1 375 ? 19.775 -17.745 -14.945 1.00 95.00 375 PRO A N 1
ATOM 2888 C CA . PRO A 1 375 ? 21.000 -17.484 -14.189 1.00 95.00 375 PRO A CA 1
ATOM 2889 C C . PRO A 1 375 ? 21.287 -15.989 -14.027 1.00 95.00 375 PRO A C 1
ATOM 2891 O O . PRO A 1 375 ? 21.655 -15.555 -12.933 1.00 95.00 375 PRO A O 1
ATOM 2894 N N . LYS A 1 376 ? 21.067 -15.190 -15.083 1.00 94.81 376 LYS A N 1
ATOM 2895 C CA . LYS A 1 376 ? 21.283 -13.736 -15.041 1.00 94.81 376 LYS A CA 1
ATOM 2896 C C . LYS A 1 376 ? 20.315 -13.069 -14.061 1.00 94.81 376 LYS A C 1
ATOM 2898 O O . LYS A 1 376 ? 20.745 -12.297 -13.207 1.00 94.81 376 LYS A O 1
ATOM 2903 N N . TRP A 1 377 ? 19.036 -13.450 -14.097 1.00 96.25 377 TRP A N 1
ATOM 2904 C CA . TRP A 1 377 ? 18.050 -12.988 -13.121 1.00 96.25 377 TRP A CA 1
ATOM 2905 C C . TRP A 1 377 ? 18.419 -13.384 -11.688 1.00 96.25 377 TRP A C 1
ATOM 2907 O O . TRP A 1 377 ? 18.378 -12.536 -10.804 1.00 96.25 377 TRP A O 1
ATOM 2917 N N . ARG A 1 378 ? 18.831 -14.636 -11.438 1.00 96.31 378 ARG A N 1
ATOM 2918 C CA . ARG A 1 378 ? 19.274 -15.073 -10.101 1.00 96.31 378 ARG A CA 1
ATOM 2919 C C . ARG A 1 378 ? 20.447 -14.246 -9.578 1.00 96.31 378 ARG A C 1
ATOM 2921 O O . ARG A 1 378 ? 20.447 -13.889 -8.403 1.00 96.31 378 ARG A O 1
ATOM 2928 N N . SER A 1 379 ? 21.419 -13.938 -10.436 1.00 95.00 379 SER A N 1
ATOM 2929 C CA . SER A 1 379 ? 22.571 -13.104 -10.084 1.00 95.00 379 SER A CA 1
ATOM 2930 C C . SER A 1 379 ? 22.139 -11.690 -9.681 1.00 95.00 379 SER A C 1
ATOM 2932 O O . SER A 1 379 ? 22.460 -11.253 -8.576 1.00 95.00 379 SER A O 1
ATOM 2934 N N . TRP A 1 380 ? 21.332 -11.016 -10.507 1.00 95.62 380 TRP A N 1
ATOM 2935 C CA . TRP A 1 380 ? 20.827 -9.675 -10.191 1.00 95.62 380 TRP A CA 1
ATOM 2936 C C . TRP A 1 380 ? 19.931 -9.682 -8.953 1.00 95.62 380 TRP A C 1
ATOM 2938 O O . TRP A 1 380 ? 20.031 -8.803 -8.101 1.00 95.62 380 TRP A O 1
ATOM 2948 N N . ALA A 1 381 ? 19.069 -10.691 -8.819 1.00 96.81 381 ALA A N 1
ATOM 2949 C CA . ALA A 1 381 ? 18.184 -10.821 -7.675 1.00 96.81 381 ALA A CA 1
ATOM 2950 C C . ALA A 1 381 ? 18.975 -10.972 -6.367 1.00 96.81 381 ALA A C 1
ATOM 2952 O O . ALA A 1 381 ? 18.594 -10.379 -5.359 1.00 96.81 381 ALA A O 1
ATOM 2953 N N . ALA A 1 382 ? 20.076 -11.730 -6.380 1.00 96.81 382 ALA A N 1
ATOM 2954 C CA . ALA A 1 382 ? 20.968 -11.873 -5.235 1.00 96.81 382 ALA A CA 1
ATOM 2955 C C . ALA A 1 382 ? 21.692 -10.558 -4.902 1.00 96.81 382 ALA A C 1
ATOM 2957 O O . ALA A 1 382 ? 21.678 -10.145 -3.743 1.00 96.81 382 ALA A O 1
ATOM 2958 N N . GLU A 1 383 ? 22.255 -9.875 -5.906 1.00 95.75 383 GLU A N 1
ATOM 2959 C CA . GLU A 1 383 ? 22.922 -8.574 -5.743 1.00 95.75 383 GLU A CA 1
ATOM 2960 C C . GLU A 1 383 ? 21.982 -7.539 -5.108 1.00 95.75 383 GLU A C 1
ATOM 2962 O O . GLU A 1 383 ? 22.280 -6.985 -4.055 1.00 95.75 383 GLU A O 1
ATOM 2967 N N . LEU A 1 384 ? 20.808 -7.332 -5.707 1.00 96.50 384 LEU A N 1
ATOM 2968 C CA . LEU A 1 384 ? 19.845 -6.305 -5.298 1.00 96.50 384 LEU A CA 1
ATOM 2969 C C . LEU A 1 384 ? 19.131 -6.642 -3.977 1.00 96.50 384 LEU A C 1
ATOM 2971 O O . LEU A 1 384 ? 18.556 -5.764 -3.337 1.00 96.50 384 LEU A O 1
ATOM 2975 N N . THR A 1 385 ? 19.159 -7.907 -3.547 1.00 96.94 385 THR A N 1
ATOM 2976 C CA . THR A 1 385 ? 18.709 -8.296 -2.199 1.00 96.94 385 THR A CA 1
ATOM 2977 C C . THR A 1 385 ? 19.768 -7.972 -1.146 1.00 96.94 385 THR A C 1
ATOM 2979 O O . THR A 1 385 ? 19.420 -7.588 -0.032 1.00 96.94 385 THR A O 1
ATOM 2982 N N . ALA A 1 386 ? 21.051 -8.128 -1.483 1.00 96.75 386 ALA A N 1
ATOM 2983 C CA . ALA A 1 386 ? 22.160 -7.845 -0.576 1.00 96.75 386 ALA A CA 1
ATOM 2984 C C . ALA A 1 386 ? 22.467 -6.341 -0.463 1.00 96.75 386 ALA A C 1
ATOM 2986 O O . ALA A 1 386 ? 22.852 -5.878 0.611 1.00 96.75 386 ALA A O 1
ATOM 2987 N N . ASP A 1 387 ? 22.278 -5.582 -1.545 1.00 97.06 387 ASP A N 1
ATOM 2988 C CA . ASP A 1 387 ? 22.558 -4.148 -1.615 1.00 97.06 387 ASP A CA 1
ATOM 2989 C C . ASP A 1 387 ? 21.276 -3.327 -1.836 1.00 97.06 387 ASP A C 1
ATOM 2991 O O . ASP A 1 387 ? 20.774 -3.157 -2.952 1.00 97.06 387 ASP A O 1
ATOM 2995 N N . ALA A 1 388 ? 20.762 -2.763 -0.740 1.00 94.00 388 ALA A N 1
ATOM 2996 C CA . ALA A 1 388 ? 19.591 -1.894 -0.769 1.00 94.00 388 ALA A CA 1
ATOM 2997 C C . ALA A 1 388 ? 19.824 -0.596 -1.562 1.00 94.00 388 ALA A C 1
ATOM 2999 O O . ALA A 1 388 ? 18.882 -0.098 -2.170 1.00 94.00 388 ALA A O 1
ATOM 3000 N N . ALA A 1 389 ? 21.048 -0.057 -1.592 1.00 94.50 389 ALA A N 1
ATOM 3001 C CA . ALA A 1 389 ? 21.343 1.171 -2.327 1.00 94.50 389 ALA A CA 1
ATOM 3002 C C . ALA A 1 389 ? 21.346 0.920 -3.840 1.00 94.50 389 ALA A C 1
ATOM 3004 O O . ALA A 1 389 ? 20.790 1.713 -4.600 1.00 94.50 389 ALA A O 1
ATOM 3005 N N . ALA A 1 390 ? 21.902 -0.214 -4.278 1.00 95.69 390 ALA A N 1
ATOM 3006 C CA . ALA A 1 390 ? 21.801 -0.662 -5.666 1.00 95.69 390 ALA A CA 1
ATOM 3007 C C . ALA A 1 390 ? 20.338 -0.845 -6.097 1.00 95.69 390 ALA A C 1
ATOM 3009 O O . ALA A 1 390 ? 19.942 -0.396 -7.172 1.00 95.69 390 ALA A O 1
ATOM 3010 N N . ARG A 1 391 ? 19.518 -1.453 -5.235 1.00 95.81 391 ARG A N 1
ATOM 3011 C CA . ARG A 1 391 ? 18.082 -1.627 -5.476 1.00 95.81 391 ARG A CA 1
ATOM 3012 C C . ARG A 1 391 ? 17.330 -0.305 -5.567 1.00 95.81 391 ARG A C 1
ATOM 3014 O O . ARG A 1 391 ? 16.522 -0.133 -6.477 1.00 95.81 391 ARG A O 1
ATOM 3021 N N . ASP A 1 392 ? 17.607 0.627 -4.663 1.00 94.25 392 ASP A N 1
ATOM 3022 C CA . ASP A 1 392 ? 17.000 1.957 -4.686 1.00 94.25 392 ASP A CA 1
ATOM 3023 C C . ASP A 1 392 ? 17.400 2.715 -5.962 1.00 94.25 392 ASP A C 1
ATOM 3025 O O . ASP A 1 392 ? 16.546 3.332 -6.596 1.00 94.25 392 ASP A O 1
ATOM 3029 N N . SER A 1 393 ? 18.657 2.583 -6.402 1.00 94.75 393 SER A N 1
ATOM 3030 C CA . SER A 1 393 ? 19.145 3.154 -7.662 1.00 94.75 393 SER A CA 1
ATOM 3031 C C . SER A 1 393 ? 18.447 2.565 -8.890 1.00 94.75 393 SER A C 1
ATOM 3033 O O . SER A 1 393 ? 18.084 3.322 -9.791 1.00 94.75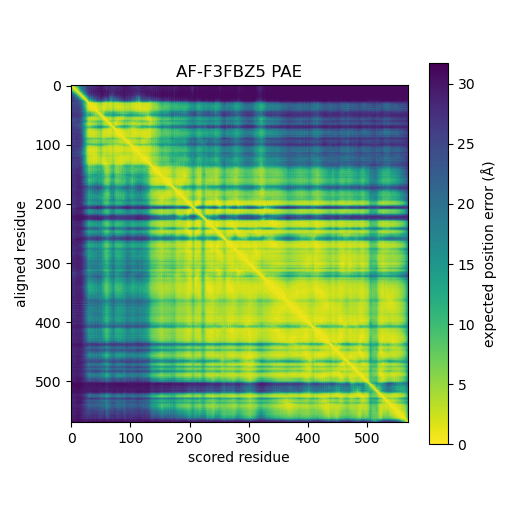 393 SER A O 1
ATOM 3035 N N . LEU A 1 394 ? 18.204 1.249 -8.923 1.00 96.25 394 LEU A N 1
ATOM 3036 C CA . LEU A 1 394 ? 17.408 0.627 -9.983 1.00 96.25 394 LEU A CA 1
ATOM 3037 C C . LEU A 1 394 ? 15.973 1.175 -9.977 1.00 96.25 394 LEU A C 1
ATOM 3039 O O . LEU A 1 394 ? 15.450 1.555 -11.019 1.00 96.25 394 LEU A O 1
ATOM 3043 N N . PHE A 1 395 ? 15.321 1.243 -8.813 1.00 97.06 395 PHE A N 1
ATOM 3044 C CA . PHE A 1 395 ? 13.955 1.770 -8.712 1.00 97.06 395 PHE A CA 1
ATOM 3045 C C . PHE A 1 395 ? 13.859 3.235 -9.151 1.00 97.06 395 PHE A C 1
ATOM 3047 O O . PHE A 1 395 ? 12.893 3.608 -9.818 1.00 97.06 395 PHE A O 1
ATOM 3054 N N . GLU A 1 396 ? 14.857 4.047 -8.804 1.00 95.44 396 GLU A N 1
ATOM 3055 C CA . GLU A 1 396 ? 14.957 5.437 -9.235 1.00 95.44 396 GLU A CA 1
ATOM 3056 C C . GLU A 1 396 ? 15.102 5.537 -10.756 1.00 95.44 396 GLU A C 1
ATOM 3058 O O . GLU A 1 396 ? 14.291 6.204 -11.392 1.00 95.44 396 GLU A O 1
ATOM 3063 N N . GLN A 1 397 ? 16.047 4.799 -11.350 1.00 94.25 397 GLN A N 1
ATOM 3064 C CA . GLN A 1 397 ? 16.251 4.749 -12.803 1.00 94.25 397 GLN A CA 1
ATOM 3065 C C . GLN A 1 397 ? 14.956 4.389 -13.549 1.00 94.25 397 GLN A C 1
ATOM 3067 O O . GLN A 1 397 ? 14.612 5.045 -14.530 1.00 94.25 397 GLN A O 1
ATOM 3072 N N . LEU A 1 398 ? 14.216 3.391 -13.051 1.00 96.81 398 LEU A N 1
ATOM 3073 C CA . LEU A 1 398 ? 12.973 2.920 -13.664 1.00 96.81 398 LEU A CA 1
ATOM 3074 C C . LEU A 1 398 ? 11.833 3.944 -13.595 1.00 96.81 398 LEU A C 1
ATOM 3076 O O . LEU A 1 398 ? 11.049 4.039 -14.540 1.00 96.81 398 LEU A O 1
ATOM 3080 N N . MET A 1 399 ? 11.693 4.668 -12.482 1.00 96.56 399 MET A N 1
ATOM 3081 C CA . MET A 1 399 ? 10.477 5.439 -12.183 1.00 96.56 399 MET A CA 1
ATOM 3082 C C . MET A 1 399 ? 10.653 6.962 -12.241 1.00 96.56 399 MET A C 1
ATOM 3084 O O . MET A 1 399 ? 9.649 7.680 -12.213 1.00 96.56 399 MET A O 1
ATOM 3088 N N . TYR A 1 400 ? 11.889 7.457 -12.312 1.00 94.25 400 TYR A N 1
ATOM 3089 C CA . TYR A 1 400 ? 12.218 8.881 -12.230 1.00 94.25 400 TYR A CA 1
ATOM 3090 C C . TYR A 1 400 ? 13.217 9.291 -13.320 1.00 94.25 400 TYR A C 1
ATOM 3092 O O . TYR A 1 400 ? 14.428 9.323 -13.082 1.00 94.25 400 TYR A O 1
ATOM 3100 N N . PRO A 1 401 ? 12.735 9.636 -14.528 1.00 92.44 401 PRO A N 1
ATOM 3101 C CA . PRO A 1 401 ? 13.553 10.314 -15.521 1.00 92.44 401 PRO A CA 1
ATOM 3102 C C . PRO A 1 401 ? 14.207 11.558 -14.911 1.00 92.44 401 PRO A C 1
ATOM 3104 O O . PRO A 1 401 ? 13.540 12.408 -14.321 1.00 92.44 401 PRO A O 1
ATOM 3107 N N . LYS A 1 402 ? 15.529 11.686 -15.071 1.00 90.69 402 LYS A N 1
ATOM 3108 C CA . LYS A 1 402 ? 16.312 12.787 -14.477 1.00 90.69 402 LYS A CA 1
ATOM 3109 C C . LYS A 1 402 ? 15.815 14.173 -14.907 1.00 90.69 402 LYS A C 1
ATOM 3111 O O . LYS A 1 402 ? 15.979 15.142 -14.172 1.00 90.69 402 LYS A O 1
ATOM 3116 N N . THR A 1 403 ? 15.222 14.259 -16.093 1.00 90.56 403 THR A N 1
ATOM 3117 C CA . THR A 1 403 ? 14.694 15.481 -16.707 1.00 90.56 403 THR A CA 1
ATOM 3118 C C . THR A 1 403 ? 13.460 16.031 -15.998 1.00 90.56 403 THR A C 1
ATOM 3120 O O . THR A 1 403 ? 13.262 17.243 -16.033 1.00 90.56 403 THR A O 1
ATOM 3123 N N . GLU A 1 404 ? 12.675 15.202 -15.298 1.00 89.94 404 GLU A N 1
ATOM 3124 C CA . GLU A 1 404 ? 11.497 15.668 -14.548 1.00 89.94 404 GLU A CA 1
ATOM 3125 C C . GLU A 1 404 ? 11.871 16.504 -13.315 1.00 89.94 404 GLU A C 1
ATOM 3127 O O . GLU A 1 404 ? 11.059 17.277 -12.814 1.00 89.94 404 GLU A O 1
ATOM 3132 N N . GLY A 1 405 ? 13.092 16.351 -12.790 1.00 85.69 405 GLY A N 1
ATOM 3133 C CA . GLY A 1 405 ? 13.537 17.058 -11.583 1.00 85.69 405 GLY A CA 1
ATOM 3134 C C . GLY A 1 405 ? 12.800 16.658 -10.297 1.00 85.69 405 GLY A C 1
ATOM 3135 O O . GLY A 1 405 ? 12.966 17.317 -9.270 1.00 85.69 405 GLY A O 1
ATOM 3136 N N . LEU A 1 406 ? 12.000 15.585 -10.328 1.00 85.56 406 LEU A N 1
ATOM 3137 C CA . LEU A 1 406 ? 11.298 15.071 -9.154 1.00 85.56 406 LEU A CA 1
ATOM 3138 C C . LEU A 1 406 ? 12.262 14.391 -8.174 1.00 85.56 406 LEU A C 1
ATOM 3140 O O . LEU A 1 406 ? 13.242 13.751 -8.557 1.00 85.56 406 LEU A O 1
ATOM 3144 N N . ALA A 1 407 ? 11.958 14.490 -6.879 1.00 78.12 407 ALA A N 1
ATOM 3145 C CA . ALA A 1 407 ? 12.782 13.907 -5.828 1.00 78.12 407 ALA A CA 1
ATOM 3146 C C . ALA A 1 407 ? 12.609 12.376 -5.746 1.00 78.12 407 ALA A C 1
ATOM 3148 O O . ALA A 1 407 ? 11.793 11.867 -4.971 1.00 78.12 407 ALA A O 1
ATOM 3149 N N . GLY A 1 408 ? 13.449 11.630 -6.475 1.00 76.94 408 GLY A N 1
ATOM 3150 C CA . GLY A 1 408 ? 13.498 10.160 -6.434 1.00 76.94 408 GLY A CA 1
ATOM 3151 C C . GLY A 1 408 ? 13.654 9.584 -5.018 1.00 76.94 408 GLY A C 1
ATOM 3152 O O . GLY A 1 408 ? 13.106 8.528 -4.704 1.00 76.94 408 GLY A O 1
ATOM 3153 N N . LYS A 1 409 ? 14.273 10.344 -4.102 1.00 78.31 409 LYS A N 1
ATOM 3154 C CA . LYS A 1 409 ? 14.459 9.983 -2.684 1.00 78.31 409 LYS A CA 1
ATOM 3155 C C . LYS A 1 409 ? 13.155 9.688 -1.932 1.00 78.31 409 LYS A C 1
ATOM 3157 O O . LYS A 1 409 ? 13.156 8.886 -1.001 1.00 78.31 409 LYS A O 1
ATOM 3162 N N . HIS A 1 410 ? 12.047 10.340 -2.287 1.00 78.25 410 HIS A N 1
ATOM 3163 C CA . HIS A 1 410 ? 10.745 10.074 -1.659 1.00 78.25 410 HIS A CA 1
ATOM 3164 C C . HIS A 1 410 ? 10.070 8.829 -2.232 1.00 78.25 410 HIS A C 1
ATOM 3166 O O . HIS A 1 410 ? 9.206 8.245 -1.577 1.00 78.25 410 HIS A O 1
ATOM 3172 N N . ALA A 1 411 ? 10.480 8.402 -3.431 1.00 88.56 411 ALA A N 1
ATOM 3173 C CA . ALA A 1 411 ? 10.034 7.184 -4.097 1.00 88.56 411 ALA A CA 1
ATOM 3174 C C . ALA A 1 411 ? 8.498 7.031 -4.149 1.00 88.56 411 ALA A C 1
ATOM 3176 O O . ALA A 1 411 ? 7.975 5.918 -4.126 1.00 88.56 411 ALA A O 1
ATOM 3177 N N . LEU A 1 412 ? 7.763 8.148 -4.219 1.00 94.19 412 LEU A N 1
ATOM 3178 C CA . LEU A 1 412 ? 6.300 8.209 -4.296 1.00 94.19 412 LEU A CA 1
ATOM 3179 C C . LEU A 1 412 ? 5.703 7.348 -5.426 1.00 94.19 412 LEU A C 1
ATOM 3181 O O . LEU A 1 412 ? 4.607 6.818 -5.265 1.00 94.19 412 LEU A O 1
ATOM 3185 N N . ARG A 1 413 ? 6.416 7.156 -6.544 1.00 95.62 413 ARG A N 1
ATOM 3186 C CA . ARG A 1 413 ? 6.001 6.299 -7.665 1.00 95.62 413 ARG A CA 1
ATOM 3187 C C . ARG A 1 413 ? 6.301 4.819 -7.444 1.00 95.62 413 ARG A C 1
ATOM 3189 O O . ARG A 1 413 ? 5.768 3.996 -8.171 1.00 95.62 413 ARG A O 1
ATOM 3196 N N . VAL A 1 414 ? 7.107 4.447 -6.451 1.00 97.12 414 VAL A N 1
ATOM 3197 C CA . VAL A 1 414 ? 7.512 3.053 -6.210 1.00 97.12 414 VAL A CA 1
ATOM 3198 C C . VAL A 1 414 ? 6.555 2.398 -5.220 1.00 97.12 414 VAL A C 1
ATOM 3200 O O . VAL A 1 414 ? 6.610 2.663 -4.014 1.00 97.12 414 VAL A O 1
ATOM 3203 N N . GLY A 1 415 ? 5.706 1.494 -5.701 1.00 97.19 415 GLY A N 1
ATOM 3204 C CA . GLY A 1 415 ? 4.796 0.756 -4.837 1.00 97.19 415 GLY A CA 1
ATOM 3205 C C . GLY A 1 415 ? 3.954 -0.290 -5.570 1.00 97.19 415 GLY A C 1
ATOM 3206 O O . GLY A 1 415 ? 4.071 -0.473 -6.782 1.00 97.19 415 GLY A O 1
ATOM 3207 N N . PRO A 1 416 ? 3.080 -1.007 -4.847 1.00 96.31 416 PRO A N 1
ATOM 3208 C CA . PRO A 1 416 ? 2.307 -2.101 -5.416 1.00 96.31 416 PRO A CA 1
ATOM 3209 C C . PRO A 1 416 ? 1.344 -1.759 -6.562 1.00 96.31 416 PRO A C 1
ATOM 3211 O O . PRO A 1 416 ? 0.812 -2.706 -7.148 1.00 96.31 416 PRO A O 1
ATOM 3214 N N . ARG A 1 417 ? 1.048 -0.479 -6.844 1.00 95.75 417 ARG A N 1
ATOM 3215 C CA . ARG A 1 417 ? 0.254 -0.077 -8.024 1.00 95.75 417 ARG A CA 1
ATOM 3216 C C . ARG A 1 417 ? 1.099 0.005 -9.293 1.00 95.75 417 ARG A C 1
ATOM 3218 O O . ARG A 1 417 ? 0.593 -0.278 -10.367 1.00 95.75 417 ARG A O 1
ATOM 3225 N N . THR A 1 418 ? 2.375 0.353 -9.162 1.00 97.06 418 THR A N 1
ATOM 3226 C CA . THR A 1 418 ? 3.321 0.521 -10.278 1.00 97.06 418 THR A CA 1
ATOM 3227 C C . THR A 1 418 ? 4.234 -0.689 -10.476 1.00 97.06 418 THR A C 1
ATOM 3229 O O . THR A 1 418 ? 5.011 -0.723 -11.428 1.00 97.06 418 THR A O 1
ATOM 3232 N N . ALA A 1 419 ? 4.112 -1.716 -9.629 1.00 96.50 419 ALA A N 1
ATOM 3233 C CA . ALA A 1 419 ? 4.894 -2.948 -9.720 1.00 96.50 419 ALA A CA 1
ATOM 3234 C C . ALA A 1 419 ? 4.820 -3.619 -11.107 1.00 96.50 419 ALA A C 1
ATOM 3236 O O . ALA A 1 419 ? 5.816 -4.173 -11.556 1.00 96.50 419 ALA A O 1
ATOM 3237 N N . ASP A 1 420 ? 3.683 -3.536 -11.807 1.00 96.12 420 ASP A N 1
ATOM 3238 C CA . ASP A 1 420 ? 3.525 -4.062 -13.172 1.00 96.12 420 ASP A CA 1
ATOM 3239 C C . ASP A 1 420 ? 4.399 -3.322 -14.209 1.00 96.12 420 ASP A C 1
ATOM 3241 O O . ASP A 1 420 ? 4.965 -3.955 -15.106 1.00 96.12 420 ASP A O 1
ATOM 3245 N N . LEU A 1 421 ? 4.566 -1.999 -14.074 1.00 97.31 421 LEU A N 1
ATOM 3246 C CA . LEU A 1 421 ? 5.474 -1.218 -14.927 1.00 97.31 421 LEU A CA 1
ATOM 3247 C C . LEU A 1 421 ? 6.926 -1.645 -14.692 1.00 97.31 421 LEU A C 1
ATOM 3249 O O . LEU A 1 421 ? 7.663 -1.930 -15.635 1.00 97.31 421 LEU A O 1
ATOM 3253 N N . MET A 1 422 ? 7.316 -1.744 -13.420 1.00 98.00 422 MET A N 1
ATOM 3254 C CA . MET A 1 422 ? 8.671 -2.127 -13.018 1.00 98.00 422 MET A CA 1
ATOM 3255 C C . MET A 1 422 ? 9.006 -3.569 -13.427 1.00 98.00 422 MET A C 1
ATOM 3257 O O . MET A 1 422 ? 10.087 -3.812 -13.956 1.00 98.00 422 MET A O 1
ATOM 3261 N N . GLU A 1 423 ? 8.075 -4.515 -13.252 1.00 97.38 423 GLU A N 1
ATOM 3262 C CA . GLU A 1 423 ? 8.192 -5.899 -13.740 1.00 97.38 423 GLU A CA 1
ATOM 3263 C C . GLU A 1 423 ? 8.478 -5.917 -15.244 1.00 97.38 423 GLU A C 1
ATOM 3265 O O . GLU A 1 423 ? 9.419 -6.569 -15.698 1.00 97.38 423 GLU A O 1
ATOM 3270 N N . THR A 1 424 ? 7.684 -5.167 -16.011 1.00 96.44 424 THR A N 1
ATOM 3271 C CA . THR A 1 424 ? 7.812 -5.084 -17.468 1.00 96.44 424 THR A CA 1
ATOM 3272 C C . THR A 1 424 ? 9.184 -4.548 -17.876 1.00 96.44 424 THR A C 1
ATOM 3274 O O . THR A 1 424 ? 9.835 -5.122 -18.752 1.00 96.44 424 THR A O 1
ATOM 3277 N N . ALA A 1 425 ? 9.652 -3.491 -17.211 1.00 96.88 425 ALA A N 1
ATOM 3278 C CA . ALA A 1 425 ? 10.948 -2.891 -17.491 1.00 96.88 425 ALA A CA 1
ATOM 3279 C C . ALA A 1 425 ? 12.118 -3.822 -17.157 1.00 96.88 425 ALA A C 1
ATOM 3281 O O . ALA A 1 425 ? 13.015 -3.984 -17.981 1.00 96.88 425 ALA A O 1
ATOM 3282 N N . ILE A 1 426 ? 12.081 -4.504 -16.007 1.00 97.44 426 ILE A N 1
ATOM 3283 C CA . ILE A 1 426 ? 13.130 -5.459 -15.620 1.00 97.44 426 ILE A CA 1
ATOM 3284 C C . ILE A 1 426 ? 13.184 -6.640 -16.599 1.00 97.44 426 ILE A C 1
ATOM 3286 O O . ILE A 1 426 ? 14.269 -7.062 -16.993 1.00 97.44 426 ILE A O 1
ATOM 3290 N N . LEU A 1 427 ? 12.034 -7.155 -17.044 1.00 96.62 427 LEU A N 1
ATOM 3291 C CA . LEU A 1 427 ? 11.986 -8.230 -18.041 1.00 96.62 427 LEU A CA 1
ATOM 3292 C C . LEU A 1 427 ? 12.568 -7.802 -19.390 1.00 96.62 427 LEU A C 1
ATOM 3294 O O . LEU A 1 427 ? 13.308 -8.564 -20.009 1.00 96.62 427 LEU A O 1
ATOM 3298 N N . MET A 1 428 ? 12.250 -6.591 -19.852 1.00 95.56 428 MET A N 1
ATOM 3299 C CA . MET A 1 428 ? 12.839 -6.055 -21.078 1.00 95.56 428 MET A CA 1
ATOM 3300 C C . MET A 1 428 ? 14.345 -5.854 -20.941 1.00 95.56 428 MET A C 1
ATOM 3302 O O . MET A 1 428 ? 15.087 -6.242 -21.838 1.00 95.56 428 MET A O 1
ATOM 3306 N N . LEU A 1 429 ? 14.796 -5.320 -19.810 1.00 95.25 429 LEU A N 1
ATOM 3307 C CA . LEU A 1 429 ? 16.211 -5.142 -19.514 1.00 95.25 429 LEU A CA 1
ATOM 3308 C C . LEU A 1 429 ? 16.965 -6.479 -19.525 1.00 95.25 429 LEU A C 1
ATOM 3310 O O . LEU A 1 429 ? 17.993 -6.592 -20.185 1.00 95.25 429 LEU A O 1
ATOM 3314 N N . LEU A 1 430 ? 16.411 -7.524 -18.900 1.00 95.44 430 LEU A N 1
ATOM 3315 C CA . LEU A 1 430 ? 16.966 -8.881 -18.957 1.00 95.44 430 LEU A CA 1
ATOM 3316 C C . LEU A 1 430 ? 17.086 -9.401 -20.396 1.00 95.44 430 LEU A C 1
ATOM 3318 O O . LEU A 1 430 ? 18.132 -9.935 -20.763 1.00 95.44 430 LEU A O 1
ATOM 3322 N N . LEU A 1 431 ? 16.041 -9.234 -21.214 1.00 94.50 431 LEU A N 1
ATOM 3323 C CA . LEU A 1 431 ? 16.052 -9.658 -22.618 1.00 94.50 431 LEU A CA 1
ATOM 3324 C C . LEU A 1 431 ? 17.142 -8.943 -23.417 1.00 94.50 431 LEU A C 1
ATOM 3326 O O . LEU A 1 431 ? 17.869 -9.596 -24.160 1.00 94.50 431 LEU A O 1
ATOM 3330 N N . VAL A 1 432 ? 17.277 -7.626 -23.250 1.00 93.31 432 VAL A N 1
ATOM 3331 C CA . VAL A 1 432 ? 18.306 -6.831 -23.936 1.00 93.31 432 VAL A CA 1
ATOM 3332 C C . VAL A 1 432 ? 19.702 -7.277 -23.495 1.00 93.31 432 VAL A C 1
ATOM 3334 O O . VAL A 1 432 ? 20.539 -7.589 -24.340 1.00 93.31 432 VAL A O 1
ATOM 3337 N N . CYS A 1 433 ? 19.948 -7.407 -22.189 1.00 93.00 433 CYS A N 1
ATOM 3338 C CA . CYS A 1 433 ? 21.246 -7.846 -21.676 1.00 93.00 433 CYS A CA 1
ATOM 3339 C C . CYS A 1 433 ? 21.622 -9.259 -22.149 1.00 93.00 433 CYS A C 1
ATOM 3341 O O . CYS A 1 433 ? 22.785 -9.504 -22.444 1.00 93.00 433 CYS A O 1
ATOM 3343 N N . VAL A 1 434 ? 20.665 -10.185 -22.257 1.00 92.19 434 VAL A N 1
ATOM 3344 C CA . VAL A 1 434 ? 20.908 -11.530 -22.810 1.00 92.19 434 VAL A CA 1
ATOM 3345 C C . VAL A 1 434 ? 21.141 -11.506 -24.325 1.00 92.19 434 VAL A C 1
ATOM 3347 O O . VAL A 1 434 ? 21.894 -12.326 -24.847 1.00 92.19 434 VAL A O 1
ATOM 3350 N N . ALA A 1 435 ? 20.492 -10.592 -25.046 1.00 91.25 435 ALA A N 1
ATOM 3351 C CA . ALA A 1 435 ? 20.594 -10.520 -26.498 1.00 91.25 435 ALA A CA 1
ATOM 3352 C C . ALA A 1 435 ? 21.954 -9.993 -26.978 1.00 91.25 435 ALA A C 1
ATOM 3354 O O . ALA A 1 435 ? 22.462 -10.484 -27.985 1.00 91.25 435 ALA A O 1
ATOM 3355 N N . ILE A 1 436 ? 22.508 -8.991 -26.285 1.00 88.25 436 ILE A N 1
ATOM 3356 C CA . ILE A 1 436 ? 23.698 -8.242 -26.739 1.00 88.25 436 ILE A CA 1
ATOM 3357 C C . ILE A 1 436 ? 24.758 -7.983 -25.675 1.00 88.25 436 ILE A C 1
ATOM 3359 O O . ILE A 1 436 ? 25.858 -7.578 -26.021 1.00 88.25 436 ILE A O 1
ATOM 3363 N N . GLY A 1 437 ? 24.463 -8.200 -24.396 1.00 78.50 437 GLY A N 1
ATOM 3364 C CA . GLY A 1 437 ? 25.396 -7.871 -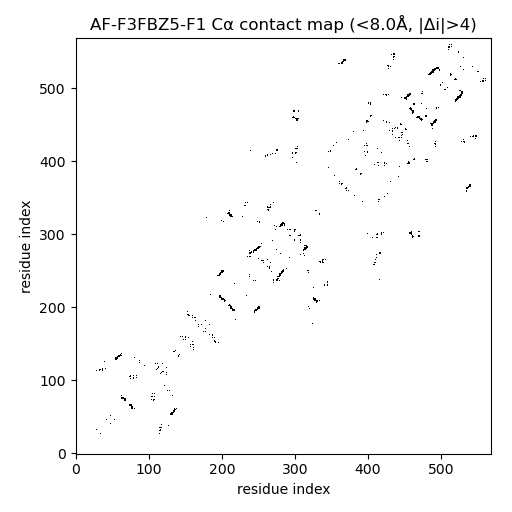23.320 1.00 78.50 437 GLY A CA 1
ATOM 3365 C C . GLY A 1 437 ? 26.422 -8.942 -22.999 1.00 78.50 437 GLY A C 1
ATOM 3366 O O . GLY A 1 437 ? 27.174 -8.759 -22.047 1.00 78.50 437 GLY A O 1
ATOM 3367 N N . ASN A 1 438 ? 26.464 -10.046 -23.749 1.00 78.25 438 ASN A N 1
ATOM 3368 C CA . ASN A 1 438 ? 27.281 -11.213 -23.415 1.00 78.25 438 ASN A CA 1
ATOM 3369 C C . ASN A 1 438 ? 27.055 -11.641 -21.939 1.00 78.25 438 ASN A C 1
ATOM 3371 O O . ASN A 1 438 ? 25.988 -11.403 -21.348 1.00 78.25 438 ASN A O 1
ATOM 3375 N N . ASP A 1 439 ? 28.044 -12.287 -21.325 1.00 79.06 439 ASP A N 1
ATOM 3376 C CA . ASP A 1 439 ? 27.939 -12.731 -19.933 1.00 79.06 439 ASP A CA 1
ATOM 3377 C C . ASP A 1 439 ? 27.957 -11.548 -18.942 1.00 79.06 439 ASP A C 1
ATOM 3379 O O . ASP A 1 439 ? 27.197 -11.560 -17.969 1.00 79.06 439 ASP A O 1
ATOM 3383 N N . ASP A 1 440 ? 28.698 -10.477 -19.254 1.00 84.94 440 ASP A N 1
ATOM 3384 C CA . ASP A 1 440 ? 28.964 -9.340 -18.352 1.00 84.94 440 ASP A CA 1
ATOM 3385 C C . ASP A 1 440 ? 27.878 -8.242 -18.348 1.00 84.94 440 ASP A C 1
ATOM 3387 O O . ASP A 1 440 ? 27.840 -7.389 -17.457 1.00 84.94 440 ASP A O 1
ATOM 3391 N N . GLY A 1 441 ? 26.959 -8.260 -19.318 1.00 87.44 441 GLY A N 1
ATOM 3392 C CA . GLY A 1 441 ? 25.870 -7.292 -19.432 1.00 87.44 441 GLY A CA 1
ATOM 3393 C C . GLY A 1 441 ? 24.944 -7.310 -18.222 1.00 87.44 441 GLY A C 1
ATOM 3394 O O . GLY A 1 441 ? 24.374 -8.357 -17.877 1.00 87.44 441 GLY A O 1
ATOM 3395 N N . ASN A 1 442 ? 24.762 -6.139 -17.614 1.00 90.38 442 ASN A N 1
ATOM 3396 C CA . ASN A 1 442 ? 23.959 -5.937 -16.417 1.00 90.38 442 ASN A CA 1
ATOM 3397 C C . ASN A 1 442 ? 22.991 -4.749 -16.567 1.00 90.38 442 ASN A C 1
ATOM 3399 O O . ASN A 1 442 ? 22.935 -4.084 -17.598 1.00 90.38 442 ASN A O 1
ATOM 3403 N N . TRP A 1 443 ? 22.195 -4.499 -15.530 1.00 92.75 443 TRP A N 1
ATOM 3404 C CA . TRP A 1 443 ? 21.153 -3.473 -15.550 1.00 92.75 443 TRP A CA 1
ATOM 3405 C C . TRP A 1 443 ? 21.682 -2.024 -15.594 1.00 92.75 443 TRP A C 1
ATOM 3407 O O . TRP A 1 443 ? 20.925 -1.118 -15.943 1.00 92.75 443 TRP A O 1
ATOM 3417 N N . ARG A 1 444 ? 22.961 -1.802 -15.257 1.00 94.19 444 ARG A N 1
ATOM 3418 C CA . ARG A 1 444 ? 23.640 -0.495 -15.300 1.00 94.19 444 ARG A CA 1
ATOM 3419 C C . ARG A 1 444 ? 24.358 -0.255 -16.624 1.00 94.19 444 ARG A C 1
ATOM 3421 O O . ARG A 1 444 ? 24.368 0.869 -17.112 1.00 94.19 444 ARG A O 1
ATOM 3428 N N . GLU A 1 445 ? 24.976 -1.292 -17.180 1.00 93.94 445 GLU A N 1
ATOM 3429 C CA . GLU A 1 445 ? 25.853 -1.186 -18.346 1.00 93.94 445 GLU A CA 1
ATOM 3430 C C . GLU A 1 445 ? 25.819 -2.463 -19.193 1.00 93.94 445 GLU A C 1
ATOM 3432 O O . GLU A 1 445 ? 25.765 -3.585 -18.677 1.00 93.94 445 GLU A O 1
ATOM 3437 N N . ILE A 1 446 ? 25.891 -2.277 -20.509 1.00 91.88 446 ILE A N 1
ATOM 3438 C CA . ILE A 1 446 ? 26.088 -3.344 -21.488 1.00 91.88 446 ILE A CA 1
ATOM 3439 C C . ILE A 1 446 ? 27.487 -3.164 -22.092 1.00 91.88 446 ILE A C 1
ATOM 3441 O O . ILE A 1 446 ? 27.742 -2.104 -22.669 1.00 91.88 446 ILE A O 1
ATOM 3445 N N . PRO A 1 447 ? 28.381 -4.169 -21.994 1.00 87.50 447 PRO A N 1
ATOM 3446 C CA . PRO A 1 447 ? 29.701 -4.129 -22.618 1.00 87.50 447 PRO A CA 1
ATOM 3447 C C . PRO A 1 447 ? 29.629 -3.703 -24.087 1.00 87.50 447 PRO A C 1
ATOM 3449 O O . PRO A 1 447 ? 28.669 -4.029 -24.782 1.00 87.50 447 PRO A O 1
ATOM 3452 N N . ASP A 1 448 ? 30.627 -2.949 -24.544 1.00 83.81 448 ASP A N 1
ATOM 3453 C CA . ASP A 1 448 ? 30.744 -2.363 -25.893 1.00 83.81 448 ASP A CA 1
ATOM 3454 C C . ASP A 1 448 ? 29.707 -1.275 -26.246 1.00 83.81 448 ASP A C 1
ATOM 3456 O O . ASP A 1 448 ? 29.996 -0.379 -27.046 1.00 83.81 448 ASP A O 1
ATOM 3460 N N . LEU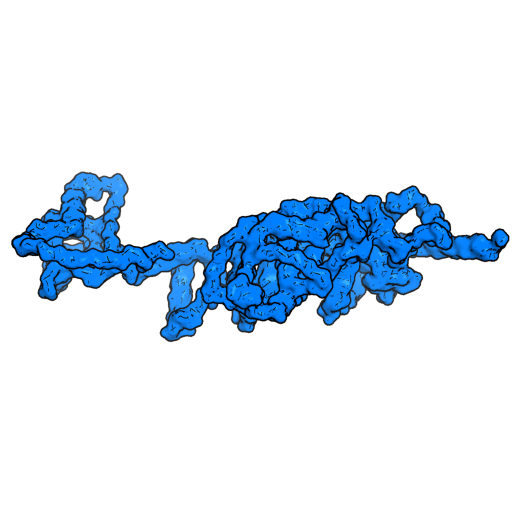 A 1 449 ? 28.528 -1.278 -25.616 1.00 86.31 449 LEU A N 1
ATOM 3461 C CA . LEU A 1 449 ? 27.486 -0.275 -25.838 1.00 86.31 449 LEU A CA 1
ATOM 3462 C C . LEU A 1 449 ? 27.556 0.883 -24.835 1.00 86.31 449 LEU A C 1
ATOM 3464 O O . LEU A 1 449 ? 27.424 2.035 -25.254 1.00 86.31 449 LEU A O 1
ATOM 3468 N N . GLY A 1 450 ? 27.809 0.593 -23.557 1.00 90.69 450 GLY A N 1
ATOM 3469 C CA . GLY A 1 450 ? 27.916 1.557 -22.459 1.00 90.69 450 GLY A CA 1
ATOM 3470 C C . GLY A 1 450 ? 26.702 1.570 -21.523 1.00 90.69 450 GLY A C 1
ATOM 3471 O O . GLY A 1 450 ? 25.968 0.584 -21.407 1.00 90.69 450 GLY A O 1
ATOM 3472 N N . GLU A 1 451 ? 26.524 2.692 -20.818 1.00 93.69 451 GLU A N 1
ATOM 3473 C CA . GLU A 1 451 ? 25.498 2.857 -19.781 1.00 93.69 451 GLU A CA 1
ATOM 3474 C C . GLU A 1 451 ? 24.075 2.611 -20.306 1.00 93.69 451 GLU A C 1
ATOM 3476 O O . GLU A 1 451 ? 23.712 2.989 -21.427 1.00 93.69 451 GLU A O 1
ATOM 3481 N N . VAL A 1 452 ? 23.251 2.011 -19.449 1.00 94.62 452 VAL A N 1
ATOM 3482 C CA . VAL A 1 452 ? 21.844 1.726 -19.712 1.00 94.62 452 VAL A CA 1
ATOM 3483 C C . VAL A 1 452 ? 20.962 2.710 -18.954 1.00 94.62 452 VAL A C 1
ATOM 3485 O O . VAL A 1 452 ? 21.135 2.951 -17.762 1.00 94.62 452 VAL A O 1
ATOM 3488 N N . LEU A 1 453 ? 19.947 3.236 -19.630 1.00 94.81 453 LEU A N 1
ATOM 3489 C CA . LEU A 1 453 ? 18.829 3.963 -19.047 1.00 94.81 453 LEU A CA 1
ATOM 3490 C C . LEU A 1 453 ? 17.541 3.194 -19.338 1.00 94.81 453 LEU A C 1
ATOM 3492 O O . LEU A 1 453 ? 17.068 3.169 -20.470 1.00 94.81 453 LEU A O 1
ATOM 3496 N N . SER A 1 454 ? 16.961 2.572 -18.316 1.00 95.50 454 SER A N 1
ATOM 3497 C CA . SER A 1 454 ? 15.671 1.891 -18.428 1.00 95.50 454 SER A CA 1
ATOM 3498 C C . SER A 1 454 ? 14.585 2.706 -17.738 1.00 95.50 454 SER A C 1
ATOM 3500 O O . SER A 1 454 ? 14.670 2.908 -16.536 1.00 95.50 454 SER A O 1
ATOM 3502 N N . ILE A 1 455 ? 13.554 3.124 -18.472 1.00 96.50 455 ILE A N 1
ATOM 3503 C CA . ILE A 1 455 ? 12.398 3.880 -17.974 1.00 96.50 455 ILE A CA 1
ATOM 3504 C C . ILE A 1 455 ? 11.146 3.004 -18.101 1.00 96.50 455 ILE A C 1
ATOM 3506 O O . ILE A 1 455 ? 10.813 2.499 -19.175 1.00 96.50 455 ILE A O 1
ATOM 3510 N N . ALA A 1 456 ? 10.439 2.820 -16.988 1.00 97.25 456 ALA A N 1
ATOM 3511 C CA . ALA A 1 456 ? 9.242 1.986 -16.893 1.00 97.25 456 ALA A CA 1
ATOM 3512 C C . ALA A 1 456 ? 7.939 2.740 -17.207 1.00 97.25 456 ALA A C 1
ATOM 3514 O O . ALA A 1 456 ? 6.903 2.118 -17.441 1.00 97.25 456 ALA A O 1
ATOM 3515 N N . LEU A 1 457 ? 7.984 4.071 -17.184 1.00 96.88 457 LEU A N 1
ATOM 3516 C CA . LEU A 1 457 ? 6.817 4.940 -17.275 1.00 96.88 457 LEU A CA 1
ATOM 3517 C C . LEU A 1 457 ? 6.109 4.842 -18.630 1.00 96.88 457 LEU A C 1
ATOM 3519 O O . LEU A 1 457 ? 6.745 4.788 -19.681 1.00 96.88 457 LEU A O 1
ATOM 3523 N N . THR A 1 458 ? 4.779 4.869 -18.584 1.00 96.31 458 THR A N 1
ATOM 3524 C CA . THR A 1 458 ? 3.907 5.101 -19.748 1.00 96.31 458 THR A CA 1
ATOM 3525 C C . THR A 1 458 ? 3.590 6.589 -19.876 1.00 96.31 458 THR A C 1
ATOM 3527 O O . THR A 1 458 ? 3.646 7.145 -20.970 1.00 96.31 458 THR A O 1
ATOM 3530 N N . ASN A 1 459 ? 3.315 7.236 -18.741 1.00 95.50 459 ASN A N 1
ATOM 3531 C CA . ASN A 1 459 ? 3.075 8.670 -18.628 1.00 95.50 459 ASN A CA 1
ATOM 3532 C C . ASN A 1 459 ? 4.125 9.319 -17.720 1.00 95.50 459 ASN A C 1
ATOM 3534 O O . ASN A 1 459 ? 4.602 8.693 -16.778 1.00 95.50 459 ASN A O 1
ATOM 3538 N N . TRP A 1 460 ? 4.478 10.569 -17.987 1.00 94.31 460 TRP A N 1
ATOM 3539 C CA . TRP A 1 460 ? 5.458 11.339 -17.218 1.00 94.31 460 TRP A CA 1
ATOM 3540 C C . TRP A 1 460 ? 4.909 12.733 -16.904 1.00 94.31 460 TRP A C 1
ATOM 3542 O O . TRP A 1 460 ? 3.902 13.144 -17.480 1.00 94.31 460 TRP A O 1
ATOM 3552 N N . SER A 1 461 ? 5.521 13.446 -15.960 1.00 92.38 461 SER A N 1
ATOM 3553 C CA . SER A 1 461 ? 5.038 14.758 -15.497 1.00 92.38 461 SER A CA 1
ATOM 3554 C C . SER A 1 461 ? 5.516 15.940 -16.340 1.00 92.38 461 SER A C 1
ATOM 3556 O O . SER A 1 461 ? 5.074 17.066 -16.115 1.00 92.38 461 SER A O 1
ATOM 3558 N N . GLY A 1 462 ? 6.432 15.696 -17.275 1.00 91.75 462 GLY A N 1
ATOM 3559 C CA . GLY A 1 462 ? 7.155 16.739 -17.988 1.00 91.75 462 GLY A CA 1
ATOM 3560 C C . GLY A 1 462 ? 8.469 17.130 -17.324 1.00 91.75 462 GLY A C 1
ATOM 3561 O O . GLY A 1 462 ? 8.775 16.711 -16.206 1.00 91.75 462 GLY A O 1
ATOM 3562 N N . ALA A 1 463 ? 9.252 17.934 -18.041 1.00 90.50 463 ALA A N 1
ATOM 3563 C CA . ALA A 1 463 ? 10.553 18.401 -17.583 1.00 90.50 463 ALA A CA 1
ATOM 3564 C C . ALA A 1 463 ? 10.446 19.313 -16.347 1.00 90.50 463 ALA A C 1
ATOM 3566 O O . ALA A 1 463 ? 9.412 19.919 -16.074 1.00 90.50 463 ALA A O 1
ATOM 3567 N N . SER A 1 464 ? 11.545 19.455 -15.609 1.00 88.44 464 SER A N 1
ATOM 3568 C CA . SER A 1 464 ? 11.615 20.307 -14.419 1.00 88.44 464 SER A CA 1
ATOM 3569 C C . SER A 1 464 ? 11.109 21.730 -14.696 1.00 88.44 464 SER A C 1
ATOM 3571 O O . SER A 1 464 ? 11.683 22.459 -15.504 1.00 88.44 464 SER A O 1
ATOM 3573 N N . GLY A 1 465 ? 10.080 22.153 -13.956 1.00 82.88 465 GLY A N 1
ATOM 3574 C CA . GLY A 1 465 ? 9.448 23.472 -14.089 1.00 82.88 465 GLY A CA 1
ATOM 3575 C C . GLY A 1 465 ? 8.295 23.528 -15.094 1.00 82.88 465 GLY A C 1
ATOM 3576 O O . GLY A 1 465 ? 7.623 24.558 -15.184 1.00 82.88 465 GLY A O 1
ATOM 3577 N N . ASP A 1 466 ? 8.038 22.436 -15.810 1.00 84.50 466 ASP A N 1
ATOM 3578 C CA . ASP A 1 466 ? 6.851 22.285 -16.634 1.00 84.50 466 ASP A CA 1
ATOM 3579 C C . ASP A 1 466 ? 5.610 22.029 -15.768 1.00 84.50 466 ASP A C 1
ATOM 3581 O O . ASP A 1 466 ? 5.623 21.224 -14.839 1.00 84.50 466 ASP A O 1
ATOM 3585 N N . ASN A 1 467 ? 4.524 22.729 -16.087 1.00 80.12 467 ASN A N 1
ATOM 3586 C CA . ASN A 1 467 ? 3.243 22.642 -15.388 1.00 80.12 467 ASN A CA 1
ATOM 3587 C C . ASN A 1 467 ? 2.114 22.129 -16.294 1.00 80.12 467 ASN A C 1
ATOM 3589 O O . ASN A 1 467 ? 0.942 22.229 -15.931 1.00 80.12 467 ASN A O 1
ATOM 3593 N N . SER A 1 468 ? 2.449 21.590 -17.468 1.00 83.19 468 SER A N 1
ATOM 3594 C CA . SER A 1 468 ? 1.481 21.087 -18.451 1.00 83.19 468 SER A CA 1
ATOM 3595 C C . SER A 1 468 ? 0.797 19.788 -18.001 1.00 83.19 468 SER A C 1
ATOM 3597 O O . SER A 1 468 ? -0.227 19.408 -18.560 1.00 83.19 468 SER A O 1
ATOM 3599 N N . GLY A 1 469 ? 1.304 19.155 -16.937 1.00 85.12 469 GLY A N 1
ATOM 3600 C CA . GLY A 1 469 ? 0.707 17.975 -16.319 1.00 85.12 469 GLY A CA 1
ATOM 3601 C C . GLY A 1 469 ? 1.156 16.658 -16.948 1.00 85.12 469 GLY A C 1
ATOM 3602 O O . GLY A 1 469 ? 2.071 16.614 -17.772 1.00 85.12 469 GLY A O 1
ATOM 3603 N N . ALA A 1 470 ? 0.512 15.579 -16.504 1.00 92.31 470 ALA A N 1
ATOM 3604 C CA . ALA A 1 470 ? 0.790 14.226 -16.955 1.00 92.31 470 ALA A CA 1
ATOM 3605 C C . ALA A 1 470 ? 0.481 14.050 -18.445 1.00 92.31 470 ALA A C 1
ATOM 3607 O O . ALA A 1 470 ? -0.535 14.553 -18.917 1.00 92.31 470 ALA A O 1
ATOM 3608 N N . ARG A 1 471 ? 1.342 13.317 -19.150 1.00 93.25 471 ARG A N 1
ATOM 3609 C CA . ARG A 1 471 ? 1.192 13.007 -20.578 1.00 93.25 471 ARG A CA 1
ATOM 3610 C C . ARG A 1 471 ? 2.018 11.787 -20.984 1.00 93.25 471 ARG A C 1
ATOM 3612 O O . ARG A 1 471 ? 2.917 11.402 -20.225 1.00 93.25 471 ARG A O 1
ATOM 3619 N N . PRO A 1 472 ? 1.781 11.188 -22.161 1.00 94.38 472 PRO A N 1
ATOM 3620 C CA . PRO A 1 472 ? 2.526 10.018 -22.609 1.00 94.38 472 PRO A CA 1
ATOM 3621 C C . PRO A 1 472 ? 4.019 10.301 -22.813 1.00 94.38 472 PRO A C 1
ATOM 3623 O O . PRO A 1 472 ? 4.413 11.324 -23.365 1.00 94.38 472 PRO A O 1
ATOM 3626 N N . VAL A 1 473 ? 4.870 9.348 -22.425 1.00 92.25 473 VAL A N 1
ATOM 3627 C CA . VAL A 1 473 ? 6.325 9.397 -22.688 1.00 92.25 473 VAL A CA 1
ATOM 3628 C C . VAL A 1 473 ? 6.624 9.396 -24.191 1.00 92.25 473 VAL A C 1
ATOM 3630 O O . VAL A 1 473 ? 7.612 9.979 -24.627 1.00 92.25 473 VAL A O 1
ATOM 3633 N N . ALA A 1 474 ? 5.775 8.732 -24.981 1.00 90.12 474 ALA A N 1
ATOM 3634 C CA . ALA A 1 474 ? 5.945 8.601 -26.424 1.00 90.12 474 ALA A CA 1
ATOM 3635 C C . ALA A 1 474 ? 5.882 9.946 -27.168 1.00 90.12 474 ALA A C 1
ATOM 3637 O O . ALA A 1 474 ? 6.546 10.086 -28.190 1.00 90.12 474 ALA A O 1
ATOM 3638 N N . ASP A 1 475 ? 5.131 10.916 -26.642 1.00 87.50 475 ASP A N 1
ATOM 3639 C CA . ASP A 1 475 ? 4.853 12.183 -27.326 1.00 87.50 475 ASP A CA 1
ATOM 3640 C C . ASP A 1 475 ? 6.007 13.193 -27.187 1.00 87.50 475 ASP A C 1
ATOM 3642 O O . ASP A 1 475 ? 6.145 14.097 -28.004 1.00 87.50 475 ASP A O 1
ATOM 3646 N N . GLU A 1 476 ? 6.863 13.041 -26.170 1.00 84.31 476 GLU A N 1
ATOM 3647 C CA . GLU A 1 476 ? 7.959 13.976 -25.871 1.00 84.31 476 GLU A CA 1
ATOM 3648 C C . GLU A 1 476 ? 9.279 13.245 -25.578 1.00 84.31 476 GLU A C 1
ATOM 3650 O O . GLU A 1 476 ? 10.004 13.568 -24.633 1.00 84.31 476 GLU A O 1
ATOM 3655 N N . LEU A 1 477 ? 9.612 12.248 -26.403 1.00 85.19 477 LEU A N 1
ATOM 3656 C CA . LEU A 1 477 ? 10.757 11.359 -26.190 1.00 85.19 477 LEU A CA 1
ATOM 3657 C C . LEU A 1 477 ? 12.066 12.108 -25.878 1.00 85.19 477 LEU A C 1
ATOM 3659 O O . LEU A 1 477 ? 12.726 11.817 -24.880 1.00 85.19 477 LEU A O 1
ATOM 3663 N N . MET A 1 478 ? 12.443 13.089 -26.701 1.00 83.81 478 MET A N 1
ATOM 3664 C CA . MET A 1 478 ? 13.710 13.810 -26.518 1.00 83.81 478 MET A CA 1
ATOM 3665 C C . MET A 1 478 ? 13.733 14.646 -25.233 1.00 83.81 478 MET A C 1
ATOM 3667 O O . MET A 1 478 ? 14.770 14.737 -24.577 1.00 83.81 478 MET A O 1
ATOM 3671 N N . ALA A 1 479 ? 12.588 15.185 -24.804 1.00 87.88 479 ALA A N 1
ATOM 3672 C CA . ALA A 1 479 ? 12.489 15.908 -23.538 1.00 87.88 479 ALA A CA 1
ATOM 3673 C C . ALA A 1 479 ? 12.625 14.963 -22.332 1.00 87.88 479 ALA A C 1
ATOM 3675 O O . ALA A 1 479 ? 13.252 15.324 -21.336 1.00 87.88 479 ALA A O 1
ATOM 3676 N N . VAL A 1 480 ? 12.096 13.739 -22.435 1.00 89.94 480 VAL A N 1
ATOM 3677 C CA . VAL A 1 480 ? 12.238 12.697 -21.405 1.00 89.94 480 VAL A CA 1
ATOM 3678 C C . VAL A 1 480 ? 13.699 12.276 -21.265 1.00 89.94 480 VAL A C 1
ATOM 3680 O O . VAL A 1 480 ? 14.210 12.173 -20.149 1.00 89.94 480 VAL A O 1
ATOM 3683 N N . LEU A 1 481 ? 14.383 12.038 -22.384 1.00 88.94 481 LEU A N 1
ATOM 3684 C CA . LEU A 1 481 ? 15.765 11.557 -22.391 1.00 88.94 481 LEU A CA 1
ATOM 3685 C C . LEU A 1 481 ? 16.792 12.648 -22.062 1.00 88.94 481 LEU A C 1
ATOM 3687 O O . LEU A 1 481 ? 17.841 12.360 -21.478 1.00 88.94 481 LEU A O 1
ATOM 3691 N N . GLY A 1 482 ? 16.476 13.897 -22.402 1.00 85.94 482 GLY A N 1
ATOM 3692 C CA . GLY A 1 482 ? 17.356 15.042 -22.235 1.00 85.94 482 GLY A CA 1
ATOM 3693 C C . GLY A 1 482 ? 18.442 15.137 -23.316 1.00 85.94 482 GLY A C 1
ATOM 3694 O O . GLY A 1 482 ? 18.554 14.278 -24.187 1.00 85.94 482 GLY A O 1
ATOM 3695 N N . PRO A 1 483 ? 19.294 16.175 -23.253 1.00 81.75 483 PRO A N 1
ATOM 3696 C CA . PRO A 1 483 ? 20.223 16.533 -24.334 1.00 81.75 483 PRO A CA 1
ATOM 3697 C C . PRO A 1 483 ? 21.415 15.574 -24.512 1.00 81.75 483 PRO A C 1
ATOM 3699 O O . PRO A 1 483 ? 22.179 15.696 -25.468 1.00 81.75 483 PRO A O 1
ATOM 3702 N N . SER A 1 484 ? 21.629 14.653 -23.570 1.00 83.00 484 SER A N 1
ATOM 3703 C CA . SER A 1 484 ? 22.704 13.658 -23.620 1.00 83.00 484 SER A CA 1
ATOM 3704 C C . SER A 1 484 ? 22.188 12.322 -23.073 1.00 83.00 484 SER A C 1
ATOM 3706 O O . SER A 1 484 ? 22.501 11.984 -21.926 1.00 83.00 484 SER A O 1
ATOM 3708 N N . PRO A 1 485 ? 21.381 11.581 -23.855 1.00 86.38 485 PRO A N 1
ATOM 3709 C CA . PRO A 1 485 ? 20.853 10.286 -23.444 1.00 86.38 485 PRO A CA 1
ATOM 3710 C C . PRO A 1 485 ? 21.968 9.274 -23.175 1.00 86.38 485 PRO A C 1
ATOM 3712 O O . PRO A 1 485 ? 23.071 9.368 -23.722 1.00 86.38 485 PRO A O 1
ATOM 3715 N N . ALA A 1 486 ? 21.654 8.268 -22.357 1.00 90.19 486 ALA A N 1
ATOM 3716 C CA . ALA A 1 486 ? 22.518 7.105 -22.204 1.00 90.19 486 ALA A CA 1
ATOM 3717 C C . ALA A 1 486 ? 22.658 6.356 -23.547 1.00 90.19 486 ALA A C 1
ATOM 3719 O O . ALA A 1 486 ? 21.726 6.376 -24.357 1.00 90.19 486 ALA A O 1
ATOM 3720 N N . PRO A 1 487 ? 23.787 5.669 -23.799 1.00 90.12 487 PRO A N 1
ATOM 3721 C CA . PRO A 1 487 ? 23.982 4.907 -25.030 1.00 90.12 487 PRO A CA 1
ATOM 3722 C C . PRO A 1 487 ? 22.898 3.859 -25.294 1.00 90.12 487 PRO A C 1
ATOM 3724 O O . PRO A 1 487 ? 22.504 3.678 -26.445 1.00 90.12 487 PRO A O 1
ATOM 3727 N N . VAL A 1 488 ? 22.406 3.190 -24.249 1.00 92.25 488 VAL A N 1
ATOM 3728 C CA . VAL A 1 488 ? 21.304 2.229 -24.347 1.00 92.25 488 VAL A CA 1
ATOM 3729 C C . VAL A 1 488 ? 20.097 2.772 -23.602 1.00 92.25 488 VAL A C 1
ATOM 3731 O O . VAL A 1 488 ? 20.160 3.001 -22.398 1.00 92.25 488 VAL A O 1
ATOM 3734 N N . VAL A 1 489 ? 18.978 2.934 -24.300 1.00 93.81 489 VAL A N 1
ATOM 3735 C CA . VAL A 1 489 ? 17.718 3.406 -23.723 1.00 93.81 489 VAL A CA 1
ATOM 3736 C C . VAL A 1 489 ? 16.647 2.338 -23.892 1.00 93.81 489 VAL A C 1
ATOM 3738 O O . VAL A 1 489 ? 16.404 1.852 -24.995 1.00 93.81 489 VAL A O 1
ATOM 3741 N N . ILE A 1 490 ? 15.977 1.990 -22.797 1.00 95.00 490 ILE A N 1
ATOM 3742 C CA . ILE A 1 490 ? 14.868 1.036 -22.772 1.00 95.00 490 ILE A CA 1
ATOM 3743 C C . ILE A 1 490 ? 13.623 1.745 -22.241 1.00 95.00 490 ILE A C 1
ATOM 3745 O O . ILE A 1 490 ? 13.599 2.187 -21.098 1.00 95.00 490 ILE A O 1
ATOM 3749 N N . LEU A 1 491 ? 12.574 1.827 -23.054 1.00 95.12 491 LEU A N 1
ATOM 3750 C CA . LEU A 1 491 ? 11.298 2.465 -22.729 1.00 95.12 491 LEU A CA 1
ATOM 3751 C C . LEU A 1 491 ? 10.203 1.407 -22.645 1.00 95.12 491 LEU A C 1
ATOM 3753 O O . LEU A 1 491 ? 9.551 1.059 -23.633 1.00 95.12 491 LEU A O 1
ATOM 3757 N N . ALA A 1 492 ? 10.010 0.865 -21.448 1.00 94.44 492 ALA A N 1
ATOM 3758 C CA . ALA A 1 492 ? 9.128 -0.278 -21.250 1.00 94.44 492 ALA A CA 1
ATOM 3759 C C . ALA A 1 492 ? 7.635 0.079 -21.252 1.00 94.44 492 ALA A C 1
ATOM 3761 O O . ALA A 1 492 ? 6.799 -0.790 -21.510 1.00 94.44 492 ALA A O 1
ATOM 3762 N N . GLY A 1 493 ? 7.293 1.343 -20.992 1.00 92.81 493 GLY A N 1
ATOM 3763 C CA . GLY A 1 493 ? 5.922 1.850 -21.088 1.00 92.81 493 GLY A CA 1
ATOM 3764 C C . GLY A 1 493 ? 5.522 2.337 -22.483 1.00 92.81 493 GLY A C 1
ATOM 3765 O O . GLY A 1 493 ? 4.359 2.658 -22.693 1.00 92.81 493 GLY A O 1
ATOM 3766 N N . VAL A 1 494 ? 6.446 2.373 -23.451 1.00 93.25 494 VAL A N 1
ATOM 3767 C CA . VAL A 1 494 ? 6.177 2.889 -24.803 1.00 93.25 494 VAL A CA 1
ATOM 3768 C C . VAL A 1 494 ? 5.896 1.742 -25.770 1.00 93.25 494 VAL A C 1
ATOM 3770 O O . VAL A 1 494 ? 6.754 0.893 -26.008 1.00 93.25 494 VAL A O 1
ATOM 3773 N N . GLU A 1 495 ? 4.692 1.719 -26.345 1.00 88.62 495 GLU A N 1
ATOM 3774 C CA . GLU A 1 495 ? 4.256 0.676 -27.289 1.00 88.62 495 GLU A CA 1
ATOM 3775 C C . GLU A 1 495 ? 4.631 0.955 -28.750 1.00 88.62 495 GLU A C 1
ATOM 3777 O O . GLU A 1 495 ? 4.619 0.032 -29.565 1.00 88.62 495 GLU A O 1
ATOM 3782 N N . GLY A 1 496 ? 4.978 2.201 -29.084 1.00 85.56 496 GLY A N 1
ATOM 3783 C CA . GLY A 1 496 ? 5.421 2.596 -30.423 1.00 85.56 496 GLY A CA 1
ATOM 3784 C C . GLY A 1 496 ? 6.767 1.977 -30.804 1.00 85.56 496 GLY A C 1
ATOM 3785 O O . GLY A 1 496 ? 7.587 1.655 -29.943 1.00 85.56 496 GLY A O 1
ATOM 3786 N N . SER A 1 497 ? 7.015 1.799 -32.101 1.00 85.56 497 SER A N 1
ATOM 3787 C CA . SER A 1 497 ? 8.322 1.341 -32.594 1.00 85.56 497 SER A CA 1
ATOM 3788 C C . SER A 1 497 ? 9.385 2.445 -32.458 1.00 85.56 497 SER A C 1
ATOM 3790 O O . SER A 1 497 ? 9.026 3.618 -32.552 1.00 85.56 497 SER A O 1
ATOM 3792 N N . PRO A 1 498 ? 10.683 2.122 -32.308 1.00 82.31 498 PRO A N 1
ATOM 3793 C CA . PRO A 1 498 ? 11.740 3.137 -32.277 1.00 82.31 498 PRO A CA 1
ATOM 3794 C C . PRO A 1 498 ? 11.699 4.093 -33.482 1.00 82.31 498 PRO A C 1
ATOM 3796 O O . PRO A 1 498 ? 11.748 5.301 -33.306 1.00 82.31 498 PRO A O 1
ATOM 3799 N N . THR A 1 499 ? 11.491 3.565 -34.693 1.00 77.50 499 THR A N 1
ATOM 3800 C CA . THR A 1 499 ? 11.429 4.359 -35.935 1.00 77.50 499 THR A CA 1
ATOM 3801 C C . THR A 1 499 ? 10.248 5.328 -35.967 1.00 77.50 499 THR A C 1
ATOM 3803 O O . THR A 1 499 ? 10.360 6.423 -36.497 1.00 77.50 499 THR A O 1
ATOM 3806 N N . SER A 1 500 ? 9.102 4.957 -35.387 1.00 80.19 500 SER A N 1
ATOM 3807 C CA . SER A 1 500 ? 7.947 5.866 -35.319 1.00 80.19 500 SER A CA 1
ATOM 3808 C C . SER A 1 500 ? 8.126 7.006 -34.315 1.00 80.19 500 SER A C 1
ATOM 3810 O O . SER A 1 500 ? 7.367 7.961 -34.379 1.00 80.19 500 SER A O 1
ATOM 3812 N N . LEU A 1 501 ? 9.081 6.899 -33.384 1.00 79.00 501 LEU A N 1
ATOM 3813 C CA . LEU A 1 501 ? 9.305 7.910 -32.346 1.00 79.00 501 LEU A CA 1
ATOM 3814 C C . LEU A 1 501 ? 10.293 9.004 -32.769 1.00 79.00 501 LEU A C 1
ATOM 3816 O O . LEU A 1 501 ? 10.257 10.086 -32.196 1.00 79.00 501 LEU A O 1
ATOM 3820 N N . PHE A 1 502 ? 11.166 8.738 -33.744 1.00 70.25 502 PHE A N 1
ATOM 3821 C CA . PHE A 1 502 ? 12.178 9.697 -34.207 1.00 70.25 502 PHE A CA 1
ATOM 3822 C C . PHE A 1 502 ? 11.760 10.502 -35.450 1.00 70.25 502 PHE A C 1
ATOM 3824 O O . PHE A 1 502 ? 12.570 11.260 -35.974 1.00 70.25 502 PHE A O 1
ATOM 3831 N N . GLU A 1 503 ? 10.512 10.353 -35.925 1.00 58.66 503 GLU A N 1
ATOM 3832 C CA . GLU A 1 503 ? 9.913 11.031 -37.101 1.00 58.66 503 GLU A CA 1
ATOM 3833 C C . GLU A 1 503 ? 10.746 11.009 -38.408 1.00 58.66 503 GLU A C 1
ATOM 3835 O O . GLU A 1 503 ? 10.331 11.566 -39.425 1.00 58.66 503 GLU A O 1
ATOM 3840 N N . SER A 1 504 ? 11.874 10.297 -38.431 1.00 53.44 504 SER A N 1
ATOM 3841 C CA . SER A 1 504 ? 12.784 10.130 -39.559 1.00 53.44 504 SER A CA 1
ATOM 3842 C C . SER A 1 504 ? 13.075 8.642 -39.787 1.00 53.44 504 SER A C 1
ATOM 3844 O O . SER A 1 504 ? 12.828 7.785 -38.935 1.00 53.44 504 SER A O 1
ATOM 3846 N N . GLY A 1 505 ? 13.435 8.284 -41.022 1.00 49.66 505 GLY A N 1
ATOM 3847 C CA . GLY A 1 505 ? 13.692 6.889 -41.373 1.00 49.66 505 GLY A CA 1
ATOM 3848 C C . GLY A 1 505 ? 14.991 6.397 -40.732 1.00 49.66 505 GLY A C 1
ATOM 3849 O O . GLY A 1 505 ? 15.942 7.160 -40.627 1.00 49.66 505 GLY A O 1
ATOM 3850 N N . MET A 1 506 ? 15.087 5.099 -40.408 1.00 46.97 506 MET A N 1
ATOM 3851 C CA . MET A 1 506 ? 16.281 4.519 -39.758 1.00 46.97 506 MET A CA 1
ATOM 3852 C C . MET A 1 506 ? 17.615 4.774 -40.488 1.00 46.97 506 MET A C 1
ATOM 3854 O O . MET A 1 506 ? 18.662 4.619 -39.877 1.00 46.97 506 MET A O 1
ATOM 3858 N N . ALA A 1 507 ? 17.604 5.120 -41.780 1.00 46.84 507 ALA A N 1
ATOM 3859 C CA . ALA A 1 507 ? 18.812 5.499 -42.518 1.00 46.84 507 ALA A CA 1
ATOM 3860 C C . ALA A 1 507 ? 19.238 6.958 -42.252 1.00 46.84 507 ALA A C 1
ATOM 3862 O O . ALA A 1 507 ? 20.427 7.223 -42.112 1.00 46.84 507 ALA A O 1
ATOM 3863 N N . ASP A 1 508 ? 18.275 7.873 -42.111 1.00 48.66 508 ASP A N 1
ATOM 3864 C CA . ASP A 1 508 ? 18.527 9.293 -41.836 1.00 48.66 508 ASP A CA 1
ATOM 3865 C C . ASP A 1 508 ? 18.946 9.513 -40.365 1.00 48.66 508 ASP A C 1
ATOM 3867 O O . ASP A 1 508 ? 19.754 10.398 -40.072 1.00 48.66 508 ASP A O 1
ATOM 3871 N N . ASP A 1 509 ? 18.457 8.670 -39.445 1.00 53.78 509 ASP A N 1
ATOM 3872 C CA . ASP A 1 509 ? 18.761 8.708 -38.002 1.00 53.78 509 ASP A CA 1
ATOM 3873 C C . ASP A 1 509 ? 20.253 8.473 -37.685 1.00 53.78 509 ASP A C 1
ATOM 3875 O O . ASP A 1 509 ? 20.857 9.172 -36.865 1.00 53.78 509 ASP A O 1
ATOM 3879 N N . PHE A 1 510 ? 20.899 7.497 -38.333 1.00 55.41 510 PHE A N 1
ATOM 3880 C CA . PHE A 1 510 ? 22.294 7.157 -38.018 1.00 55.41 510 PHE A CA 1
ATOM 3881 C C . PHE A 1 510 ? 23.306 8.144 -38.621 1.00 55.41 510 PHE A C 1
ATOM 3883 O O . PHE A 1 510 ? 24.361 8.381 -38.029 1.00 55.41 510 PHE A O 1
ATOM 3890 N N . GLU A 1 511 ? 22.998 8.748 -39.771 1.00 53.25 511 GLU A N 1
ATOM 3891 C CA . GLU A 1 511 ? 23.860 9.762 -40.391 1.00 53.25 511 GLU A CA 1
ATOM 3892 C C . GLU A 1 511 ? 23.775 11.105 -39.645 1.00 53.25 511 GLU A C 1
ATOM 3894 O O . GLU A 1 511 ? 24.800 11.730 -39.362 1.00 53.25 511 GLU A O 1
ATOM 3899 N N . THR A 1 512 ? 22.568 11.523 -39.241 1.00 54.28 512 THR A N 1
ATOM 3900 C CA . THR A 1 512 ? 22.358 12.777 -38.495 1.00 54.28 512 THR A CA 1
ATOM 3901 C C . THR A 1 512 ? 22.846 12.700 -37.047 1.00 54.28 512 THR A C 1
ATOM 3903 O O . THR A 1 512 ? 23.464 13.657 -36.578 1.00 54.28 512 THR A O 1
ATOM 3906 N N . SER A 1 513 ? 22.682 11.566 -36.352 1.00 53.50 513 SER A N 1
ATOM 3907 C CA . SER A 1 513 ? 23.143 11.386 -34.959 1.00 53.50 513 SER A CA 1
ATOM 3908 C C . SER A 1 513 ? 24.668 11.412 -34.776 1.00 53.50 513 SER A C 1
ATOM 3910 O O . SER A 1 513 ? 25.155 11.590 -33.656 1.00 53.50 513 SER A O 1
ATOM 3912 N N . ASN A 1 514 ? 25.437 11.271 -35.862 1.00 56.41 514 ASN A N 1
ATOM 3913 C CA . ASN A 1 514 ? 26.900 11.358 -35.858 1.00 56.41 514 ASN A CA 1
ATOM 3914 C C . ASN A 1 514 ? 27.438 12.767 -36.186 1.00 56.41 514 ASN A C 1
ATOM 3916 O O . ASN A 1 514 ? 28.651 12.985 -36.120 1.00 56.41 514 ASN A O 1
ATOM 3920 N N . SER A 1 515 ? 26.561 13.731 -36.486 1.00 55.66 515 SER A N 1
ATOM 3921 C CA . SER A 1 515 ? 26.924 15.134 -36.716 1.00 55.66 515 SER A CA 1
ATOM 3922 C C . SER A 1 515 ? 27.232 15.863 -35.405 1.00 55.66 515 SER A C 1
ATOM 3924 O O . SER A 1 515 ? 26.487 15.772 -34.432 1.00 55.66 515 SER A O 1
ATOM 3926 N N . MET A 1 516 ? 28.295 16.677 -35.384 1.00 57.09 516 MET A N 1
ATOM 3927 C CA . MET A 1 516 ? 28.633 17.516 -34.221 1.00 57.09 516 MET A CA 1
ATOM 3928 C C . MET A 1 516 ? 27.565 18.570 -33.874 1.00 57.09 516 MET A C 1
ATOM 3930 O O . MET A 1 516 ? 27.605 19.119 -32.774 1.00 57.09 516 MET A O 1
ATOM 3934 N N . ALA A 1 517 ? 26.654 18.881 -34.802 1.00 53.91 517 ALA A N 1
ATOM 3935 C CA . ALA A 1 517 ? 25.625 19.909 -34.641 1.00 53.91 517 ALA A CA 1
ATOM 3936 C C . ALA A 1 517 ? 24.226 19.351 -34.305 1.00 53.91 517 ALA A C 1
ATOM 3938 O O . ALA A 1 517 ? 23.316 20.142 -34.065 1.00 53.91 517 ALA A O 1
ATOM 3939 N N . ALA A 1 518 ? 24.047 18.025 -34.302 1.00 59.47 518 ALA A N 1
ATOM 3940 C CA . ALA A 1 518 ? 22.769 17.377 -34.011 1.00 59.47 518 ALA A CA 1
ATOM 3941 C C . ALA A 1 518 ? 22.641 16.999 -32.525 1.00 59.47 518 ALA A C 1
ATOM 3943 O O . ALA A 1 518 ? 23.639 16.798 -31.826 1.00 59.47 518 ALA A O 1
ATOM 3944 N N . GLU A 1 519 ? 21.404 16.893 -32.034 1.00 60.22 519 GLU A N 1
ATOM 3945 C CA . GLU A 1 519 ? 21.143 16.342 -30.703 1.00 60.22 519 GLU A CA 1
ATOM 3946 C C . GLU A 1 519 ? 21.641 14.894 -30.622 1.00 60.22 519 GLU A C 1
ATOM 3948 O O . GLU A 1 519 ? 21.449 14.096 -31.542 1.00 60.22 519 GLU A O 1
ATOM 3953 N N . ARG A 1 520 ? 22.305 14.542 -29.514 1.00 69.69 520 ARG A N 1
ATOM 3954 C CA . ARG A 1 520 ? 22.827 13.185 -29.325 1.00 69.69 520 ARG A CA 1
ATOM 3955 C C . ARG A 1 520 ? 21.662 12.216 -29.163 1.00 69.69 520 ARG A C 1
ATOM 3957 O O . ARG A 1 520 ? 20.860 12.373 -28.250 1.00 69.69 520 ARG A O 1
ATOM 3964 N N . GLN A 1 521 ? 21.620 11.191 -30.004 1.00 76.81 521 GLN A N 1
ATOM 3965 C CA . GLN A 1 521 ? 20.659 10.096 -29.898 1.00 76.81 521 GLN A CA 1
ATOM 3966 C C . GLN A 1 521 ? 21.280 8.877 -29.191 1.00 76.81 521 GLN A C 1
ATOM 3968 O O . GLN A 1 521 ? 22.505 8.700 -29.220 1.00 76.81 521 GLN A O 1
ATOM 3973 N N . PRO A 1 522 ? 20.468 8.025 -28.536 1.00 84.88 522 PRO A N 1
ATOM 3974 C CA . PRO A 1 522 ? 20.954 6.756 -28.007 1.00 84.88 522 PRO A CA 1
ATOM 3975 C C . PRO A 1 522 ? 21.434 5.843 -29.145 1.00 84.88 522 PRO A C 1
ATOM 3977 O O . PRO A 1 522 ? 20.843 5.807 -30.219 1.00 84.88 522 PRO A O 1
ATOM 3980 N N . ARG A 1 523 ? 22.485 5.055 -28.893 1.00 85.56 523 ARG A N 1
ATOM 3981 C CA . ARG A 1 523 ? 23.001 4.056 -29.851 1.00 85.56 523 ARG A CA 1
ATOM 3982 C C . ARG A 1 523 ? 22.015 2.912 -30.063 1.00 85.56 523 ARG A C 1
ATOM 3984 O O . ARG A 1 523 ? 21.992 2.301 -31.123 1.00 85.56 523 ARG A O 1
ATOM 3991 N N . LEU A 1 524 ? 21.237 2.605 -29.028 1.00 87.81 524 LEU A N 1
ATOM 3992 C CA . LEU A 1 524 ? 20.201 1.588 -29.048 1.00 87.81 524 LEU A CA 1
ATOM 3993 C C . LEU A 1 524 ? 18.972 2.106 -28.302 1.00 87.81 524 LEU A C 1
ATOM 3995 O O . LEU A 1 524 ? 19.025 2.302 -27.086 1.00 87.81 524 LEU A O 1
ATOM 3999 N N . LEU A 1 525 ? 17.859 2.270 -29.022 1.00 89.50 525 LEU A N 1
ATOM 4000 C CA . LEU A 1 525 ? 16.544 2.515 -28.435 1.00 89.50 525 LEU A CA 1
ATOM 4001 C C . LEU A 1 525 ? 15.697 1.244 -28.498 1.00 89.50 525 LEU A C 1
ATOM 4003 O O . LEU A 1 525 ? 15.409 0.711 -29.570 1.00 89.50 525 LEU A O 1
ATOM 4007 N N . VAL A 1 526 ? 15.243 0.791 -27.336 1.00 91.12 526 VAL A N 1
ATOM 4008 C CA . VAL A 1 526 ? 14.371 -0.369 -27.191 1.00 91.12 526 VAL A CA 1
ATOM 4009 C C . VAL A 1 526 ? 13.045 0.081 -26.615 1.00 91.12 526 VAL A C 1
ATOM 4011 O O . VAL A 1 526 ? 12.997 0.643 -25.527 1.00 91.12 526 VAL A O 1
ATOM 4014 N N . THR A 1 527 ? 11.952 -0.208 -27.304 1.00 92.00 527 THR A N 1
ATOM 4015 C CA . THR A 1 527 ? 10.602 0.033 -26.789 1.00 92.00 527 THR A CA 1
ATOM 4016 C C . THR A 1 527 ? 9.909 -1.291 -26.504 1.00 92.00 527 THR A C 1
ATOM 4018 O O . THR A 1 527 ? 10.409 -2.371 -26.844 1.00 92.00 527 THR A O 1
ATOM 4021 N N . ARG A 1 528 ? 8.737 -1.243 -25.866 1.00 88.50 528 ARG A N 1
ATOM 4022 C CA . ARG A 1 528 ? 7.929 -2.443 -25.607 1.00 88.50 528 ARG A CA 1
ATOM 4023 C C . ARG A 1 528 ? 7.572 -3.176 -26.900 1.00 88.50 528 ARG A C 1
ATOM 4025 O O . ARG A 1 528 ? 7.367 -4.398 -26.890 1.00 88.50 528 ARG A O 1
ATOM 4032 N N . PHE A 1 529 ? 7.525 -2.441 -28.011 1.00 82.06 529 PHE A N 1
ATOM 4033 C CA . PHE A 1 529 ? 7.247 -2.960 -29.337 1.00 82.06 529 PHE A CA 1
ATOM 4034 C C . PHE A 1 529 ? 8.213 -4.086 -29.717 1.00 82.06 529 PHE A C 1
ATOM 4036 O O . PHE A 1 529 ? 9.406 -3.900 -29.938 1.00 82.06 529 PHE A O 1
ATOM 4043 N N . GLY A 1 530 ? 7.678 -5.299 -29.829 1.00 71.50 530 GLY A N 1
ATOM 4044 C CA . GLY A 1 530 ? 8.404 -6.422 -30.409 1.00 71.50 530 GLY A CA 1
ATOM 4045 C C . GLY A 1 530 ? 9.441 -7.105 -29.515 1.00 71.50 530 GLY A C 1
ATOM 4046 O O . GLY A 1 530 ? 9.972 -8.114 -29.964 1.00 71.50 530 GLY A O 1
ATOM 4047 N N . VAL A 1 531 ? 9.693 -6.658 -28.279 1.00 84.25 531 VAL A N 1
ATOM 4048 C CA . VAL A 1 531 ? 10.670 -7.309 -27.376 1.00 84.25 531 VAL A CA 1
ATOM 4049 C C . VAL A 1 531 ? 10.006 -8.282 -26.401 1.00 84.25 531 VAL A C 1
ATOM 4051 O O . VAL A 1 531 ? 10.406 -9.439 -26.307 1.00 84.25 531 VAL A O 1
ATOM 4054 N N . LEU A 1 532 ? 8.913 -7.896 -25.740 1.00 84.06 532 LEU A N 1
ATOM 4055 C CA . LEU A 1 532 ? 8.246 -8.791 -24.777 1.00 84.06 532 LEU A CA 1
ATOM 4056 C C . LEU A 1 532 ? 7.631 -10.043 -25.411 1.00 84.06 532 LEU A C 1
ATOM 4058 O O . LEU A 1 532 ? 7.437 -11.047 -24.726 1.00 84.06 532 LEU A O 1
ATOM 4062 N N . LYS A 1 533 ? 7.345 -10.018 -26.720 1.00 86.69 533 LYS A N 1
ATOM 4063 C CA . LYS A 1 533 ? 6.827 -11.192 -27.441 1.00 86.69 533 LYS A CA 1
ATOM 4064 C C . LYS A 1 533 ? 7.777 -12.392 -27.351 1.00 86.69 533 LYS A C 1
ATOM 4066 O O . LYS A 1 533 ? 7.310 -13.530 -27.380 1.00 86.69 533 LYS A O 1
ATOM 4071 N N . TYR A 1 534 ? 9.083 -12.148 -27.186 1.00 86.06 534 TYR A N 1
ATOM 4072 C CA . TYR A 1 534 ? 10.082 -13.210 -27.081 1.00 86.06 534 TYR A CA 1
ATOM 4073 C C . TYR A 1 534 ? 9.911 -14.074 -25.832 1.00 86.06 534 TYR A C 1
ATOM 4075 O O . TYR A 1 534 ? 10.218 -15.256 -25.892 1.00 86.06 534 TYR A O 1
ATOM 4083 N N . LEU A 1 535 ? 9.316 -13.544 -24.757 1.00 84.44 535 LEU A N 1
ATOM 4084 C CA . LEU A 1 535 ? 8.996 -14.342 -23.568 1.00 84.44 535 LEU A CA 1
ATOM 4085 C C . LEU A 1 535 ? 7.900 -15.383 -23.821 1.00 84.44 535 LEU A C 1
ATOM 4087 O O . LEU A 1 535 ? 7.819 -16.353 -23.082 1.00 84.44 535 LEU A O 1
ATOM 4091 N N . ARG A 1 536 ? 7.030 -15.178 -24.819 1.00 85.06 536 ARG A N 1
ATOM 4092 C CA . ARG A 1 536 ? 5.873 -16.056 -25.072 1.00 85.06 536 ARG A CA 1
ATOM 4093 C C . ARG A 1 536 ? 6.057 -16.972 -26.271 1.00 85.06 536 ARG A C 1
ATOM 4095 O O . ARG A 1 536 ? 5.620 -18.112 -26.227 1.00 85.06 536 ARG A O 1
ATOM 4102 N N . THR A 1 537 ? 6.600 -16.448 -27.367 1.00 86.31 537 THR A N 1
ATOM 4103 C CA . THR A 1 537 ? 6.597 -17.148 -28.663 1.00 86.31 537 THR A CA 1
ATOM 4104 C C . THR A 1 537 ? 7.911 -17.024 -29.425 1.00 86.31 537 THR A C 1
ATOM 4106 O O . THR A 1 537 ? 7.978 -17.442 -30.577 1.00 86.31 537 THR A O 1
ATOM 4109 N N . GLY A 1 538 ? 8.927 -16.382 -28.847 1.00 87.81 538 GLY A N 1
ATOM 4110 C CA . GLY A 1 538 ? 10.209 -16.183 -29.514 1.00 87.81 538 GLY A CA 1
ATOM 4111 C C . GLY A 1 538 ? 11.286 -17.135 -29.012 1.00 87.81 538 GLY A C 1
ATOM 4112 O O . GLY A 1 538 ? 11.102 -17.840 -28.027 1.00 87.81 538 GLY A O 1
ATOM 4113 N N . THR A 1 539 ? 12.416 -17.132 -29.710 1.00 91.94 539 THR A N 1
ATOM 4114 C CA . THR A 1 539 ? 13.592 -17.953 -29.385 1.00 91.94 539 THR A CA 1
ATOM 4115 C C . THR A 1 539 ? 14.804 -17.075 -29.103 1.00 91.94 539 THR A C 1
ATOM 4117 O O . THR A 1 539 ? 14.877 -15.942 -29.594 1.00 91.94 539 THR A O 1
ATOM 4120 N N . LEU A 1 540 ? 15.790 -17.610 -28.375 1.00 92.62 540 LEU A N 1
ATOM 4121 C CA . LEU A 1 540 ? 17.062 -16.918 -28.138 1.00 92.62 540 LEU A CA 1
ATOM 4122 C C . LEU A 1 540 ? 17.734 -16.473 -29.447 1.00 92.62 540 LEU A C 1
ATOM 4124 O O . LEU A 1 540 ? 18.156 -15.326 -29.571 1.00 92.62 540 LEU A O 1
ATOM 4128 N N . ALA A 1 541 ? 17.770 -17.354 -30.451 1.00 92.31 541 ALA A N 1
ATOM 4129 C CA . ALA A 1 541 ? 18.415 -17.072 -31.731 1.00 92.31 541 ALA A CA 1
ATOM 4130 C C . ALA A 1 541 ? 17.750 -15.906 -32.481 1.00 92.31 541 ALA A C 1
ATOM 4132 O O . ALA A 1 541 ? 18.439 -15.066 -33.055 1.00 92.31 541 ALA A O 1
ATOM 4133 N N . GLN A 1 542 ? 16.415 -15.824 -32.469 1.00 92.50 542 GLN A N 1
ATOM 4134 C CA . GLN A 1 542 ? 15.697 -14.711 -33.098 1.00 92.50 542 GLN A CA 1
ATOM 4135 C C . GLN A 1 542 ? 15.934 -13.390 -32.358 1.00 92.50 542 GLN A C 1
ATOM 4137 O O . GLN A 1 542 ? 16.121 -12.361 -33.006 1.00 92.50 542 GLN A O 1
ATOM 4142 N N . LEU A 1 543 ? 15.950 -13.430 -31.022 1.00 92.06 543 LEU A N 1
ATOM 4143 C CA . LEU A 1 543 ? 16.226 -12.266 -30.185 1.00 92.06 543 LEU A CA 1
ATOM 4144 C C . LEU A 1 543 ? 17.638 -11.725 -30.463 1.00 92.06 543 LEU A C 1
ATOM 4146 O O . LEU A 1 543 ? 17.793 -10.557 -30.813 1.00 92.06 543 LEU A O 1
ATOM 4150 N N . GLN A 1 544 ? 18.654 -12.590 -30.402 1.00 92.06 544 GLN A N 1
ATOM 4151 C CA . GLN A 1 544 ? 20.043 -12.233 -30.703 1.00 92.06 544 GLN A CA 1
ATOM 4152 C C . GLN A 1 544 ? 20.200 -11.721 -32.136 1.00 92.06 544 GLN A C 1
ATOM 4154 O O . GLN A 1 544 ? 20.851 -10.707 -32.356 1.00 92.06 544 GLN A O 1
ATOM 4159 N N . LEU A 1 545 ? 19.566 -12.371 -33.117 1.00 90.81 545 LEU A N 1
ATOM 4160 C CA . LEU A 1 545 ? 19.617 -11.933 -34.511 1.00 90.81 545 LEU A CA 1
ATOM 4161 C C . LEU A 1 545 ? 19.012 -10.537 -34.699 1.00 90.81 545 LEU A C 1
ATOM 4163 O O . LEU A 1 545 ? 19.566 -9.738 -35.450 1.00 90.81 545 LEU A O 1
ATOM 4167 N N . GLN A 1 546 ? 17.889 -10.238 -34.039 1.00 89.06 546 GLN A N 1
ATOM 4168 C CA . GLN A 1 546 ? 17.256 -8.924 -34.124 1.00 89.06 546 GLN A CA 1
ATOM 4169 C C . GLN A 1 546 ? 18.188 -7.829 -33.602 1.00 89.06 546 GLN A C 1
ATOM 4171 O O . GLN A 1 546 ? 18.419 -6.845 -34.303 1.00 89.06 546 GLN A O 1
ATOM 4176 N N . PHE A 1 547 ? 18.727 -7.999 -32.395 1.00 88.88 547 PHE A N 1
ATOM 4177 C CA . PHE A 1 547 ? 19.593 -6.984 -31.807 1.00 88.88 547 PHE A CA 1
ATOM 4178 C C . PHE A 1 547 ? 20.956 -6.902 -32.502 1.00 88.88 547 PHE A C 1
ATOM 4180 O O . PHE A 1 547 ? 21.460 -5.802 -32.703 1.00 88.88 547 PHE A O 1
ATOM 4187 N N . LYS A 1 548 ? 21.514 -8.031 -32.958 1.00 87.31 548 LYS A N 1
ATOM 4188 C CA . LYS A 1 548 ? 22.752 -8.048 -33.745 1.00 87.31 548 LYS A CA 1
ATOM 4189 C C . LYS A 1 548 ? 22.604 -7.275 -35.053 1.00 87.31 548 LYS A C 1
ATOM 4191 O O . LYS A 1 548 ? 23.462 -6.465 -35.365 1.00 87.31 548 LYS A O 1
ATOM 4196 N N . ARG A 1 549 ? 21.499 -7.461 -35.787 1.00 86.38 549 ARG A N 1
ATOM 4197 C CA . ARG A 1 549 ? 21.223 -6.690 -37.014 1.00 86.38 549 ARG A CA 1
ATOM 4198 C C . ARG A 1 549 ? 21.167 -5.189 -36.754 1.00 86.38 549 ARG A C 1
ATOM 4200 O O . ARG A 1 549 ? 21.673 -4.425 -37.563 1.00 86.38 549 ARG A O 1
ATOM 4207 N N . HIS A 1 550 ? 20.540 -4.780 -35.653 1.00 84.06 550 HIS A N 1
ATOM 4208 C CA . HIS A 1 550 ? 20.473 -3.370 -35.282 1.00 84.06 550 HIS A CA 1
ATOM 4209 C C . HIS A 1 550 ? 21.860 -2.818 -34.928 1.00 84.06 550 HIS A C 1
ATOM 4211 O O . HIS A 1 550 ? 22.231 -1.747 -35.392 1.00 84.06 550 HIS A O 1
ATOM 4217 N N . TRP A 1 551 ? 22.640 -3.578 -34.157 1.00 82.56 551 TRP A N 1
ATOM 4218 C CA . TRP A 1 551 ? 23.995 -3.196 -33.774 1.00 82.56 551 TRP A CA 1
ATOM 4219 C C . TRP A 1 551 ? 24.951 -3.100 -34.965 1.00 82.56 551 TRP A C 1
ATOM 4221 O O . TRP A 1 551 ? 25.675 -2.116 -35.087 1.00 82.56 551 TRP A O 1
ATOM 4231 N N . ASP A 1 552 ? 24.928 -4.092 -35.858 1.00 84.94 552 ASP A N 1
ATOM 4232 C CA . ASP A 1 552 ? 25.734 -4.083 -37.078 1.00 84.94 552 ASP A CA 1
ATOM 4233 C C . ASP A 1 552 ? 25.356 -2.878 -37.958 1.00 84.94 552 ASP A C 1
ATOM 4235 O O . ASP A 1 552 ? 26.240 -2.134 -38.365 1.00 84.94 552 ASP A O 1
ATOM 4239 N N . ALA A 1 553 ? 24.059 -2.595 -38.143 1.00 82.12 553 ALA A N 1
ATOM 4240 C CA . ALA A 1 553 ? 23.608 -1.424 -38.899 1.00 82.12 553 ALA A CA 1
ATOM 4241 C C . ALA A 1 553 ? 24.093 -0.091 -38.297 1.00 82.12 553 ALA A C 1
ATOM 4243 O O . ALA A 1 553 ? 24.535 0.787 -39.036 1.00 82.12 553 ALA A O 1
ATOM 4244 N N . TRP A 1 554 ? 24.048 0.060 -36.968 1.00 82.00 554 TRP A N 1
ATOM 4245 C CA . TRP A 1 554 ? 24.569 1.256 -36.295 1.00 82.00 554 TRP A CA 1
ATOM 4246 C C . TRP A 1 554 ? 26.086 1.398 -36.475 1.00 82.00 554 TRP A C 1
ATOM 4248 O O . TRP A 1 554 ? 26.574 2.491 -36.770 1.00 82.00 554 TRP A O 1
ATOM 4258 N N . ARG A 1 555 ? 26.842 0.303 -36.307 1.00 81.56 555 ARG A N 1
ATOM 4259 C CA . ARG A 1 555 ? 28.305 0.306 -36.456 1.00 81.56 555 ARG A CA 1
ATOM 4260 C C . ARG A 1 555 ? 28.703 0.682 -37.880 1.00 81.56 555 ARG A C 1
ATOM 4262 O O . ARG A 1 555 ? 29.531 1.571 -38.046 1.00 81.56 555 ARG A O 1
ATOM 4269 N N . ASP A 1 556 ? 28.079 0.056 -38.872 1.00 83.25 556 ASP A N 1
ATOM 4270 C CA . ASP A 1 556 ? 28.374 0.292 -40.284 1.00 83.25 556 ASP A CA 1
ATOM 4271 C C . ASP A 1 556 ? 28.054 1.755 -40.667 1.00 83.25 556 ASP A C 1
ATOM 4273 O O . ASP A 1 556 ? 28.849 2.412 -41.336 1.00 83.25 556 ASP A O 1
ATOM 4277 N N . ALA A 1 557 ? 26.945 2.320 -40.167 1.00 77.81 557 ALA A N 1
ATOM 4278 C CA . ALA A 1 557 ? 26.607 3.730 -40.382 1.00 77.81 557 ALA A CA 1
ATOM 4279 C C . ALA A 1 557 ? 27.592 4.695 -39.696 1.00 77.81 557 ALA A C 1
ATOM 4281 O O . ALA A 1 557 ? 27.921 5.752 -40.237 1.00 77.81 557 ALA A O 1
ATOM 4282 N N . ARG A 1 558 ? 28.106 4.335 -38.514 1.00 75.88 558 ARG A N 1
ATOM 4283 C CA . ARG A 1 558 ? 29.146 5.114 -37.831 1.00 75.88 558 ARG A CA 1
ATOM 4284 C C . ARG A 1 558 ? 30.478 5.067 -38.578 1.00 75.88 558 ARG A C 1
ATOM 4286 O O . ARG A 1 558 ? 31.127 6.104 -38.691 1.00 75.88 558 ARG A O 1
ATOM 4293 N N . GLU A 1 559 ? 30.895 3.902 -39.061 1.00 81.19 559 GLU A N 1
ATOM 4294 C CA . GLU A 1 559 ? 32.113 3.758 -39.868 1.00 81.19 559 GLU A CA 1
ATOM 4295 C C . GLU A 1 559 ? 32.008 4.580 -41.157 1.00 81.19 559 GLU A C 1
ATOM 4297 O O . GLU A 1 559 ? 32.888 5.401 -41.411 1.00 81.19 559 GLU A O 1
ATOM 4302 N N . ALA A 1 560 ? 30.884 4.488 -41.874 1.00 79.56 560 ALA A N 1
ATOM 4303 C CA . ALA A 1 560 ? 30.618 5.302 -43.060 1.00 79.56 560 ALA A CA 1
ATOM 4304 C C . ALA A 1 560 ? 30.655 6.813 -42.763 1.00 79.56 560 ALA A C 1
ATOM 4306 O O . ALA A 1 560 ? 31.237 7.582 -43.526 1.00 79.56 560 ALA A O 1
ATOM 4307 N N . ALA A 1 561 ? 30.097 7.253 -41.628 1.00 73.50 561 ALA A N 1
ATOM 4308 C CA . ALA A 1 561 ? 30.176 8.651 -41.212 1.00 73.50 561 ALA A CA 1
ATOM 4309 C C . ALA A 1 561 ? 31.626 9.083 -40.923 1.00 73.50 561 ALA A C 1
ATOM 4311 O O . ALA A 1 561 ? 32.044 10.161 -41.339 1.00 73.50 561 ALA A O 1
ATOM 4312 N N . ILE A 1 562 ? 32.417 8.252 -40.233 1.00 74.75 562 ILE A N 1
ATOM 4313 C CA . ILE A 1 562 ? 33.835 8.534 -39.953 1.00 74.75 562 ILE A CA 1
ATOM 4314 C C . ILE A 1 562 ? 34.643 8.622 -41.256 1.00 74.75 562 ILE A C 1
ATOM 4316 O O . ILE A 1 562 ? 35.453 9.538 -41.395 1.00 74.75 562 ILE A O 1
ATOM 4320 N N . GLU A 1 563 ? 34.413 7.716 -42.207 1.00 78.00 563 GLU A N 1
ATOM 4321 C CA . GLU A 1 563 ? 35.058 7.726 -43.525 1.00 78.00 563 GLU A CA 1
ATOM 4322 C C . GLU A 1 563 ? 34.675 8.975 -44.333 1.00 78.00 563 GLU A C 1
ATOM 4324 O O . GLU A 1 563 ? 35.560 9.667 -44.836 1.00 78.00 563 GLU A O 1
ATOM 4329 N N . ALA A 1 564 ? 33.391 9.348 -44.356 1.00 71.50 564 ALA A N 1
ATOM 4330 C CA . ALA A 1 564 ? 32.913 10.565 -45.015 1.00 71.50 564 ALA A CA 1
ATOM 4331 C C . ALA A 1 564 ? 33.530 11.854 -44.430 1.00 71.50 564 ALA A C 1
ATOM 4333 O O . ALA A 1 564 ? 33.778 12.811 -45.162 1.00 71.50 564 ALA A O 1
ATOM 4334 N N . TYR A 1 565 ? 33.825 11.885 -43.124 1.00 62.94 565 TYR A N 1
ATOM 4335 C CA . TYR A 1 565 ? 34.571 12.983 -42.494 1.00 62.94 565 TYR A CA 1
ATOM 4336 C C . TYR A 1 565 ? 36.089 12.912 -42.747 1.00 62.94 565 TYR A C 1
ATOM 4338 O O . TYR A 1 565 ? 36.758 13.947 -42.736 1.00 62.94 565 TYR A O 1
ATOM 4346 N N . GLY A 1 566 ? 36.643 11.713 -42.955 1.00 56.91 566 GLY A N 1
ATOM 4347 C CA . GLY A 1 566 ? 38.067 11.469 -43.203 1.00 56.91 566 GLY A CA 1
ATOM 4348 C C . GLY A 1 566 ? 38.521 11.741 -44.641 1.00 56.91 566 GLY A C 1
ATOM 4349 O O . GLY A 1 566 ? 39.686 12.083 -44.843 1.00 56.91 566 GLY A O 1
ATOM 4350 N N . GLU A 1 567 ? 37.624 11.641 -45.626 1.00 52.06 567 GLU A N 1
ATOM 4351 C CA . GLU A 1 567 ? 37.931 11.896 -47.044 1.00 52.06 567 GLU A CA 1
ATOM 4352 C C . GLU A 1 567 ? 37.941 13.380 -47.452 1.00 52.06 567 GLU A C 1
ATOM 4354 O O . GLU A 1 567 ? 38.364 13.687 -48.562 1.00 52.06 567 GLU A O 1
ATOM 4359 N N . GLY A 1 568 ? 37.606 14.303 -46.544 1.00 42.50 568 GLY A N 1
ATOM 4360 C CA . GLY A 1 568 ? 37.943 15.724 -46.661 1.00 42.50 568 GLY A CA 1
ATOM 4361 C C . GLY A 1 568 ? 37.202 16.522 -47.747 1.00 42.50 568 GLY A C 1
ATOM 4362 O O . GLY A 1 568 ? 37.315 16.286 -48.949 1.00 42.50 568 GLY A O 1
ATOM 4363 N N . HIS A 1 569 ? 36.535 17.584 -47.298 1.00 38.44 569 HIS A N 1
ATOM 4364 C CA . HIS A 1 569 ? 36.559 18.854 -48.022 1.00 38.44 569 HIS A CA 1
ATOM 4365 C C . HIS A 1 569 ? 37.868 19.591 -47.743 1.00 38.44 569 HIS A C 1
ATOM 4367 O O . HIS A 1 569 ? 38.284 19.607 -46.560 1.00 38.44 569 HIS A O 1
#

Sequence (569 aa):
DYIKSYKPKASSKAAASATPVVPPDSTIDSELDKAMKSLSVWSLTSQSKQPPDRAFSLILLGLEVVIKGKPSDFITANHLHEFCRLCKQDGLDLVALSSRPDIPTQNVYKWLTTWCGFTDWDHVRQTMRTLTIHAVGSEENLEDRACESLGRHFNDSRATFEKLVGYISTSTTDVNAISCHAMANHLKDARRSDAVTWTQYLMKPQAGSSWMVAGTHNLNGTTSLSVAHAASEVVGHHWTAGGNNRKLRLHATYCPPTPNTVALPSAFLRLALHLKSGSHCLLLGEPLWRQGAGNELGRTLGISESDLDELPWIDNSEALSCASGRELSTILEARDESSALHRAMNDLVWEQLQSRITTRLNSVSDTPLLAVLEPKWRSWAAELTADAAARDSLFEQLMYPKTEGLAGKHALRVGPRTADLMETAILMLLLVCVAIGNDDGNWREIPDLGEVLSIALTNWSGASGDNSGARPVADELMAVLGPSPAPVVILAGVEGSPTSLFESGMADDFETSNSMAAERQPRLLVTRFGVLKYLRTGTLAQLQLQFKRHWDAWRDAREAAIEAYGEGH

Nearest PDB structures (foldseek):
  5syc-assembly1_A  TM=2.382E-01  e=8.861E+00  Sus scrofa

pLDDT: mean 84.25, std 15.24, range [28.08, 98.0]

Radius of gyration: 39.18 Å; Cα contacts (8 Å, |Δi|>4): 832; chains: 1; bounding box: 97×64×110 Å

Secondary structure (DSSP, 8-state):
--SS--PPPP-----------PPPTTS---HHHHHHHHHHHHHTSGGGGSSSPP-EEEEES-SS-EEE--TTS-EEHHHHHHHHHHHT-TT--HHHHHT---HHHHHHHHHHHHHS---SHHHHHHHHTTEEEEETT-HHHHHHHHHHHHHTTBS-HHHHHHHHHHHHHHH-SSGGGS-HHHHHHHTGGGB-TT--EEEEEEEEGGGSSEEEEEESGGGGS-SS-PPTT-HHHHHHHHHSSS--SEEEEEES---PPPTT---HHHHHHHHHHTPPTTEEEEETTHHHHHHHHHHHHTT-SSS-TTTTTS--EEE-------SS-EEE-SHHHHHHHHHHHHHHHHHHHHHHHHHHHHHHHTT---HHHHHHHHHHHHHHHHHHHH-HHHHHHHHHHHH--GGG---GGG-TT-STTTHHHHHHHHHHHHHHHHHHSTTT--SSEETTTEEEEEE--SEE--STT--S--EEGGGGHHHHH-SS--SEEEETT--S-HHHHSSS-HHHHHHHTTSTTSPPPPSEEEESTTTTTHHHH--HHHHHHHHHHHHHHHHHHHHHHHHHHHS--

Foldseek 3Di:
DVPPPDDDDDDDDDDDDDDPPPDPPPPDQDPVLVVLLVLLVVCPDPVCVDPPHAAAEAEAQAQQQFPDDDPVLTAGNVLLQVLLVLLQDPPRDLVCLVPDPDSSNVSVVCCCVVRNVQPGSVSVSSSSNRYHYHHVPDPVNVLVVQLVVQVVWFPGSNVLSVQLVVCQVPPDPDSVVQDPLNSLLSSLVRTDLQHAWEWEWAFDPVQPRKIWIDICLCSVPDPDPPDHRFLLSVLCSFAPPDHARYEYEYHDDDDQDDPPALFLSLLVLLSQLFGDPRYAYAYAVQVRSLVSLCVLFLCDLQEDLPSSVPRRYDYDNDDDDDPDTDMRSDRVSRSVSSVRNVVSQLVVLLVVLLVLLVVLLVQFPAPQLSVQLVVQSVVVNVVCVVDVVVSLVLLCLARPQVQAVRRSVSVSSRGSVCSVLSSLQVVLQSLVCLQQQPPNRDSQARPPQGGERTYSGQWGSFGHPDNPGIDGCLVPVCSSQDQAHRQHYEARNDQDDPQVSVVDHPLVVLLQCLDPPHRHDHLYYHYNHPRVVNSNPNYSVVSNVVVVVSNVVNVVSNVVNVVVVVVDD

InterPro domains:
  IPR046918 ABC-three component systems, C-terminal domain 2 [PF20278] (216-548)

Solvent-accessible surface area (backbone atoms only — not comparable to full-atom values): 31631 Å² total; per-residue (Å²): 139,84,82,84,75,82,75,87,81,80,89,76,93,70,76,94,69,77,78,80,79,73,72,70,88,85,77,68,77,48,73,64,39,51,49,47,29,51,49,41,59,46,55,74,38,78,71,58,78,39,86,75,78,72,74,45,79,48,81,40,85,37,45,80,45,73,75,45,72,52,99,91,63,57,37,31,41,42,46,52,42,53,47,26,55,53,42,58,42,88,85,63,53,66,69,61,58,74,70,47,91,48,62,54,57,53,50,51,53,51,45,39,41,74,67,15,68,34,86,48,72,65,60,44,31,64,46,30,49,33,45,44,70,46,31,53,80,35,67,69,47,46,51,52,51,48,28,57,60,36,48,77,48,24,73,52,22,63,66,48,47,54,52,50,51,52,50,51,71,74,73,44,95,50,74,84,75,61,46,73,65,60,52,50,44,75,44,37,89,52,42,37,80,74,44,75,33,29,41,35,45,38,57,40,75,92,63,72,70,15,37,34,38,32,71,48,46,58,45,82,54,78,92,65,93,63,68,74,81,40,43,49,44,53,42,50,53,41,55,42,82,96,44,52,45,33,37,43,34,37,42,48,74,74,62,86,70,56,86,101,49,71,40,42,63,41,38,50,48,29,56,59,73,24,50,29,78,46,38,35,34,34,24,26,61,33,70,55,44,53,51,48,50,31,70,70,35,29,34,29,60,21,72,39,62,60,57,68,72,81,56,60,63,40,71,36,85,82,74,82,88,67,98,62,63,42,73,28,69,40,74,64,49,40,37,49,48,18,50,41,33,48,50,35,47,51,53,54,41,49,54,51,41,52,55,50,48,54,57,53,55,74,56,37,71,34,63,72,36,42,67,58,47,53,60,54,50,53,51,52,54,52,50,41,69,74,31,62,66,61,37,51,50,50,54,30,47,28,71,44,54,78,37,37,64,59,70,52,89,61,39,61,51,68,34,71,75,40,44,66,37,49,43,48,26,52,53,52,50,50,52,50,25,66,38,65,12,61,91,80,23,49,88,60,33,27,64,99,64,40,44,43,41,46,33,18,39,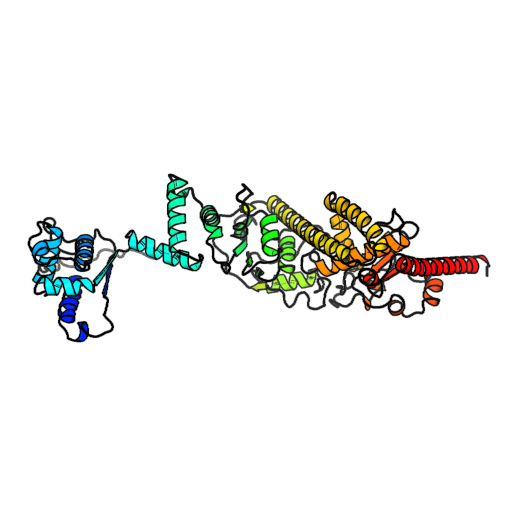28,18,41,30,48,43,60,90,53,81,87,35,37,42,55,42,69,81,44,47,65,59,52,54,37,80,70,39,44,32,30,33,36,32,42,35,30,68,60,48,59,55,73,66,66,83,45,56,78,71,57,50,48,58,46,46,71,40,94,89,46,72,50,63,47,78,40,69,44,33,39,45,82,52,65,55,43,50,66,80,34,45,46,68,59,50,27,50,54,50,46,54,53,51,49,53,49,50,54,38,48,50,51,49,51,48,65,65,69,69,58,133